Protein 3FNB (pdb70)

Radius of gyration: 27.06 Å; Cα contacts (8 Å, |Δi|>4): 1455; chains: 2; bounding box: 77×55×78 Å

Secondary structure (DSSP, 8-state):
--S-SS--S-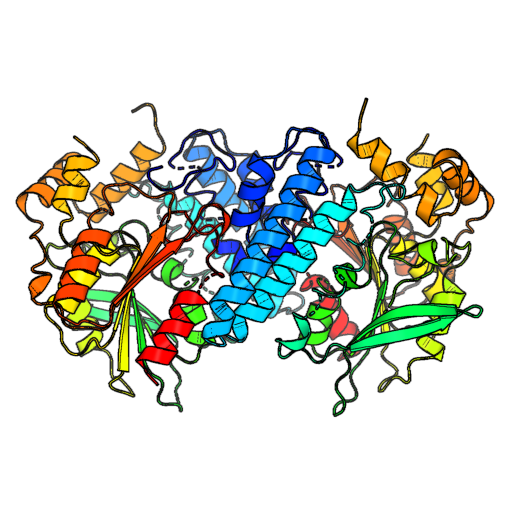SS---HHHH--HHHHH---HHHHHHHHTT--TT-HHHHHHHHHHHHHHHHHHHHHHHTTT-HHHHHHHHHHHHHHHHHHHHT--TTSTT--TTT------TGGGSS---EEEEEEETTEEEEEEEB--SSS---EEEEE--SS--HHHHH--HHHHHHTT-EE--PPTTSTTGGGGT----S-THHHHHHHHHH---SSS-EEEEEETTHHHHHHHHHTT-TT--EEEEES--S-HHHHHHHH-----HHHHHHHHHHHHHHTSSSHHHHHHHHHHHPPPP-GGG--S-EEEEEETTS-TT--HHHHHHHHHHHTT--EEEEEE-TTTT--SGGGGGGS---HHHHHHHHHHH-/--S-SS-SS---HHHH--GGGGT---HHHHHHHHTT--TT-HHHHHHHHHHHHHHHHHHHHHHHTTT-HHHHHHHHHHHHHHHHHHHHT--TTSTT--TTT------TTTTSS---EEEEEEETTEEEEEEEB--SS----EEEEE--SS--HHHHH--HHHHHHTT-EE--PPTTSTTGGGGT----S-SHHHHHHHHHH---SSS-EEEEEETTHHHHHHHHHHH-TT--EEEEES--S-HHHHHHHHT---HHHHHHHHHHHHHHTSS-HHHHHHHHHHH-----GGG--S-EEEEEESSS-TT--HHHHHHHHHHHTT--EEEEEE-TTTT--SGGGGGGS---HHHHHHHHHHHT-

Organism: Streptococcus mutans serotype c (strain ATCC 700610 / UA159) (NCBI:txid210007)

B-factor: mean 52.44, std 19.68, range [17.45, 225.0]

Structure (mmCIF, N/CA/C/O backbone):
data_3FNB
#
_entry.id   3FNB
#
_cell.length_a   68.832
_cell.length_b   56.468
_cell.length_c   99.901
_cell.angle_alpha   90.00
_cell.angle_beta   93.86
_cell.angle_gamma   90.00
#
_symmetry.space_group_name_H-M   'P 1 21 1'
#
loop_
_entity.id
_entity.type
_entity.pdbx_description
1 polymer 'Acylaminoacyl peptidase SMU_737'
2 non-polymer 'MAGNESIUM ION'
3 non-polymer BETA-MERCAPTOETHANOL
4 non-polymer 'TRIETHYLENE GLYCOL'
5 non-polymer 1,2-ETHANEDIOL
6 water water
#
loop_
_atom_site.group_PDB
_atom_site.id
_atom_site.type_symbol
_atom_site.label_atom_id
_atom_site.label_alt_id
_atom_site.label_comp_id
_atom_site.label_asym_id
_atom_site.label_entity_id
_atom_site.label_seq_id
_atom_site.pdbx_PDB_ins_code
_atom_site.Cartn_x
_atom_site.Cartn_y
_atom_site.Cartn_z
_atom_site.occupancy
_atom_site.B_iso_or_equiv
_atom_site.auth_seq_id
_atom_site.auth_comp_id
_atom_site.auth_asym_id
_atom_site.auth_atom_id
_atom_site.pdbx_PDB_model_num
ATOM 1 N N . LEU A 1 11 ? 0.117 9.952 92.061 1.00 94.63 8 LEU A N 1
ATOM 2 C CA . LEU A 1 11 ? 0.130 11.362 92.440 1.00 91.21 8 LEU A CA 1
ATOM 3 C C . LEU A 1 11 ? 1.537 11.925 92.709 1.00 89.44 8 LEU A C 1
ATOM 4 O O . LEU A 1 11 ? 1.764 12.532 93.753 1.00 93.93 8 LEU A O 1
ATOM 9 N N . LYS A 1 12 ? 2.487 11.733 91.791 1.00 84.21 9 LYS A N 1
ATOM 10 C CA . LYS A 1 12 ? 3.757 12.470 91.899 1.00 72.95 9 LYS A CA 1
ATOM 11 C C . LYS A 1 12 ? 3.682 13.817 91.185 1.00 65.30 9 LYS A C 1
ATOM 12 O O . LYS A 1 12 ? 3.975 14.853 91.788 1.00 59.32 9 LYS A O 1
ATOM 18 N N . ARG A 1 13 ? 3.279 13.808 89.910 1.00 55.82 10 ARG A N 1
ATOM 19 C CA . ARG A 1 13 ? 3.101 15.066 89.178 1.00 53.12 10 ARG A CA 1
ATOM 20 C C . ARG A 1 13 ? 1.676 15.344 88.707 1.00 47.12 10 ARG A C 1
ATOM 21 O O . ARG A 1 13 ? 1.383 16.463 88.273 1.00 41.66 10 ARG A O 1
ATOM 29 N N . GLN A 1 14 ? 0.799 14.343 88.827 1.00 44.08 11 GLN A N 1
ATOM 30 C CA . GLN A 1 14 ? -0.591 14.458 88.385 1.00 42.61 11 GLN A CA 1
ATOM 31 C C . GLN A 1 14 ? -1.416 13.248 88.832 1.00 50.19 11 GLN A C 1
ATOM 32 O O . GLN A 1 14 ? -0.862 12.201 89.196 1.00 48.44 11 GLN A O 1
ATOM 38 N N . ASP A 1 15 ? -2.741 13.390 88.775 1.00 58.07 12 ASP A N 1
ATOM 39 C CA . ASP A 1 15 ? -3.667 12.391 89.327 1.00 66.13 12 ASP A CA 1
ATOM 40 C C . ASP A 1 15 ? -4.507 11.585 88.323 1.00 63.43 12 ASP A C 1
ATOM 41 O O . ASP A 1 15 ? -5.058 10.540 88.674 1.00 67.23 12 ASP A O 1
ATOM 46 N N A TYR A 1 16 ? -4.634 12.084 87.095 0.50 58.75 13 TYR A N 1
ATOM 47 N N B TYR A 1 16 ? -4.605 12.041 87.095 0.50 58.80 13 TYR A N 1
ATOM 48 C CA A TYR A 1 16 ? -5.461 11.423 86.074 0.50 56.61 13 TYR A CA 1
ATOM 49 C CA B TYR A 1 16 ? -5.421 11.353 86.111 0.50 57.10 13 TYR A CA 1
ATOM 50 C C A TYR A 1 16 ? -4.666 11.115 84.795 0.50 55.52 13 TYR A C 1
ATOM 51 C C B TYR A 1 16 ? -4.634 11.077 84.829 0.50 55.51 13 TYR A C 1
ATOM 52 O O A TYR A 1 16 ? -3.921 11.962 84.300 0.50 52.05 13 TYR A O 1
ATOM 53 O O B TYR A 1 16 ? -3.867 11.893 84.374 0.50 52.23 13 TYR A O 1
ATOM 70 N N . LYS A 1 17 ? -4.839 9.906 84.264 1.00 57.29 14 LYS A N 1
ATOM 71 C CA . LYS A 1 17 ? -4.162 9.495 83.030 1.00 52.70 14 LYS A CA 1
ATOM 72 C C . LYS A 1 17 ? -4.750 10.180 81.792 1.00 50.46 14 LYS A C 1
ATOM 73 O O . LYS A 1 17 ? -5.965 10.207 81.620 1.00 49.98 14 LYS A O 1
ATOM 79 N N . ILE A 1 18 ? -3.886 10.717 80.925 1.00 43.83 15 ILE A N 1
ATOM 80 C CA . ILE A 1 18 ? -4.340 11.402 79.709 1.00 37.52 15 ILE A CA 1
ATOM 81 C C . ILE A 1 18 ? -4.254 10.560 78.448 1.00 42.45 15 ILE A C 1
ATOM 82 O O . ILE A 1 18 ? -5.232 10.466 77.708 1.00 42.61 15 ILE A O 1
ATOM 87 N N . LYS A 1 19 ? -3.083 9.976 78.191 1.00 36.78 16 LYS A N 1
ATOM 88 C CA . LYS A 1 19 ? -2.830 9.209 76.963 1.00 39.70 16 LYS A CA 1
ATOM 89 C C . LYS A 1 19 ? -1.911 7.982 77.162 1.00 46.36 16 LYS A C 1
ATOM 90 O O . LYS A 1 19 ? -2.179 6.902 76.653 1.00 50.98 16 LYS A O 1
ATOM 96 N N . PHE A 1 20 ? -0.821 8.156 77.902 1.00 43.90 17 PHE A N 1
ATOM 97 C CA . PHE A 1 20 ? 0.176 7.099 78.057 1.00 39.74 17 PHE A CA 1
ATOM 98 C C . PHE A 1 20 ? 0.160 6.458 79.449 1.00 40.85 17 PHE A C 1
ATOM 99 O O . PHE A 1 20 ? -0.141 7.105 80.456 1.00 39.70 17 PHE A O 1
ATOM 107 N N . ASN A 1 21 ? 0.488 5.178 79.500 1.00 40.85 18 ASN A N 1
ATOM 108 C CA . ASN A 1 21 ? 0.648 4.495 80.770 1.00 39.74 18 ASN A CA 1
ATOM 109 C C . ASN A 1 21 ? 1.966 4.838 81.466 1.00 39.51 18 ASN A C 1
ATOM 110 O O . ASN A 1 21 ? 1.997 5.019 82.687 1.00 39.78 18 ASN A O 1
ATOM 115 N N . ASN A 1 22 ? 3.046 4.960 80.698 1.00 34.83 19 ASN A N 1
ATOM 116 C CA . ASN A 1 22 ? 4.279 5.500 81.251 1.00 33.40 19 ASN A CA 1
ATOM 117 C C . ASN A 1 22 ? 3.951 6.864 81.830 1.00 37.97 19 ASN A C 1
ATOM 118 O O . ASN A 1 22 ? 3.532 7.760 81.096 1.00 35.87 19 ASN A O 1
ATOM 123 N N . LYS A 1 23 ? 4.124 7.010 83.147 1.00 31.64 20 LYS A N 1
ATOM 124 C CA . LYS A 1 23 ? 3.766 8.221 83.860 1.00 32.45 20 LYS A CA 1
ATOM 125 C C . LYS A 1 23 ? 4.595 9.452 83.543 1.00 37.25 20 LYS A C 1
ATOM 126 O O . LYS A 1 23 ? 4.079 10.575 83.577 1.00 32.89 20 LYS A O 1
ATOM 132 N N . ASP A 1 24 ? 5.878 9.265 83.230 1.00 38.52 21 ASP A N 1
ATOM 133 C CA . ASP A 1 24 ? 6.715 10.416 82.901 1.00 39.06 21 ASP A CA 1
ATOM 134 C C . ASP A 1 24 ? 6.270 10.971 81.563 1.00 33.29 21 ASP A C 1
ATOM 135 O O . ASP A 1 24 ? 6.145 12.188 81.364 1.00 31.10 21 ASP A O 1
ATOM 148 N N . ASP A 1 26 ? 3.373 10.515 80.185 1.00 31.33 23 ASP A N 1
ATOM 149 C CA . ASP A 1 26 ? 2.032 11.055 80.239 1.00 26.95 23 ASP A CA 1
ATOM 150 C C . ASP A 1 26 ? 2.032 12.459 80.825 1.00 27.37 23 ASP A C 1
ATOM 151 O O . ASP A 1 26 ? 1.327 13.323 80.334 1.00 32.05 23 ASP A O 1
ATOM 156 N N . PHE A 1 27 ? 2.813 12.689 81.874 1.00 25.98 24 PHE A N 1
ATOM 157 C CA . PHE A 1 27 ? 2.941 14.028 82.409 1.00 25.89 24 PHE A CA 1
ATOM 158 C C . PHE A 1 27 ? 3.502 15.028 81.365 1.00 28.88 24 PHE A C 1
ATOM 159 O O . PHE A 1 27 ? 3.046 16.159 81.238 1.00 27.35 24 PHE A O 1
ATOM 167 N N A CYS A 1 28 ? 4.524 14.608 80.635 0.50 32.12 25 CYS A N 1
ATOM 168 N N B CYS A 1 28 ? 4.520 14.617 80.635 0.50 32.11 25 CYS A N 1
ATOM 169 C CA A CYS A 1 28 ? 5.090 15.493 79.618 0.50 32.84 25 CYS A CA 1
ATOM 170 C CA B CYS A 1 28 ? 5.085 15.531 79.648 0.50 32.98 25 CYS A CA 1
ATOM 171 C C A CYS A 1 28 ? 4.051 15.826 78.554 0.50 29.48 25 CYS A C 1
ATOM 172 C C B CYS A 1 28 ? 4.093 15.815 78.509 0.50 29.44 25 CYS A C 1
ATOM 173 O O A CYS A 1 28 ? 3.929 16.970 78.132 0.50 28.77 25 CYS A O 1
ATOM 174 O O B CYS A 1 28 ? 4.018 16.933 78.017 0.50 28.78 25 CYS A O 1
ATOM 179 N N . PHE A 1 29 ? 3.294 14.818 78.145 1.00 26.01 26 PHE A N 1
ATOM 180 C CA . PHE A 1 29 ? 2.219 15.018 77.171 1.00 28.92 26 PHE A CA 1
ATOM 181 C C . PHE A 1 29 ? 1.154 16.005 77.667 1.00 32.83 26 PHE A C 1
ATOM 182 O O . PHE A 1 29 ? 0.765 16.936 76.944 1.00 31.01 26 PHE A O 1
ATOM 190 N N . ASN A 1 30 ? 0.687 15.793 78.904 1.00 30.30 27 ASN A N 1
ATOM 191 C CA . ASN A 1 30 ? -0.203 16.737 79.546 1.00 28.87 27 ASN A CA 1
ATOM 192 C C . ASN A 1 30 ? 0.355 18.142 79.522 1.00 26.97 27 ASN A C 1
ATOM 193 O O . ASN A 1 30 ? -0.336 19.133 79.261 1.00 28.92 27 ASN A O 1
ATOM 198 N N . TRP A 1 31 ? 1.635 18.219 79.808 1.00 27.39 28 TRP A N 1
ATOM 199 C CA . TRP A 1 31 ? 2.304 19.493 79.843 1.00 22.36 28 TRP A CA 1
ATOM 200 C C . TRP A 1 31 ? 2.350 20.101 78.423 1.00 29.72 28 TRP A C 1
ATOM 201 O O . TRP A 1 31 ? 2.117 21.294 78.254 1.00 33.28 28 TRP A O 1
ATOM 220 N N . LEU A 1 33 ? 0.214 19.568 75.905 1.00 33.20 30 LEU A N 1
ATOM 221 C CA . LEU A 1 33 ? -1.156 20.021 75.728 1.00 32.21 30 LEU A CA 1
ATOM 222 C C . LEU A 1 33 ? -1.396 21.379 76.371 1.00 31.27 30 LEU A C 1
ATOM 223 O O . LEU A 1 33 ? -1.924 22.297 75.749 1.00 34.00 30 LEU A O 1
ATOM 228 N N . GLY A 1 34 ? -0.971 21.515 77.618 1.00 27.32 31 GLY A N 1
ATOM 229 C CA . GLY A 1 34 ? -1.192 22.739 78.360 1.00 29.14 31 GLY A CA 1
ATOM 230 C C . GLY A 1 34 ? -0.530 23.921 77.696 1.00 32.06 31 GLY A C 1
ATOM 231 O O . GLY A 1 34 ? -1.120 24.994 77.651 1.00 37.16 31 GLY A O 1
ATOM 232 N N . ILE A 1 35 ? 0.697 23.740 77.198 1.00 28.99 32 ILE A N 1
ATOM 233 C CA . ILE A 1 35 ? 1.370 24.820 76.468 1.00 36.36 32 ILE A CA 1
ATOM 234 C C . ILE A 1 35 ? 0.487 25.352 75.320 1.00 43.96 32 ILE A C 1
ATOM 235 O O . ILE A 1 35 ? 0.488 26.540 75.039 1.00 44.48 32 ILE A O 1
ATOM 240 N N . GLY A 1 36 ? -0.269 24.467 74.671 1.00 44.32 33 GLY A N 1
ATOM 241 C CA . GLY A 1 36 ? -1.036 24.841 73.492 1.00 39.71 33 GLY A CA 1
ATOM 242 C C . GLY A 1 36 ? -2.237 25.687 73.860 1.00 44.87 33 GLY A C 1
ATOM 243 O O . GLY A 1 36 ? -2.837 26.351 73.025 1.00 46.19 33 GLY A O 1
ATOM 244 N N . GLN A 1 37 ? -2.610 25.666 75.130 1.00 40.03 34 GLN A N 1
ATOM 245 C CA . GLN A 1 37 ? -3.725 26.482 75.538 1.00 45.71 34 GLN A CA 1
ATOM 246 C C . GLN A 1 37 ? -3.261 27.926 75.468 1.00 49.59 34 GLN A C 1
ATOM 247 O O . GLN A 1 37 ? -4.068 28.839 75.322 1.00 49.94 34 GLN A O 1
ATOM 253 N N . ILE A 1 38 ? -1.951 28.131 75.591 1.00 42.62 35 ILE A N 1
ATOM 254 C CA . ILE A 1 38 ? -1.422 29.489 75.698 1.00 40.10 35 ILE A CA 1
ATOM 255 C C . ILE A 1 38 ? -0.978 29.892 74.298 1.00 47.48 35 ILE A C 1
ATOM 256 O O . ILE A 1 38 ? -1.227 31.007 73.812 1.00 44.82 35 ILE A O 1
ATOM 261 N N . ILE A 1 39 ? -0.363 28.935 73.624 1.00 47.61 36 ILE A N 1
ATOM 262 C CA . ILE A 1 39 ? 0.409 29.259 72.457 1.00 50.84 36 ILE A CA 1
ATOM 263 C C . ILE A 1 39 ? 0.778 28.000 71.669 1.00 45.84 36 ILE A C 1
ATOM 264 O O . ILE A 1 39 ? 1.061 26.939 72.239 1.00 44.48 36 ILE A O 1
ATOM 269 N N . GLY A 1 40 ? 0.756 28.113 70.351 1.00 41.95 37 GLY A N 1
ATOM 270 C CA . GLY A 1 40 ? 1.234 27.032 69.514 1.00 39.43 37 GLY A CA 1
ATOM 271 C C . GLY A 1 40 ? 0.220 25.952 69.199 1.00 44.56 37 GLY A C 1
ATOM 272 O O . GLY A 1 40 ? -0.885 26.236 68.730 1.00 47.02 37 GLY A O 1
ATOM 281 N N . SER A 1 42 ? -2.444 22.805 68.786 1.00 39.27 39 SER A N 1
ATOM 282 C CA . SER A 1 42 ? -3.751 22.431 69.315 1.00 38.26 39 SER A CA 1
ATOM 283 C C . SER A 1 42 ? -3.690 21.025 69.846 1.00 36.03 39 SER A C 1
ATOM 284 O O . SER A 1 42 ? -2.708 20.309 69.627 1.00 40.20 39 SER A O 1
ATOM 287 N N . ALA A 1 43 ? -4.746 20.621 70.533 1.00 35.17 40 ALA A N 1
ATOM 288 C CA . ALA A 1 43 ? -4.883 19.246 70.978 1.00 40.99 40 ALA A CA 1
ATOM 289 C C . ALA A 1 43 ? -4.966 18.332 69.758 1.00 47.32 40 ALA A C 1
ATOM 290 O O . ALA A 1 43 ? -4.529 17.180 69.784 1.00 51.25 40 ALA A O 1
ATOM 292 N N . GLY A 1 44 ? -5.531 18.857 68.682 1.00 53.24 41 GLY A N 1
ATOM 293 C CA . GLY A 1 44 ? -5.615 18.118 67.441 1.00 47.47 41 GLY A CA 1
ATOM 294 C C . GLY A 1 44 ? -4.224 17.732 66.979 1.00 42.18 41 GLY A C 1
ATOM 295 O O . GLY A 1 44 ? -3.960 16.572 66.672 1.00 43.37 41 GLY A O 1
ATOM 296 N N . GLU A 1 45 ? -3.320 18.700 66.934 1.00 36.08 42 GLU A N 1
ATOM 297 C CA . GLU A 1 45 ? -1.967 18.399 66.492 1.00 38.64 42 GLU A CA 1
ATOM 298 C C . GLU A 1 45 ? -1.330 17.359 67.414 1.00 36.63 42 GLU A C 1
ATOM 299 O O . GLU A 1 45 ? -0.743 16.366 66.960 1.00 38.25 42 GLU A O 1
ATOM 305 N N . LEU A 1 46 ? -1.452 17.612 68.708 1.00 30.93 43 LEU A N 1
ATOM 306 C CA . LEU A 1 46 ? -0.779 16.814 69.726 1.00 36.00 43 LEU A CA 1
ATOM 307 C C . LEU A 1 46 ? -1.195 15.347 69.708 1.00 39.49 43 LEU A C 1
ATOM 308 O O . LEU A 1 46 ? -0.343 14.451 69.805 1.00 34.94 43 LEU A O 1
ATOM 313 N N . PHE A 1 47 ? -2.504 15.110 69.596 1.00 33.89 44 PHE A N 1
ATOM 314 C CA . PHE A 1 47 ? -3.015 13.758 69.548 1.00 34.53 44 PHE A CA 1
ATOM 315 C C . PHE A 1 47 ? -2.699 13.056 68.226 1.00 39.62 44 PHE A C 1
ATOM 316 O O . PHE A 1 47 ? -2.503 11.848 68.216 1.00 44.10 44 PHE A O 1
ATOM 324 N N . TYR A 1 48 ? -2.650 13.802 67.123 1.00 32.54 45 TYR A N 1
ATOM 325 C CA . TYR A 1 48 ? -2.103 13.255 65.889 1.00 36.97 45 TYR A CA 1
ATOM 326 C C . TYR A 1 48 ? -0.645 12.801 66.085 1.00 35.90 45 TYR A C 1
ATOM 327 O O . TYR A 1 48 ? -0.282 11.677 65.762 1.00 38.16 45 TYR A O 1
ATOM 336 N N . ILE A 1 49 ? 0.185 13.687 66.614 1.00 32.85 46 ILE A N 1
ATOM 337 C CA . ILE A 1 49 ? 1.580 13.345 66.870 1.00 33.27 46 ILE A CA 1
ATOM 338 C C . ILE A 1 49 ? 1.681 12.100 67.750 1.00 36.75 46 ILE A C 1
ATOM 339 O O . ILE A 1 49 ? 2.415 11.160 67.428 1.00 44.35 46 ILE A O 1
ATOM 344 N N . ALA A 1 50 ? 0.944 12.102 68.858 1.00 34.96 47 ALA A N 1
ATOM 345 C CA . ALA A 1 50 ? 1.026 11.051 69.847 1.00 34.62 47 ALA A CA 1
ATOM 346 C C . ALA A 1 50 ? 0.577 9.723 69.261 1.00 35.72 47 ALA A C 1
ATOM 347 O O . ALA A 1 50 ? 1.003 8.663 69.704 1.00 35.20 47 ALA A O 1
ATOM 349 N N . SER A 1 51 ? -0.272 9.776 68.244 1.00 36.99 48 SER A N 1
ATOM 350 C CA . SER A 1 51 ? -0.785 8.544 67.661 1.00 38.08 48 SER A CA 1
ATOM 351 C C . SER A 1 51 ? 0.357 7.707 67.089 1.00 43.47 48 SER A C 1
ATOM 352 O O . SER A 1 51 ? 0.227 6.496 66.913 1.00 44.64 48 SER A O 1
ATOM 355 N N . GLY A 1 52 ? 1.475 8.361 66.796 1.00 42.17 49 GLY A N 1
ATOM 356 C CA . GLY A 1 52 ? 2.640 7.679 66.252 1.00 39.29 49 GLY A CA 1
ATOM 357 C C . GLY A 1 52 ? 3.713 7.374 67.310 1.00 42.70 49 GLY A C 1
ATOM 358 O O . GLY A 1 52 ? 4.843 7.063 66.972 1.00 44.37 49 GLY A O 1
ATOM 359 N N . ILE A 1 53 ? 3.366 7.445 68.588 1.00 38.01 50 ILE A N 1
ATOM 360 C CA . ILE A 1 53 ? 4.360 7.200 69.635 1.00 44.57 50 ILE A CA 1
ATOM 361 C C . ILE A 1 53 ? 3.998 5.986 70.490 1.00 43.17 50 ILE A C 1
ATOM 362 O O . ILE A 1 53 ? 3.000 6.007 71.212 1.00 35.01 50 ILE A O 1
ATOM 367 N N . ARG A 1 54 ? 4.821 4.943 70.428 1.00 41.57 51 ARG A N 1
ATOM 368 C CA . ARG A 1 54 ? 4.667 3.804 71.337 1.00 36.87 51 ARG A CA 1
ATOM 369 C C . ARG A 1 54 ? 4.862 4.223 72.800 1.00 35.66 51 ARG A C 1
ATOM 370 O O . ARG A 1 54 ? 5.745 5.021 73.127 1.00 34.26 51 ARG A O 1
ATOM 378 N N . ASP A 1 55 ? 4.000 3.712 73.669 1.00 39.99 52 ASP A N 1
ATOM 379 C CA . ASP A 1 55 ? 3.970 4.126 75.076 1.00 37.07 52 ASP A CA 1
ATOM 380 C C . ASP A 1 55 ? 5.335 3.887 75.748 1.00 33.42 52 ASP A C 1
ATOM 381 O O . ASP A 1 55 ? 5.845 2.777 75.741 1.00 36.60 52 ASP A O 1
ATOM 386 N N . GLY A 1 56 ? 5.936 4.929 76.302 1.00 33.08 53 GLY A N 1
ATOM 387 C CA . GLY A 1 56 ? 7.219 4.788 76.962 1.00 33.74 53 GLY A CA 1
ATOM 388 C C . GLY A 1 56 ? 8.402 4.626 76.021 1.00 37.73 53 GLY A C 1
ATOM 389 O O . GLY A 1 56 ? 9.481 4.182 76.448 1.00 38.37 53 GLY A O 1
ATOM 390 N N . ASN A 1 57 ? 8.208 4.996 74.753 1.00 32.69 54 ASN A N 1
ATOM 391 C CA . ASN A 1 57 ? 9.301 4.978 73.756 1.00 34.16 54 ASN A CA 1
ATOM 392 C C . ASN A 1 57 ? 9.873 6.360 73.437 1.00 34.31 54 ASN A C 1
ATOM 393 O O . ASN A 1 57 ? 9.321 7.088 72.643 1.00 37.87 54 ASN A O 1
ATOM 398 N N . PRO A 1 58 ? 10.996 6.737 74.063 1.00 37.90 55 PRO A N 1
ATOM 399 C CA . PRO A 1 58 ? 11.384 8.131 73.835 1.00 33.54 55 PRO A CA 1
ATOM 400 C C . PRO A 1 58 ? 11.975 8.366 72.449 1.00 34.34 55 PRO A C 1
ATOM 401 O O . PRO A 1 58 ? 11.931 9.505 71.979 1.00 31.82 55 PRO A O 1
ATOM 405 N N . THR A 1 59 ? 12.488 7.328 71.792 1.00 35.90 56 THR A N 1
ATOM 406 C CA . THR A 1 59 ? 12.813 7.438 70.350 1.00 37.81 56 THR A CA 1
ATOM 407 C C . THR A 1 59 ? 11.622 7.817 69.449 1.00 38.76 56 THR A C 1
ATOM 408 O O . THR A 1 59 ? 11.723 8.773 68.690 1.00 38.09 56 THR A O 1
ATOM 412 N N . ASP A 1 60 ? 10.506 7.081 69.522 1.00 42.35 57 ASP A N 1
ATOM 413 C CA . ASP A 1 60 ? 9.282 7.485 68.803 1.00 40.54 57 ASP A CA 1
ATOM 414 C C . ASP A 1 60 ? 8.909 8.932 69.136 1.00 41.68 57 ASP A C 1
ATOM 415 O O . ASP A 1 60 ? 8.632 9.715 68.232 1.00 43.39 57 ASP A O 1
ATOM 420 N N . TRP A 1 61 ? 8.860 9.267 70.436 1.00 36.66 58 TRP A N 1
ATOM 421 C CA . TRP A 1 61 ? 8.518 10.632 70.868 1.00 31.03 58 TRP A CA 1
ATOM 422 C C . TRP A 1 61 ? 9.379 11.703 70.160 1.00 38.44 58 TRP A C 1
ATOM 423 O O . TRP A 1 61 ? 8.839 12.620 69.522 1.00 33.14 58 TRP A O 1
ATOM 434 N N . CYS A 1 62 ? 10.710 11.583 70.260 1.00 33.39 59 CYS A N 1
ATOM 435 C CA . CYS A 1 62 ? 11.601 12.549 69.618 1.00 31.49 59 CYS A CA 1
ATOM 436 C C . CYS A 1 62 ? 11.358 12.617 68.112 1.00 33.02 59 CYS A C 1
ATOM 437 O O . CYS A 1 62 ? 11.408 13.690 67.517 1.00 33.05 59 CYS A O 1
ATOM 440 N N . LYS A 1 63 ? 11.099 11.474 67.489 1.00 44.30 60 LYS A N 1
ATOM 441 C CA . LYS A 1 63 ? 10.979 11.460 66.035 1.00 42.35 60 LYS A CA 1
ATOM 442 C C . LYS A 1 63 ? 9.672 12.082 65.598 1.00 40.31 60 LYS A C 1
ATOM 443 O O . LYS A 1 63 ? 9.663 12.924 64.709 1.00 43.45 60 LYS A O 1
ATOM 449 N N . ARG A 1 64 ? 8.571 11.701 66.226 1.00 34.44 61 ARG A N 1
ATOM 450 C CA . ARG A 1 64 ? 7.298 12.314 65.843 1.00 40.68 61 ARG A CA 1
ATOM 451 C C . ARG A 1 64 ? 7.378 13.805 66.031 1.00 35.17 61 ARG A C 1
ATOM 452 O O . ARG A 1 64 ? 6.982 14.543 65.164 1.00 37.80 61 ARG A O 1
ATOM 460 N N . PHE A 1 65 ? 7.865 14.258 67.177 1.00 34.03 62 PHE A N 1
ATOM 461 C CA . PHE A 1 65 ? 7.855 15.699 67.406 1.00 33.34 62 PHE A CA 1
ATOM 462 C C . PHE A 1 65 ? 8.811 16.412 66.460 1.00 31.17 62 PHE A C 1
ATOM 463 O O . PHE A 1 65 ? 8.514 17.507 66.013 1.00 36.83 62 PHE A O 1
ATOM 471 N N . ASN A 1 66 ? 9.957 15.811 66.157 1.00 33.60 63 ASN A N 1
ATOM 472 C CA . ASN A 1 66 ? 10.889 16.463 65.229 1.00 37.61 63 ASN A CA 1
ATOM 473 C C . ASN A 1 66 ? 10.327 16.514 63.816 1.00 39.60 63 ASN A C 1
ATOM 474 O O . ASN A 1 66 ? 10.516 17.498 63.105 1.00 42.69 63 ASN A O 1
ATOM 479 N N . GLU A 1 67 ? 9.630 15.470 63.395 1.00 41.21 64 GLU A N 1
ATOM 480 C CA . GLU A 1 67 ? 9.088 15.518 62.044 1.00 45.49 64 GLU A CA 1
ATOM 481 C C . GLU A 1 67 ? 7.877 16.441 61.990 1.00 43.04 64 GLU A C 1
ATOM 482 O O . GLU A 1 67 ? 7.601 17.030 60.965 1.00 44.77 64 GLU A O 1
ATOM 488 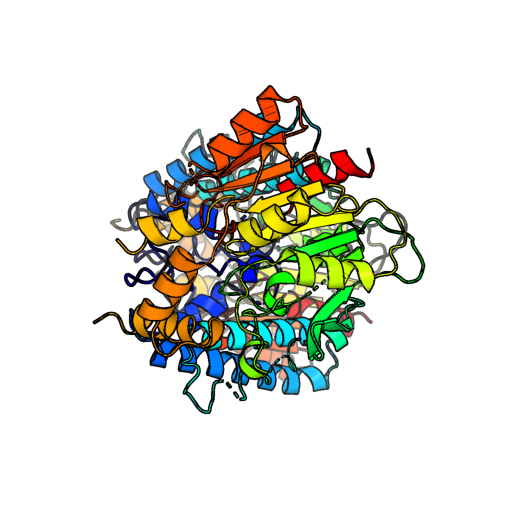N N . HIS A 1 68 ? 7.210 16.650 63.115 1.00 46.31 65 HIS A N 1
ATOM 489 C CA . HIS A 1 68 ? 6.151 17.641 63.114 1.00 42.29 65 HIS A CA 1
ATOM 490 C C . HIS A 1 68 ? 6.674 19.058 62.931 1.00 40.00 65 HIS A C 1
ATOM 491 O O . HIS A 1 68 ? 6.021 19.861 62.260 1.00 41.29 65 HIS A O 1
ATOM 498 N N . ALA A 1 69 ? 7.821 19.374 63.538 1.00 33.76 66 ALA A N 1
ATOM 499 C CA . ALA A 1 69 ? 8.476 20.662 63.289 1.00 33.63 66 ALA A CA 1
ATOM 500 C C . ALA A 1 69 ? 8.902 20.804 61.828 1.00 38.11 66 ALA A C 1
ATOM 501 O O . ALA A 1 69 ? 8.855 21.897 61.274 1.00 48.04 66 ALA A O 1
ATOM 503 N N . ASP A 1 70 ? 9.355 19.711 61.220 1.00 41.71 67 ASP A N 1
ATOM 504 C CA . ASP A 1 70 ? 9.750 19.762 59.817 1.00 48.74 67 ASP A CA 1
ATOM 505 C C . ASP A 1 70 ? 8.520 20.098 59.014 1.00 44.62 67 ASP A C 1
ATOM 506 O O . ASP A 1 70 ? 8.613 20.862 58.070 1.00 44.51 67 ASP A O 1
ATOM 511 N N . TYR A 1 71 ? 7.377 19.524 59.400 1.00 38.52 68 TYR A N 1
ATOM 512 C CA . TYR A 1 71 ? 6.135 19.728 58.652 1.00 42.02 68 TYR A CA 1
ATOM 513 C C . TYR A 1 71 ? 5.693 21.176 58.752 1.00 43.84 68 TYR A C 1
ATOM 514 O O . TYR A 1 71 ? 5.358 21.795 57.760 1.00 50.66 68 TYR A O 1
ATOM 523 N N . LEU A 1 72 ? 5.719 21.724 59.957 1.00 42.47 69 LEU A N 1
ATOM 524 C CA . LEU A 1 72 ? 5.303 23.105 60.185 1.00 43.14 69 LEU A CA 1
ATOM 525 C C . LEU A 1 72 ? 6.201 24.116 59.498 1.00 47.74 69 LEU A C 1
ATOM 526 O O . LEU A 1 72 ? 5.740 25.171 59.099 1.00 48.09 69 LEU A O 1
ATOM 531 N N . GLU A 1 73 ? 7.492 23.821 59.396 1.00 49.27 70 GLU A N 1
ATOM 532 C CA . GLU A 1 73 ? 8.413 24.753 58.745 1.00 53.06 70 GLU A CA 1
ATOM 533 C C . GLU A 1 73 ? 8.212 24.820 57.242 1.00 50.64 70 GLU A C 1
ATOM 534 O O . GLU A 1 73 ? 8.342 25.879 56.646 1.00 60.36 70 GLU A O 1
ATOM 540 N N . ASP A 1 74 ? 7.890 23.696 56.621 1.00 49.08 71 ASP A N 1
ATOM 541 C CA . ASP A 1 74 ? 7.482 23.739 55.223 1.00 55.91 71 ASP A CA 1
ATOM 542 C C . ASP A 1 74 ? 6.222 24.571 55.094 1.00 57.52 71 ASP A C 1
ATOM 543 O O . ASP A 1 74 ? 6.117 25.397 54.197 1.00 62.37 71 ASP A O 1
ATOM 548 N N . GLU A 1 75 ? 5.255 24.338 55.977 1.00 50.62 72 GLU A N 1
ATOM 549 C CA . GLU A 1 75 ? 4.034 25.130 55.948 1.00 57.94 72 GLU A CA 1
ATOM 550 C C . GLU A 1 75 ? 4.361 26.613 55.931 1.00 59.89 72 GLU A C 1
ATOM 551 O O . GLU A 1 75 ? 3.726 27.381 55.211 1.00 59.84 72 GLU A O 1
ATOM 557 N N . VAL A 1 76 ? 5.334 27.015 56.743 1.00 55.67 73 VAL A N 1
ATOM 558 C CA . VAL A 1 76 ? 5.687 28.418 56.839 1.00 59.48 73 VAL A CA 1
ATOM 559 C C . VAL A 1 76 ? 6.124 28.934 55.479 1.00 62.87 73 VAL A C 1
ATOM 560 O O . VAL A 1 76 ? 5.666 29.985 55.046 1.00 66.59 73 VAL A O 1
ATOM 564 N N . GLU A 1 77 ? 7.006 28.194 54.809 1.00 65.54 74 GLU A N 1
ATOM 565 C CA . GLU A 1 77 ? 7.457 28.560 53.460 1.00 73.97 74 GLU A CA 1
ATOM 566 C C . GLU A 1 77 ? 6.282 28.727 52.525 1.00 76.86 74 GLU A C 1
ATOM 567 O O . GLU A 1 77 ? 6.125 29.761 51.882 1.00 79.63 74 GLU A O 1
ATOM 573 N N . ARG A 1 78 ? 5.489 27.666 52.427 1.00 76.34 75 ARG A N 1
ATOM 574 C CA . ARG A 1 78 ? 4.260 27.660 51.648 1.00 78.98 75 ARG A CA 1
ATOM 575 C C . ARG A 1 78 ? 3.452 28.937 51.856 1.00 76.87 75 ARG A C 1
ATOM 576 O O . ARG A 1 78 ? 2.806 29.424 50.931 1.00 77.68 75 ARG A O 1
ATOM 584 N N . VAL A 1 79 ? 3.515 29.488 53.064 1.00 68.86 76 VAL A N 1
ATOM 585 C CA . VAL A 1 79 ? 2.681 30.628 53.438 1.00 72.09 76 VAL A CA 1
ATOM 586 C C . VAL A 1 79 ? 3.317 31.992 53.198 1.00 76.01 76 VAL A C 1
ATOM 587 O O . VAL A 1 79 ? 2.611 32.969 52.953 1.00 76.58 76 VAL A O 1
ATOM 591 N N . LYS A 1 80 ? 4.641 32.058 53.291 1.00 80.08 77 LYS A N 1
ATOM 592 C CA . LYS A 1 80 ? 5.383 33.292 53.020 1.00 87.07 77 LYS A CA 1
ATOM 593 C C . LYS A 1 80 ? 4.966 33.950 51.719 1.00 94.99 77 LYS A C 1
ATOM 594 O O . LYS A 1 80 ? 5.008 35.174 51.593 1.00 94.75 77 LYS A O 1
ATOM 600 N N . LYS A 1 81 ? 4.563 33.135 50.750 1.00 101.40 78 LYS A N 1
ATOM 601 C CA . LYS A 1 81 ? 4.263 33.626 49.410 1.00 110.64 78 LYS A CA 1
ATOM 602 C C . LYS A 1 81 ? 3.047 34.546 49.419 1.00 115.20 78 LYS A C 1
ATOM 603 O O . LYS A 1 81 ? 2.613 35.028 48.373 1.00 119.23 78 LYS A O 1
ATOM 609 N N . VAL A 1 82 ? 2.499 34.783 50.607 1.00 112.38 79 VAL A N 1
ATOM 610 C CA . VAL A 1 82 ? 1.264 35.546 50.743 1.00 112.65 79 VAL A CA 1
ATOM 611 C C . VAL A 1 82 ? 1.309 36.456 51.965 1.00 113.60 79 VAL A C 1
ATOM 612 O O . VAL A 1 82 ? 0.399 37.253 52.191 1.00 115.32 79 VAL A O 1
ATOM 616 N N . GLY A 1 83 ? 2.374 36.331 52.751 1.00 113.15 80 GLY A N 1
ATOM 617 C CA . GLY A 1 83 ? 2.708 37.331 53.747 1.00 110.80 80 GLY A CA 1
ATOM 618 C C . GLY A 1 83 ? 1.675 37.415 54.854 1.00 106.87 80 GLY A C 1
ATOM 619 O O . GLY A 1 83 ? 1.268 38.505 55.256 1.00 107.61 80 GLY A O 1
ATOM 620 N N . TYR A 1 84 ? 1.236 36.288 55.338 1.00 105.64 81 TYR A N 1
ATOM 621 C CA . TYR A 1 84 ? 0.374 36.253 56.479 1.00 105.75 81 TYR A CA 1
ATOM 622 C C . TYR A 1 84 ? 1.271 36.216 57.745 1.00 80.26 81 TYR A C 1
ATOM 623 O O . TYR A 1 84 ? 1.711 35.147 58.084 1.00 81.44 81 TYR A O 1
ATOM 632 N N . ARG A 1 85 ? 1.547 37.348 58.411 1.00 81.23 82 ARG A N 1
ATOM 633 C CA . ARG A 1 85 ? 2.370 37.473 59.609 1.00 86.26 82 ARG A CA 1
ATOM 634 C C . ARG A 1 85 ? 1.784 36.671 60.766 1.00 76.03 82 ARG A C 1
ATOM 635 O O . ARG A 1 85 ? 2.422 35.756 61.286 1.00 76.46 82 ARG A O 1
ATOM 643 N N . ASP A 1 86 ? 0.565 37.021 61.165 1.00 71.00 83 ASP A N 1
ATOM 644 C CA . ASP A 1 86 ? -0.089 36.369 62.293 1.00 65.57 83 ASP A CA 1
ATOM 645 C C . ASP A 1 86 ? 0.019 34.851 62.191 1.00 51.91 83 ASP A C 1
ATOM 646 O O . ASP A 1 86 ? 0.308 34.172 63.176 1.00 51.51 83 ASP A O 1
ATOM 651 N N . LEU A 1 87 ? -0.217 34.326 60.993 1.00 48.42 84 LEU A N 1
ATOM 652 C CA . LEU A 1 87 ? -0.259 32.895 60.785 1.00 47.80 84 LEU A CA 1
ATOM 653 C C . LEU A 1 87 ? 1.161 32.340 60.825 1.00 50.27 84 LEU A C 1
ATOM 654 O O . LEU A 1 87 ? 1.412 31.292 61.429 1.00 51.65 84 LEU A O 1
ATOM 659 N N . ILE A 1 88 ? 2.079 33.059 60.181 1.00 48.95 85 ILE A N 1
ATOM 660 C CA . ILE A 1 88 ? 3.474 32.691 60.127 1.00 42.80 85 ILE A CA 1
ATOM 661 C C . ILE A 1 88 ? 4.052 32.606 61.527 1.00 41.29 85 ILE A C 1
ATOM 662 O O . ILE A 1 88 ? 4.721 31.632 61.867 1.00 40.81 85 ILE A O 1
ATOM 667 N N . SER A 1 89 ? 3.775 33.634 62.323 1.00 43.86 86 SER A N 1
ATOM 668 C CA . SER A 1 89 ? 4.214 33.705 63.698 1.00 46.00 86 SER A CA 1
ATOM 669 C C . SER A 1 89 ? 3.678 32.497 64.464 1.00 53.41 86 SER A C 1
ATOM 670 O O . SER A 1 89 ? 4.406 31.864 65.239 1.00 44.52 86 SER A O 1
ATOM 673 N N . HIS A 1 90 ? 2.394 32.200 64.247 1.00 53.08 87 HIS A N 1
ATOM 674 C CA . HIS A 1 90 ? 1.759 31.065 64.895 1.00 46.36 87 HIS A CA 1
ATOM 675 C C . HIS A 1 90 ? 2.403 29.742 64.491 1.00 42.19 87 HIS A C 1
ATOM 676 O O . HIS A 1 90 ? 2.562 28.865 65.318 1.00 39.65 87 HIS A O 1
ATOM 683 N N . LEU A 1 91 ? 2.745 29.589 63.213 1.00 40.20 88 LEU A N 1
ATOM 684 C CA . LEU A 1 91 ? 3.414 28.367 62.773 1.00 41.24 88 LEU A CA 1
ATOM 685 C C . LEU A 1 91 ? 4.811 28.223 63.403 1.00 45.26 88 LEU A C 1
ATOM 686 O O . LEU A 1 91 ? 5.243 27.108 63.720 1.00 42.52 88 LEU A O 1
ATOM 691 N N . TYR A 1 92 ? 5.511 29.344 63.590 1.00 45.11 89 TYR A N 1
ATOM 692 C CA . TYR A 1 92 ? 6.871 29.291 64.136 1.00 47.28 89 TYR A CA 1
ATOM 693 C C . TYR A 1 92 ? 6.824 28.889 65.608 1.00 43.68 89 TYR A C 1
ATOM 694 O O . TYR A 1 92 ? 7.655 28.109 66.077 1.00 42.97 89 TYR A O 1
ATOM 703 N N . PHE A 1 93 ? 5.836 29.409 66.328 1.00 38.80 90 PHE A N 1
ATOM 704 C CA . PHE A 1 93 ? 5.688 29.056 67.727 1.00 36.47 90 PHE A CA 1
ATOM 705 C C . PHE A 1 93 ? 5.409 27.567 67.857 1.00 36.04 90 PHE A C 1
ATOM 706 O O . PHE A 1 93 ? 5.959 26.896 68.751 1.00 39.34 90 PHE A O 1
ATOM 714 N N . SER A 1 94 ? 4.553 27.052 66.977 1.00 36.54 91 SER A N 1
ATOM 715 C CA . SER A 1 94 ? 4.166 25.649 67.039 1.00 36.94 91 SER A CA 1
ATOM 716 C C . SER A 1 94 ? 5.375 24.784 66.751 1.00 36.47 91 SER A C 1
ATOM 717 O O . SER A 1 94 ? 5.559 23.730 67.361 1.00 42.34 91 SER A O 1
ATOM 720 N N . ALA A 1 95 ? 6.182 25.228 65.794 1.00 33.18 92 ALA A N 1
ATOM 721 C CA . ALA A 1 95 ? 7.377 24.512 65.399 1.00 33.14 92 ALA A CA 1
ATOM 722 C C . ALA A 1 95 ? 8.369 24.528 66.550 1.00 36.17 92 ALA A C 1
ATOM 723 O O . ALA A 1 95 ? 8.900 23.498 66.940 1.00 36.69 92 ALA A O 1
ATOM 725 N N . CYS A 1 96 ? 8.621 25.715 67.074 1.00 32.84 93 CYS A N 1
ATOM 726 C CA . CYS A 1 96 ? 9.463 25.875 68.242 1.00 30.94 93 CYS A CA 1
ATOM 727 C C . CYS A 1 96 ? 9.090 24.875 69.352 1.00 38.39 93 CYS A C 1
ATOM 728 O O . CYS A 1 96 ? 9.927 24.098 69.818 1.00 34.36 93 CYS A O 1
ATOM 731 N N . PHE A 1 97 ? 7.826 24.885 69.775 1.00 42.72 94 PHE A N 1
ATOM 732 C CA . PHE A 1 97 ? 7.440 24.035 70.894 1.00 37.58 94 PHE A CA 1
ATOM 733 C C . PHE A 1 97 ? 7.309 22.562 70.518 1.00 36.35 94 PHE A C 1
ATOM 734 O O . PHE A 1 97 ? 7.440 21.689 71.368 1.00 34.93 94 PHE A O 1
ATOM 742 N N . SER A 1 98 ? 7.138 22.284 69.229 1.00 32.96 95 SER A N 1
ATOM 743 C CA . SER A 1 98 ? 7.239 20.911 68.783 1.00 32.25 95 SER A CA 1
ATOM 744 C C . SER A 1 98 ? 8.685 20.421 69.003 1.00 36.21 95 SER A C 1
ATOM 745 O O . SER A 1 98 ? 8.913 19.304 69.485 1.00 34.04 95 SER A O 1
ATOM 748 N N . ILE A 1 99 ? 9.663 21.264 68.668 1.00 35.76 96 ILE A N 1
ATOM 749 C CA . ILE A 1 99 ? 11.058 20.896 68.889 1.00 39.69 96 ILE A CA 1
ATOM 750 C C . ILE A 1 99 ? 11.327 20.799 70.377 1.00 33.24 96 ILE A C 1
ATOM 751 O O . ILE A 1 99 ? 12.000 19.897 70.856 1.00 32.56 96 ILE A O 1
ATOM 756 N N . ARG A 1 100 ? 10.785 21.730 71.128 1.00 35.56 97 ARG A N 1
ATOM 757 C CA . ARG A 1 100 ? 11.025 21.707 72.556 1.00 28.97 97 ARG A CA 1
ATOM 758 C C . ARG A 1 100 ? 10.503 20.398 73.166 1.00 31.70 97 ARG A C 1
ATOM 759 O O . ARG A 1 100 ? 11.120 19.798 74.072 1.00 25.88 97 ARG A O 1
ATOM 767 N N . ALA A 1 101 ? 9.357 19.950 72.671 1.00 36.40 98 ALA A N 1
ATOM 768 C CA . ALA A 1 101 ? 8.800 18.687 73.139 1.00 33.52 98 ALA A CA 1
ATOM 769 C C . ALA A 1 101 ? 9.769 17.529 72.870 1.00 35.14 98 ALA A C 1
ATOM 770 O O . ALA A 1 101 ? 10.018 16.695 73.743 1.00 34.97 98 ALA A O 1
ATOM 772 N N . ALA A 1 102 ? 10.308 17.469 71.658 1.00 34.82 99 ALA A N 1
ATOM 773 C CA . ALA A 1 102 ? 11.274 16.427 71.336 1.00 34.92 99 ALA A CA 1
ATOM 774 C C . ALA A 1 102 ? 12.510 16.503 72.238 1.00 36.92 99 ALA A C 1
ATOM 775 O O . ALA A 1 102 ? 13.020 15.470 72.654 1.00 34.45 99 ALA A O 1
ATOM 777 N N . LEU A 1 103 ? 12.974 17.717 72.548 1.00 37.82 100 LEU A N 1
ATOM 778 C CA . LEU A 1 103 ? 14.158 17.915 73.401 1.00 36.47 100 LEU A CA 1
ATOM 779 C C . LEU A 1 103 ? 13.994 17.288 74.776 1.00 40.36 100 LEU A C 1
ATOM 780 O O . LEU A 1 103 ? 14.964 16.858 75.391 1.00 37.41 100 LEU A O 1
ATOM 785 N N . GLN A 1 104 ? 12.768 17.262 75.273 1.00 36.22 101 GLN A N 1
ATOM 786 C CA . GLN A 1 104 ? 12.527 16.777 76.611 1.00 33.57 101 GLN A CA 1
ATOM 787 C C . GLN A 1 104 ? 13.026 15.343 76.805 1.00 33.61 101 GLN A C 1
ATOM 788 O O . GLN A 1 104 ? 13.463 14.977 77.891 1.00 30.90 101 GLN A O 1
ATOM 794 N N . PHE A 1 105 ? 12.907 14.528 75.763 1.00 31.14 102 PHE A N 1
ATOM 795 C CA . PHE A 1 105 ? 13.350 13.146 75.843 1.00 28.87 102 PHE A CA 1
ATOM 796 C C . PHE A 1 105 ? 14.537 12.874 74.895 1.00 33.37 102 PHE A C 1
ATOM 797 O O . PHE A 1 105 ? 14.757 11.750 74.428 1.00 33.94 102 PHE A O 1
ATOM 805 N N . THR A 1 106 ? 15.315 13.919 74.630 1.00 32.58 103 THR A N 1
ATOM 806 C CA . THR A 1 106 ? 16.547 13.763 73.882 1.00 31.34 103 THR A CA 1
ATOM 807 C C . THR A 1 106 ? 17.692 13.667 74.881 1.00 34.96 103 THR A C 1
ATOM 808 O O . THR A 1 106 ? 17.766 14.420 75.850 1.00 31.77 103 THR A O 1
ATOM 812 N N . ASP A 1 107 ? 18.572 12.704 74.664 1.00 38.16 104 ASP A N 1
ATOM 813 C CA . ASP A 1 107 ? 19.767 12.588 75.491 1.00 36.54 104 ASP A CA 1
ATOM 814 C C . ASP A 1 107 ? 20.801 13.601 75.015 1.00 36.77 104 ASP A C 1
ATOM 815 O O . ASP A 1 107 ? 21.077 13.683 73.827 1.00 41.78 104 ASP A O 1
ATOM 820 N N . PRO A 1 108 ? 21.376 14.375 75.935 1.00 38.39 105 PRO A N 1
ATOM 821 C CA . PRO A 1 108 ? 22.361 15.407 75.610 1.00 41.32 105 PRO A CA 1
ATOM 822 C C . PRO A 1 108 ? 23.718 14.876 75.091 1.00 43.67 105 PRO A C 1
ATOM 823 O O . PRO A 1 108 ? 24.542 15.688 74.686 1.00 48.54 105 PRO A O 1
ATOM 827 N N . LYS A 1 109 ? 23.957 13.568 75.118 1.00 43.81 106 LYS A N 1
ATOM 828 C CA . LYS A 1 109 ? 25.160 13.011 74.498 1.00 49.90 106 LYS A CA 1
ATOM 829 C C . LYS A 1 109 ? 24.930 12.781 73.002 1.00 57.49 106 LYS A C 1
ATOM 830 O O . LYS A 1 109 ? 25.803 12.275 72.298 1.00 62.88 106 LYS A O 1
ATOM 836 N N . ASP A 1 110 ? 23.739 13.158 72.547 1.00 51.86 107 ASP A N 1
ATOM 837 C CA . ASP A 1 110 ? 23.325 13.117 71.153 1.00 54.88 107 ASP A CA 1
ATOM 838 C C . ASP A 1 110 ? 23.821 14.356 70.468 1.00 52.31 107 ASP A C 1
ATOM 839 O O . ASP A 1 110 ? 23.603 15.454 70.970 1.00 51.77 107 ASP A O 1
ATOM 844 N N . SER A 1 111 ? 24.451 14.204 69.310 1.00 49.02 108 SER A N 1
ATOM 845 C CA . SER A 1 111 ? 24.901 15.374 68.569 1.00 57.60 108 SER A CA 1
ATOM 846 C C . SER A 1 111 ? 23.702 16.237 68.180 1.00 58.61 108 SER A C 1
ATOM 847 O O . SER A 1 111 ? 23.812 17.454 68.013 1.00 61.42 108 SER A O 1
ATOM 850 N N . GLU A 1 112 ? 22.545 15.610 68.046 1.00 52.88 109 GLU A N 1
ATOM 851 C CA . GLU A 1 112 ? 21.388 16.383 67.659 1.00 61.02 109 GLU A CA 1
ATOM 852 C C . GLU A 1 112 ? 20.724 17.146 68.816 1.00 55.76 109 GLU A C 1
ATOM 853 O O . GLU A 1 112 ? 19.840 17.960 68.583 1.00 59.71 109 GLU A O 1
ATOM 859 N N . PHE A 1 113 ? 21.160 16.912 70.052 1.00 51.21 110 PHE A N 1
ATOM 860 C CA . PHE A 1 113 ? 20.606 17.678 71.167 1.00 46.18 110 PHE A CA 1
ATOM 861 C C . PHE A 1 113 ? 20.818 19.186 70.993 1.00 45.34 110 PHE A C 1
ATOM 862 O O . PHE A 1 113 ? 19.859 19.933 70.816 1.00 49.17 110 PHE A O 1
ATOM 878 N N . GLU A 1 115 ? 22.014 20.758 68.434 1.00 39.26 112 GLU A N 1
ATOM 879 C CA . GLU A 1 115 ? 21.543 21.138 67.113 1.00 43.91 112 GLU A CA 1
ATOM 880 C C . GLU A 1 115 ? 20.055 21.533 67.196 1.00 42.47 112 GLU A C 1
ATOM 881 O O . GLU A 1 115 ? 19.635 22.609 66.754 1.00 42.46 112 GLU A O 1
ATOM 887 N N . ASN A 1 116 ? 19.251 20.660 67.775 1.00 42.06 113 ASN A N 1
ATOM 888 C CA . ASN A 1 116 ? 17.841 20.974 67.913 1.00 42.73 113 ASN A CA 1
ATOM 889 C C . ASN A 1 116 ? 17.569 22.077 68.931 1.00 43.17 113 ASN A C 1
ATOM 890 O O . ASN A 1 116 ? 16.676 22.911 68.733 1.00 40.42 113 ASN A O 1
ATOM 895 N N . PHE A 1 117 ? 18.359 22.126 70.000 1.00 39.05 114 PHE A N 1
ATOM 896 C CA . PHE A 1 117 ? 18.191 23.222 70.940 1.00 33.40 114 PHE A CA 1
ATOM 897 C C . PHE A 1 117 ? 18.305 24.565 70.220 1.00 34.94 114 PHE A C 1
ATOM 898 O O . PHE A 1 117 ? 17.507 25.459 70.457 1.00 38.88 114 PHE A O 1
ATOM 906 N N . ARG A 1 118 ? 19.291 24.709 69.333 1.00 35.70 115 ARG A N 1
ATOM 907 C CA . ARG A 1 118 ? 19.506 25.992 68.670 1.00 41.69 115 ARG A CA 1
ATOM 908 C C . ARG A 1 118 ? 18.419 26.247 67.635 1.00 43.41 115 ARG A C 1
ATOM 909 O O . ARG A 1 118 ? 18.020 27.383 67.386 1.00 43.61 115 ARG A O 1
ATOM 917 N N . ARG A 1 119 ? 17.970 25.178 67.004 1.00 42.88 116 ARG A N 1
ATOM 918 C CA . ARG A 1 119 ? 16.849 25.272 66.079 1.00 48.80 116 ARG A CA 1
ATOM 919 C C . ARG A 1 119 ? 15.606 25.810 66.822 1.00 46.78 116 ARG A C 1
ATOM 920 O O . ARG A 1 119 ? 14.873 26.647 66.285 1.00 45.73 116 ARG A O 1
ATOM 936 N N . GLU A 1 121 ? 15.592 27.752 69.564 1.00 37.47 118 GLU A N 1
ATOM 937 C CA . GLU A 1 121 ? 15.810 29.160 69.863 1.00 44.18 118 GLU A CA 1
ATOM 938 C C . GLU A 1 121 ? 15.566 30.032 68.627 1.00 48.48 118 GLU A C 1
ATOM 939 O O . GLU A 1 121 ? 15.002 31.119 68.708 1.00 46.10 118 GLU A O 1
ATOM 945 N N . LYS A 1 122 ? 16.013 29.556 67.476 1.00 47.74 119 LYS A N 1
ATOM 946 C CA . LYS A 1 122 ? 15.817 30.318 66.255 1.00 55.76 119 LYS A CA 1
ATOM 947 C C . LYS A 1 122 ? 14.327 30.444 65.889 1.00 52.52 119 LYS A C 1
ATOM 948 O O . LYS A 1 122 ? 13.826 31.534 65.612 1.00 56.83 119 LYS A O 1
ATOM 954 N N . LEU A 1 123 ? 13.618 29.327 65.894 1.00 44.87 120 LEU A N 1
ATOM 955 C CA . LEU A 1 123 ? 12.199 29.357 65.605 1.00 44.00 120 LEU A CA 1
ATOM 956 C C . LEU A 1 123 ? 11.449 30.270 66.581 1.00 44.91 120 LEU A C 1
ATOM 957 O O . LEU A 1 123 ? 10.483 30.932 66.203 1.00 42.12 120 LEU A O 1
ATOM 962 N N . PHE A 1 124 ? 11.902 30.310 67.835 1.00 42.37 121 PHE A N 1
ATOM 963 C CA . PHE A 1 124 ? 11.263 31.145 68.856 1.00 38.67 121 PHE A CA 1
ATOM 964 C C . PHE A 1 124 ? 11.391 32.613 68.489 1.00 40.81 121 PHE A C 1
ATOM 965 O O . PHE A 1 124 ? 10.451 33.393 68.658 1.00 45.41 121 PHE A O 1
ATOM 981 N N . LEU A 1 126 ? 12.148 33.813 65.367 1.00 42.69 123 LEU A N 1
ATOM 982 C CA . LEU A 1 126 ? 11.372 34.038 64.144 1.00 49.02 123 LEU A CA 1
ATOM 983 C C . LEU A 1 126 ? 9.872 34.220 64.452 1.00 48.26 123 LEU A C 1
ATOM 984 O O . LEU A 1 126 ? 9.173 34.940 63.730 1.00 52.61 123 LEU A O 1
ATOM 989 N N . ALA A 1 127 ? 9.389 33.555 65.500 1.00 38.50 124 ALA A N 1
ATOM 990 C CA . ALA A 1 127 ? 7.969 33.626 65.864 1.00 43.59 124 ALA A CA 1
ATOM 991 C C . ALA A 1 127 ? 7.710 35.000 66.430 1.00 48.13 124 ALA A C 1
ATOM 992 O O . ALA A 1 127 ? 6.753 35.665 66.046 1.00 50.71 124 ALA A O 1
ATOM 994 N N . VAL A 1 128 ? 8.580 35.417 67.344 1.00 39.06 125 VAL A N 1
ATOM 995 C CA . VAL A 1 128 ? 8.489 36.737 67.941 1.00 45.17 125 VAL A CA 1
ATOM 996 C C . VAL A 1 128 ? 8.612 37.883 66.919 1.00 51.16 125 VAL A C 1
ATOM 997 O O . VAL A 1 128 ? 7.900 38.880 66.995 1.00 56.82 125 VAL A O 1
ATOM 1001 N N . ASP A 1 129 ? 9.521 37.744 65.964 1.00 53.43 126 ASP A N 1
ATOM 1002 C CA . ASP A 1 129 ? 9.759 38.808 65.007 1.00 51.69 126 ASP A CA 1
ATOM 1003 C C . ASP A 1 129 ? 8.553 39.015 64.116 1.00 58.12 126 ASP A C 1
ATOM 1004 O O . ASP A 1 129 ? 8.443 40.046 63.448 1.00 60.77 126 ASP A O 1
ATOM 1009 N N . ASN A 1 130 ? 7.660 38.028 64.086 1.00 55.23 127 ASN A N 1
ATOM 1010 C CA . ASN A 1 130 ? 6.478 38.104 63.223 1.00 57.42 127 ASN A CA 1
ATOM 1011 C C . ASN A 1 130 ? 5.215 38.409 63.992 1.00 55.93 127 ASN A C 1
ATOM 1012 O O . ASN A 1 130 ? 4.122 38.393 63.431 1.00 56.74 127 ASN A O 1
ATOM 1017 N N . SER A 1 131 ? 5.389 38.700 65.275 1.00 55.99 128 SER A N 1
ATOM 1018 C CA . SER A 1 131 ? 4.293 39.032 66.172 1.00 59.30 128 SER A CA 1
ATOM 1019 C C . SER A 1 131 ? 4.485 40.460 66.625 1.00 64.94 128 SER A C 1
ATOM 1020 O O . SER A 1 131 ? 5.393 41.143 66.163 1.00 65.50 128 SER A O 1
ATOM 1023 N N . LYS A 1 132 ? 3.650 40.905 67.554 1.00 70.06 129 LYS A N 1
ATOM 1024 C CA . LYS A 1 132 ? 3.767 42.263 68.065 1.00 76.77 129 LYS A CA 1
ATOM 1025 C C . LYS A 1 132 ? 4.380 42.317 69.462 1.00 74.19 129 LYS A C 1
ATOM 1026 O O . LYS A 1 132 ? 4.535 43.397 70.030 1.00 76.88 129 LYS A O 1
ATOM 1032 N N . ILE A 1 133 ? 4.734 41.155 70.012 1.00 68.57 130 ILE A N 1
ATOM 1033 C CA . ILE A 1 133 ? 5.417 41.108 71.303 1.00 60.62 130 ILE A CA 1
ATOM 1034 C C . ILE A 1 133 ? 6.854 41.628 71.162 1.00 58.68 130 ILE A C 1
ATOM 1035 O O . ILE A 1 133 ? 7.643 41.092 70.376 1.00 52.10 130 ILE A O 1
ATOM 1040 N N . PRO A 1 134 ? 7.202 42.671 71.931 1.00 60.14 131 PRO A N 1
ATOM 1041 C CA . PRO A 1 134 ? 8.520 43.309 71.844 1.00 58.90 131 PRO A CA 1
ATOM 1042 C C . PRO A 1 134 ? 9.574 42.583 72.692 1.00 60.82 131 PRO A C 1
ATOM 1043 O O . PRO A 1 134 ? 10.378 43.217 73.374 1.00 63.27 131 PRO A O 1
ATOM 1047 N N . LEU A 1 135 ? 9.565 41.257 72.651 1.00 56.20 132 LEU A N 1
ATOM 1048 C CA . LEU A 1 135 ? 10.478 40.474 73.462 1.00 50.69 132 LEU A CA 1
ATOM 1049 C C . LEU A 1 135 ? 11.901 40.578 72.921 1.00 56.18 132 LEU A C 1
ATOM 1050 O O . LEU A 1 135 ? 12.110 40.612 71.710 1.00 59.31 132 LEU A O 1
ATOM 1055 N N . LYS A 1 136 ? 12.874 40.631 73.820 1.00 54.98 133 LYS A N 1
ATOM 1056 C CA . LYS A 1 136 ? 14.272 40.638 73.426 1.00 54.99 133 LYS A CA 1
ATOM 1057 C C . LYS A 1 136 ? 15.026 39.506 74.085 1.00 54.15 133 LYS A C 1
ATOM 1058 O O . LYS A 1 136 ? 14.690 39.067 75.198 1.00 48.33 133 LYS A O 1
ATOM 1064 N N . SER A 1 137 ? 16.045 39.035 73.384 1.00 51.88 134 SER A N 1
ATOM 1065 C CA . SER A 1 137 ? 17.013 38.118 73.950 1.00 55.53 134 SER A CA 1
ATOM 1066 C C . SER A 1 137 ? 18.083 38.915 74.682 1.00 53.34 134 SER A C 1
ATOM 1067 O O . SER A 1 137 ? 18.604 39.884 74.151 1.00 53.32 134 SER A O 1
ATOM 1070 N N . ILE A 1 138 ? 18.408 38.494 75.900 1.00 49.95 135 ILE A N 1
ATOM 1071 C CA . ILE A 1 138 ? 19.410 39.176 76.699 1.00 48.41 135 ILE A CA 1
ATOM 1072 C C . ILE A 1 138 ? 20.445 38.219 77.244 1.00 51.43 135 ILE A C 1
ATOM 1073 O O . ILE A 1 138 ? 20.300 37.001 77.151 1.00 47.45 135 ILE A O 1
ATOM 1078 N N . GLU A 1 139 ? 21.488 38.804 77.829 1.00 53.91 136 GLU A N 1
ATOM 1079 C CA . GLU A 1 139 ? 22.618 38.057 78.344 1.00 56.09 136 GLU A CA 1
ATOM 1080 C C . GLU A 1 139 ? 23.064 38.652 79.669 1.00 52.82 136 GLU A C 1
ATOM 1081 O O . GLU A 1 139 ? 23.569 39.773 79.719 1.00 49.52 136 GLU A O 1
ATOM 1087 N N . VAL A 1 140 ? 22.891 37.909 80.750 1.00 49.99 137 VAL A N 1
ATOM 1088 C CA . VAL A 1 140 ? 23.192 38.476 82.059 1.00 49.01 137 VAL A CA 1
ATOM 1089 C C . VAL A 1 140 ? 24.571 38.038 82.506 1.00 49.12 137 VAL A C 1
ATOM 1090 O O . VAL A 1 140 ? 24.879 36.844 82.490 1.00 45.75 137 VAL A O 1
ATOM 1094 N N . PRO A 1 141 ? 25.416 39.006 82.891 1.00 51.77 138 PRO A N 1
ATOM 1095 C CA . PRO A 1 141 ? 26.779 38.704 83.354 1.00 51.80 138 PRO A CA 1
ATOM 1096 C C . PRO A 1 141 ? 26.758 37.981 84.683 1.00 49.58 138 PRO A C 1
ATOM 1097 O O . PRO A 1 141 ? 26.024 38.398 85.568 1.00 49.63 138 PRO A O 1
ATOM 1101 N N . PHE A 1 142 ? 27.544 36.916 84.812 1.00 49.02 139 PHE A N 1
ATOM 1102 C CA . PHE A 1 142 ? 27.633 36.151 86.055 1.00 46.70 139 PHE A CA 1
ATOM 1103 C C . PHE A 1 142 ? 28.867 35.260 86.020 1.00 50.28 139 PHE A C 1
ATOM 1104 O O . PHE A 1 142 ? 29.074 34.498 85.064 1.00 46.89 139 PHE A O 1
ATOM 1112 N N . GLU A 1 143 ? 29.701 35.381 87.048 1.00 55.33 140 GLU A N 1
ATOM 1113 C CA . GLU A 1 143 ? 30.888 34.541 87.172 1.00 62.87 140 GLU A CA 1
ATOM 1114 C C . GLU A 1 143 ? 31.752 34.514 85.916 1.00 60.24 140 GLU A C 1
ATOM 1115 O O . GLU A 1 143 ? 32.296 33.474 85.558 1.00 60.77 140 GLU A O 1
ATOM 1121 N N . GLY A 1 144 ? 31.886 35.644 85.240 1.00 59.24 141 GLY A N 1
ATOM 1122 C CA . GLY A 1 144 ? 32.773 35.690 84.089 1.00 56.33 141 GLY A CA 1
ATOM 1123 C C . GLY A 1 144 ? 32.160 35.078 82.842 1.00 55.12 141 GLY A C 1
ATOM 1124 O O . GLY A 1 144 ? 32.789 35.063 81.785 1.00 57.14 141 GLY A O 1
ATOM 1125 N N . GLU A 1 145 ? 30.929 34.582 82.976 1.00 50.28 142 GLU A N 1
ATOM 1126 C CA . GLU A 1 145 ? 30.125 34.092 81.856 1.00 51.88 142 GLU A CA 1
ATOM 1127 C C . GLU A 1 145 ? 28.830 34.912 81.649 1.00 51.55 142 GLU A C 1
ATOM 1128 O O . GLU A 1 145 ? 28.579 35.885 82.366 1.00 50.79 142 GLU A O 1
ATOM 1134 N N . LEU A 1 146 ? 28.021 34.499 80.668 1.00 49.93 143 LEU A N 1
ATOM 1135 C CA . LEU A 1 146 ? 26.755 35.161 80.318 1.00 48.62 143 LEU A CA 1
ATOM 1136 C C . LEU A 1 146 ? 25.566 34.191 80.283 1.00 47.00 143 LEU A C 1
ATOM 1137 O O . LEU A 1 146 ? 25.572 33.199 79.536 1.00 44.29 143 LEU A O 1
ATOM 1142 N N . LEU A 1 147 ? 24.551 34.504 81.083 1.00 43.35 144 LEU A N 1
ATOM 1143 C CA . LEU A 1 147 ? 23.339 33.691 81.222 1.00 43.57 144 LEU A CA 1
ATOM 1144 C C . LEU A 1 147 ? 22.319 34.099 80.187 1.00 44.27 144 LEU A C 1
ATOM 1145 O O . LEU A 1 147 ? 21.939 35.264 80.127 1.00 48.67 144 LEU A O 1
ATOM 1150 N N . PRO A 1 148 ? 21.865 33.149 79.363 1.00 44.25 145 PRO A N 1
ATOM 1151 C CA . PRO A 1 148 ? 20.881 33.510 78.341 1.00 45.06 145 PRO A CA 1
ATOM 1152 C C . PRO A 1 148 ? 19.528 33.815 79.000 1.00 39.92 145 PRO A C 1
ATOM 1153 O O . PRO A 1 148 ? 19.139 33.133 79.953 1.00 35.07 145 PRO A O 1
ATOM 1157 N N . GLY A 1 149 ? 18.834 34.835 78.507 1.00 34.00 146 GLY A N 1
ATOM 1158 C CA . GLY A 1 149 ? 17.506 35.138 78.996 1.00 32.62 146 GLY A CA 1
ATOM 1159 C C . GLY A 1 149 ? 16.670 35.831 77.931 1.00 43.01 146 GLY A C 1
ATOM 1160 O O . GLY A 1 149 ? 17.176 36.203 76.860 1.00 40.67 146 GLY A O 1
ATOM 1161 N N . TYR A 1 150 ? 15.382 35.989 78.230 1.00 44.26 147 TYR A N 1
ATOM 1162 C CA . TYR A 1 150 ? 14.505 36.846 77.455 1.00 43.60 147 TYR A CA 1
ATOM 1163 C C . TYR A 1 150 ? 13.939 37.943 78.350 1.00 45.01 147 TYR A C 1
ATOM 1164 O O . TYR A 1 150 ? 13.761 37.756 79.558 1.00 41.60 147 TYR A O 1
ATOM 1173 N N . ALA A 1 151 ? 13.639 39.080 77.735 1.00 45.61 148 ALA A N 1
ATOM 1174 C CA . ALA A 1 151 ? 13.014 40.200 78.419 1.00 39.20 148 ALA A CA 1
ATOM 1175 C C . ALA A 1 151 ? 11.889 40.730 77.575 1.00 46.05 148 ALA A C 1
ATOM 1176 O O . ALA A 1 151 ? 11.981 40.757 76.338 1.00 50.14 148 ALA A O 1
ATOM 1178 N N . ILE A 1 152 ? 10.829 41.153 78.246 1.00 49.19 149 ILE A N 1
ATOM 1179 C CA . ILE A 1 152 ? 9.856 42.026 77.629 1.00 52.40 149 ILE A CA 1
ATOM 1180 C C . ILE A 1 152 ? 9.710 43.229 78.537 1.00 55.51 149 ILE A C 1
ATOM 1181 O O . ILE A 1 152 ? 9.213 43.122 79.644 1.00 56.35 149 ILE A O 1
ATOM 1186 N N . ILE A 1 153 ? 10.157 44.377 78.057 1.00 60.73 150 ILE A N 1
ATOM 1187 C CA . ILE A 1 153 ? 10.179 45.582 78.859 1.00 67.01 150 ILE A CA 1
ATOM 1188 C C . ILE A 1 153 ? 9.437 46.694 78.137 1.00 72.03 150 ILE A C 1
ATOM 1189 O O . ILE A 1 153 ? 9.446 46.748 76.906 1.00 79.09 150 ILE A O 1
ATOM 1194 N N . SER A 1 154 ? 8.772 47.567 78.890 1.00 72.69 151 SER A N 1
ATOM 1195 C CA . SER A 1 154 ? 8.175 48.761 78.298 1.00 74.37 151 SER A CA 1
ATOM 1196 C C . SER A 1 154 ? 9.266 49.813 78.199 1.00 77.25 151 SER A C 1
ATOM 1197 O O . SER A 1 154 ? 10.088 49.951 79.099 1.00 77.15 151 SER A O 1
ATOM 1200 N N . GLU A 1 155 ? 9.289 50.556 77.108 1.00 83.63 152 GLU A N 1
ATOM 1201 C CA . GLU A 1 155 ? 10.371 51.509 76.925 1.00 92.96 152 GLU A CA 1
ATOM 1202 C C . GLU A 1 155 ? 10.032 52.900 77.433 1.00 94.97 152 GLU A C 1
ATOM 1203 O O . GLU A 1 155 ? 10.919 53.682 77.765 1.00 95.19 152 GLU A O 1
ATOM 1209 N N . ASP A 1 156 ? 8.743 53.196 77.517 1.00 96.98 153 ASP A N 1
ATOM 1210 C CA . ASP A 1 156 ? 8.299 54.490 78.010 1.00 101.87 153 ASP A CA 1
ATOM 1211 C C . ASP A 1 156 ? 7.699 54.389 79.407 1.00 98.51 153 ASP A C 1
ATOM 1212 O O . ASP A 1 156 ? 7.994 55.209 80.279 1.00 98.44 153 ASP A O 1
ATOM 1217 N N . LYS A 1 157 ? 6.870 53.370 79.619 1.00 94.78 154 LYS A N 1
ATOM 1218 C CA . LYS A 1 157 ? 6.185 53.185 80.897 1.00 87.82 154 LYS A CA 1
ATOM 1219 C C . LYS A 1 157 ? 7.067 52.544 81.960 1.00 81.02 154 LYS A C 1
ATOM 1220 O O . LYS A 1 157 ? 7.801 51.594 81.685 1.00 82.12 154 LYS A O 1
ATOM 1226 N N . ALA A 1 158 ? 6.976 53.072 83.178 1.00 74.61 155 ALA A N 1
ATOM 1227 C CA . ALA A 1 158 ? 7.655 52.493 84.331 1.00 68.58 155 ALA A CA 1
ATOM 1228 C C . ALA A 1 158 ? 6.788 51.415 84.996 1.00 69.27 155 ALA A C 1
ATOM 1229 O O . ALA A 1 158 ? 5.959 51.706 85.859 1.00 71.61 155 ALA A O 1
ATOM 1231 N N . GLN A 1 159 ? 6.984 50.167 84.588 1.00 66.50 156 GLN A N 1
ATOM 1232 C CA . GLN A 1 159 ? 6.167 49.069 85.081 1.00 62.42 156 GLN A CA 1
ATOM 1233 C C . GLN A 1 159 ? 6.878 48.305 86.186 1.00 61.38 156 GLN A C 1
ATOM 1234 O O . GLN A 1 159 ? 8.101 48.323 86.261 1.00 63.42 156 GLN A O 1
ATOM 1240 N N . ASP A 1 160 ? 6.105 47.652 87.048 1.00 55.03 157 ASP A N 1
ATOM 1241 C CA . ASP A 1 160 ? 6.662 46.745 88.041 1.00 53.34 157 ASP A CA 1
ATOM 1242 C C . ASP A 1 160 ? 7.248 45.528 87.322 1.00 46.87 157 ASP A C 1
ATOM 1243 O O . ASP A 1 160 ? 6.897 45.240 86.176 1.00 46.95 157 ASP A O 1
ATOM 1248 N N . THR A 1 161 ? 8.140 44.809 87.984 1.00 43.57 158 THR A N 1
ATOM 1249 C CA . THR A 1 161 ? 8.843 43.726 87.310 1.00 41.99 158 THR A CA 1
ATOM 1250 C C . THR A 1 161 ? 8.553 42.341 87.868 1.00 43.80 158 THR A C 1
ATOM 1251 O O . THR A 1 161 ? 8.364 42.148 89.075 1.00 48.07 158 THR A O 1
ATOM 1255 N N . LEU A 1 162 ? 8.491 41.379 86.964 1.00 41.42 159 LEU A N 1
ATOM 1256 C CA . LEU A 1 162 ? 8.315 39.995 87.343 1.00 39.61 159 LEU A CA 1
ATOM 1257 C C . LEU A 1 162 ? 9.492 39.171 86.825 1.00 39.96 159 LEU A C 1
ATOM 1258 O O . LEU A 1 162 ? 9.798 39.182 85.626 1.00 42.59 159 LEU A O 1
ATOM 1263 N N . ILE A 1 163 ? 10.172 38.487 87.736 1.00 40.51 160 ILE A N 1
ATOM 1264 C CA . ILE A 1 163 ? 11.254 37.594 87.345 1.00 42.59 160 ILE A CA 1
ATOM 1265 C C . ILE A 1 163 ? 10.767 36.160 87.438 1.00 38.01 160 ILE A C 1
ATOM 1266 O O . ILE A 1 163 ? 10.296 35.735 88.486 1.00 38.81 160 ILE A O 1
ATOM 1271 N N . VAL A 1 164 ? 10.838 35.433 86.327 1.00 38.13 161 VAL A N 1
ATOM 1272 C CA . VAL A 1 164 ? 10.391 34.042 86.280 1.00 37.14 161 VAL A CA 1
ATOM 1273 C C . VAL A 1 164 ? 11.578 33.059 86.335 1.00 38.15 161 VAL A C 1
ATOM 1274 O O . VAL A 1 164 ? 12.547 33.215 85.607 1.00 37.00 161 VAL A O 1
ATOM 1278 N N . VAL A 1 165 ? 11.500 32.053 87.199 1.00 37.82 162 VAL A N 1
ATOM 1279 C CA . VAL A 1 165 ? 12.576 31.067 87.338 1.00 39.47 162 VAL A CA 1
ATOM 1280 C C . VAL A 1 165 ? 12.042 29.625 87.247 1.00 39.63 162 VAL A C 1
ATOM 1281 O O . VAL A 1 165 ? 11.086 29.268 87.928 1.00 34.08 162 VAL A O 1
ATOM 1285 N N . GLY A 1 166 ? 12.685 28.788 86.431 1.00 39.58 163 GLY A N 1
ATOM 1286 C CA . GLY A 1 166 ? 12.250 27.403 86.286 1.00 37.07 163 GLY A CA 1
ATOM 1287 C C . GLY A 1 166 ? 13.039 26.437 87.153 1.00 28.14 163 GLY A C 1
ATOM 1288 O O . GLY A 1 166 ? 13.730 26.847 88.053 1.00 32.20 163 GLY A O 1
ATOM 1289 N N . GLY A 1 167 ? 12.946 25.147 86.861 1.00 27.38 164 GLY A N 1
ATOM 1290 C CA . GLY A 1 167 ? 13.597 24.134 87.668 1.00 31.12 164 GLY A CA 1
ATOM 1291 C C . GLY A 1 167 ? 14.557 23.332 86.818 1.00 35.42 164 GLY A C 1
ATOM 1292 O O . GLY A 1 167 ? 15.418 23.899 86.171 1.00 34.43 164 GLY A O 1
ATOM 1293 N N . GLY A 1 168 ? 14.404 22.017 86.800 1.00 35.04 165 GLY A N 1
ATOM 1294 C CA . GLY A 1 168 ? 15.368 21.183 86.115 1.00 26.77 165 GLY A CA 1
ATOM 1295 C C . GLY A 1 168 ? 14.934 20.801 84.718 1.00 35.64 165 GLY A C 1
ATOM 1296 O O . GLY A 1 168 ? 15.644 20.086 84.021 1.00 39.13 165 GLY A O 1
ATOM 1297 N N . ASP A 1 169 ? 13.769 21.267 84.289 1.00 32.16 166 ASP A N 1
ATOM 1298 C CA . ASP A 1 169 ? 13.308 20.901 82.969 1.00 38.75 166 ASP A CA 1
ATOM 1299 C C . ASP A 1 169 ? 12.825 22.079 82.177 1.00 40.36 166 ASP A C 1
ATOM 1300 O O . ASP A 1 169 ? 11.876 21.956 81.422 1.00 41.43 166 ASP A O 1
ATOM 1305 N N . THR A 1 170 ? 13.460 23.226 82.347 1.00 38.28 167 THR A N 1
ATOM 1306 C CA . THR A 1 170 ? 12.994 24.422 81.648 1.00 40.80 167 THR A CA 1
ATOM 1307 C C . THR A 1 170 ? 14.131 25.182 80.965 1.00 39.21 167 THR A C 1
ATOM 1308 O O . THR A 1 170 ? 15.275 25.121 81.420 1.00 41.24 167 THR A O 1
ATOM 1312 N N . SER A 1 171 ? 13.811 25.849 79.855 1.00 35.92 168 SER A N 1
ATOM 1313 C CA . SER A 1 171 ? 14.652 26.895 79.288 1.00 33.80 168 SER A CA 1
ATOM 1314 C C . SER A 1 171 ? 13.904 28.223 79.304 1.00 33.18 168 SER A C 1
ATOM 1315 O O . SER A 1 171 ? 12.718 28.262 79.647 1.00 35.26 168 SER A O 1
ATOM 1318 N N . ARG A 1 172 ? 14.614 29.300 78.971 1.00 34.77 169 ARG A N 1
ATOM 1319 C CA . ARG A 1 172 ? 14.035 30.634 78.814 1.00 37.93 169 ARG A CA 1
ATOM 1320 C C . ARG A 1 172 ? 12.695 30.490 78.103 1.00 41.09 169 ARG A C 1
ATOM 1321 O O . ARG A 1 172 ? 11.733 31.190 78.418 1.00 41.30 169 ARG A O 1
ATOM 1329 N N . GLU A 1 173 ? 12.663 29.609 77.101 1.00 42.93 170 GLU A N 1
ATOM 1330 C CA . GLU A 1 173 ? 11.490 29.484 76.234 1.00 40.21 170 GLU A CA 1
ATOM 1331 C C . GLU A 1 173 ? 10.258 29.036 77.002 1.00 37.52 170 GLU A C 1
ATOM 1332 O O . GLU A 1 173 ? 9.159 29.507 76.737 1.00 34.01 170 GLU A O 1
ATOM 1338 N N . ASP A 1 174 ? 10.436 28.118 77.947 1.00 38.82 171 ASP A N 1
ATOM 1339 C CA . ASP A 1 174 ? 9.309 27.603 78.709 1.00 32.53 171 ASP A CA 1
ATOM 1340 C C . ASP A 1 174 ? 8.768 28.696 79.623 1.00 35.96 171 ASP A C 1
ATOM 1341 O O . ASP A 1 174 ? 7.587 28.728 79.935 1.00 34.61 171 ASP A O 1
ATOM 1346 N N . LEU A 1 175 ? 9.653 29.582 80.061 1.00 35.83 172 LEU A N 1
ATOM 1347 C CA . LEU A 1 175 ? 9.286 30.567 81.059 1.00 37.58 172 LEU A CA 1
ATOM 1348 C C . LEU A 1 175 ? 8.315 31.586 80.472 1.00 37.01 172 LEU A C 1
ATOM 1349 O O . LEU A 1 175 ? 7.657 32.315 81.184 1.00 38.12 172 LEU A O 1
ATOM 1354 N N . PHE A 1 176 ? 8.303 31.652 79.168 1.00 39.75 173 PHE A N 1
ATOM 1355 C CA . PHE A 1 176 ? 7.524 32.577 78.424 1.00 31.71 173 PHE A CA 1
ATOM 1356 C C . PHE A 1 176 ? 6.060 32.262 78.526 1.00 35.22 173 PHE A C 1
ATOM 1357 O O . PHE A 1 176 ? 5.279 33.071 78.936 1.00 39.41 173 PHE A O 1
ATOM 1365 N N . TYR A 1 177 ? 5.696 31.064 78.141 1.00 37.42 174 TYR A N 1
ATOM 1366 C CA . TYR A 1 177 ? 4.313 30.670 78.189 1.00 38.66 174 TYR A CA 1
ATOM 1367 C C . TYR A 1 177 ? 3.911 30.460 79.607 1.00 40.92 174 TYR A C 1
ATOM 1368 O O . TYR A 1 177 ? 2.818 30.711 79.973 1.00 45.39 174 TYR A O 1
ATOM 1385 N N . LEU A 1 179 ? 4.665 31.926 82.423 1.00 35.43 176 LEU A N 1
ATOM 1386 C CA . LEU A 1 179 ? 4.206 33.088 83.131 1.00 34.32 176 LEU A CA 1
ATOM 1387 C C . LEU A 1 179 ? 4.624 34.389 82.474 1.00 36.84 176 LEU A C 1
ATOM 1388 O O . LEU A 1 179 ? 3.976 35.364 82.644 1.00 38.69 176 LEU A O 1
ATOM 1393 N N . GLY A 1 180 ? 5.718 34.396 81.740 1.00 33.13 177 GLY A N 1
ATOM 1394 C CA . GLY A 1 180 ? 6.270 35.625 81.236 1.00 37.07 177 GLY A CA 1
ATOM 1395 C C . GLY A 1 180 ? 5.397 36.416 80.285 1.00 41.16 177 GLY A C 1
ATOM 1396 O O . GLY A 1 180 ? 5.236 37.577 80.412 1.00 41.13 177 GLY A O 1
ATOM 1397 N N . TYR A 1 181 ? 4.839 35.757 79.313 1.00 38.43 178 TYR A N 1
ATOM 1398 C CA . TYR A 1 181 ? 3.984 36.405 78.358 1.00 43.22 178 TYR A CA 1
ATOM 1399 C C . TYR A 1 181 ? 2.746 36.961 79.002 1.00 40.71 178 TYR A C 1
ATOM 1400 O O . TYR A 1 181 ? 2.296 38.007 78.657 1.00 46.27 178 TYR A O 1
ATOM 1409 N N . SER A 1 182 ? 2.221 36.250 79.969 1.00 41.04 179 SER A N 1
ATOM 1410 C CA . SER A 1 182 ? 1.129 36.738 80.814 1.00 40.63 179 SER A CA 1
ATOM 1411 C C . SER A 1 182 ? 1.517 37.958 81.633 1.00 40.44 179 SER A C 1
ATOM 1412 O O . SER A 1 182 ? 0.754 38.920 81.744 1.00 39.51 179 SER A O 1
ATOM 1415 N N . GLY A 1 183 ? 2.694 37.906 82.236 1.00 40.40 180 GLY A N 1
ATOM 1416 C CA . GLY A 1 183 ? 3.204 39.063 82.925 1.00 38.93 180 GLY A CA 1
ATOM 1417 C C . GLY A 1 183 ? 3.092 40.236 81.975 1.00 38.29 180 GLY A C 1
ATOM 1418 O O . GLY A 1 183 ? 2.674 41.319 82.357 1.00 40.19 180 GLY A O 1
ATOM 1419 N N . TRP A 1 184 ? 3.471 40.020 80.722 1.00 41.02 181 TRP A N 1
ATOM 1420 C CA . TRP A 1 184 ? 3.452 41.105 79.743 1.00 45.20 181 TRP A CA 1
ATOM 1421 C C . TRP A 1 184 ? 2.022 41.592 79.484 1.00 48.43 181 TRP A C 1
ATOM 1422 O O . TRP A 1 184 ? 1.760 42.791 79.518 1.00 48.12 181 TRP A O 1
ATOM 1433 N N . GLU A 1 185 ? 1.109 40.659 79.219 1.00 48.10 182 GLU A N 1
ATOM 1434 C CA . GLU A 1 185 ? -0.290 41.004 78.972 1.00 49.55 182 GLU A CA 1
ATOM 1435 C C . GLU A 1 185 ? -0.879 41.787 80.145 1.00 50.45 182 GLU A C 1
ATOM 1436 O O . GLU A 1 185 ? -1.848 42.532 79.976 1.00 50.52 182 GLU A O 1
ATOM 1442 N N . HIS A 1 186 ? -0.292 41.616 81.332 1.00 47.84 183 HIS A N 1
ATOM 1443 C CA . HIS A 1 186 ? -0.761 42.293 82.547 1.00 49.64 183 HIS A CA 1
ATOM 1444 C C . HIS A 1 186 ? 0.081 43.517 82.914 1.00 57.03 183 HIS A C 1
ATOM 1445 O O . HIS A 1 186 ? 0.017 43.996 84.044 1.00 58.83 183 HIS A O 1
ATOM 1452 N N . ASP A 1 187 ? 0.871 44.005 81.962 1.00 58.17 184 ASP A N 1
ATOM 1453 C CA . ASP A 1 187 ? 1.630 45.241 82.142 1.00 59.44 184 ASP A CA 1
ATOM 1454 C C . ASP A 1 187 ? 2.744 45.181 83.197 1.00 53.34 184 ASP A C 1
ATOM 1455 O O . ASP A 1 187 ? 3.076 46.185 83.835 1.00 52.86 184 ASP A O 1
ATOM 1460 N N . TYR A 1 188 ? 3.323 44.002 83.373 1.00 48.94 185 TYR A N 1
ATOM 1461 C CA . TYR A 1 188 ? 4.583 43.886 84.103 1.00 47.78 185 TYR A CA 1
ATOM 1462 C C . TYR A 1 188 ? 5.768 43.822 83.146 1.00 46.18 185 TYR A C 1
ATOM 1463 O O . TYR A 1 188 ? 5.663 43.280 82.044 1.00 46.60 185 TYR A O 1
ATOM 1472 N N . ASN A 1 189 ? 6.901 44.371 83.569 1.00 44.82 186 ASN A N 1
ATOM 1473 C CA . ASN A 1 189 ? 8.137 44.069 82.892 1.00 43.49 186 ASN A CA 1
ATOM 1474 C C . ASN A 1 189 ? 8.479 42.648 83.311 1.00 42.81 186 ASN A C 1
ATOM 1475 O O . ASN A 1 189 ? 8.304 42.272 84.473 1.00 36.52 186 ASN A O 1
ATOM 1480 N N . VAL A 1 190 ? 8.943 41.850 82.357 1.00 40.14 187 VAL A N 1
ATOM 1481 C CA . VAL A 1 190 ? 9.251 40.456 82.617 1.00 41.80 187 VAL A CA 1
ATOM 1482 C C . VAL A 1 190 ? 10.700 40.096 82.231 1.00 42.42 187 VAL A C 1
ATOM 1483 O O . VAL A 1 190 ? 11.169 40.463 81.159 1.00 42.41 187 VAL A O 1
ATOM 1487 N N . LEU A 1 191 ? 11.383 39.375 83.115 1.00 41.38 188 LEU A N 1
ATOM 1488 C CA . LEU A 1 191 ? 12.702 38.808 82.850 1.00 40.60 188 LEU A CA 1
ATOM 1489 C C . LEU A 1 191 ? 12.617 37.297 83.013 1.00 43.44 188 LEU A C 1
ATOM 1490 O O . LEU A 1 191 ? 12.021 36.796 83.973 1.00 36.38 188 LEU A O 1
ATOM 1503 N N . VAL A 1 193 ? 15.246 34.264 82.910 1.00 37.55 190 VAL A N 1
ATOM 1504 C CA . VAL A 1 193 ? 16.662 33.963 82.789 1.00 39.40 190 VAL A CA 1
ATOM 1505 C C . VAL A 1 193 ? 16.977 32.549 83.240 1.00 37.54 190 VAL A C 1
ATOM 1506 O O . VAL A 1 193 ? 16.536 32.102 84.289 1.00 38.76 190 VAL A O 1
ATOM 1510 N N . ASP A 1 194 ? 17.738 31.848 82.415 1.00 38.75 191 ASP A N 1
ATOM 1511 C CA . ASP A 1 194 ? 18.213 30.518 82.733 1.00 32.77 191 ASP A CA 1
ATOM 1512 C C . ASP A 1 194 ? 19.410 30.598 83.656 1.00 35.25 191 ASP A C 1
ATOM 1513 O O . ASP A 1 194 ? 20.428 31.197 83.310 1.00 41.30 191 ASP A O 1
ATOM 1518 N N . LEU A 1 195 ? 19.283 30.006 84.837 1.00 36.22 192 LEU A N 1
ATOM 1519 C CA . LEU A 1 195 ? 20.387 29.959 85.788 1.00 40.80 192 LEU A CA 1
ATOM 1520 C C . LEU A 1 195 ? 21.329 28.794 85.413 1.00 41.78 192 LEU A C 1
ATOM 1521 O O . LEU A 1 195 ? 21.008 27.993 84.534 1.00 38.52 192 LEU A O 1
ATOM 1526 N N . PRO A 1 196 ? 22.501 28.705 86.061 1.00 41.84 193 PRO A N 1
ATOM 1527 C CA . PRO A 1 196 ? 23.411 27.583 85.808 1.00 39.78 193 PRO A CA 1
ATOM 1528 C C . PRO A 1 196 ? 22.709 26.230 85.992 1.00 41.99 193 PRO A C 1
ATOM 1529 O O . PRO A 1 196 ? 21.984 26.038 86.967 1.00 35.14 193 PRO A O 1
ATOM 1533 N N . GLY A 1 197 ? 22.925 25.309 85.061 1.00 35.71 194 GLY A N 1
ATOM 1534 C CA . GLY A 1 197 ? 22.236 24.033 85.101 1.00 39.34 194 GLY A CA 1
ATOM 1535 C C . GLY A 1 197 ? 20.954 23.991 84.271 1.00 37.57 194 GLY A C 1
ATOM 1536 O O . GLY A 1 197 ? 20.421 22.910 83.992 1.00 40.23 194 GLY A O 1
ATOM 1537 N N . GLN A 1 198 ? 20.465 25.161 83.867 1.00 33.50 195 GLN A N 1
ATOM 1538 C CA . GLN A 1 198 ? 19.240 25.259 83.065 1.00 32.37 195 GLN A CA 1
ATOM 1539 C C . GLN A 1 198 ? 19.468 25.596 81.583 1.00 32.07 195 GLN A C 1
ATOM 1540 O O . GLN A 1 198 ? 20.489 26.179 81.212 1.00 36.73 195 GLN A O 1
ATOM 1546 N N . GLY A 1 199 ? 18.504 25.253 80.731 1.00 35.02 196 GLY A N 1
ATOM 1547 C CA . GLY A 1 199 ? 18.642 25.483 79.300 1.00 34.70 196 GLY A CA 1
ATOM 1548 C C . GLY A 1 199 ? 19.978 25.029 78.709 1.00 37.44 196 GLY A C 1
ATOM 1549 O O . GLY A 1 199 ? 20.388 23.891 78.882 1.00 36.62 196 GLY A O 1
ATOM 1550 N N . LYS A 1 200 ? 20.669 25.934 78.019 1.00 35.36 197 LYS A N 1
ATOM 1551 C CA . LYS A 1 200 ? 21.878 25.580 77.278 1.00 39.57 197 LYS A CA 1
ATOM 1552 C C . LYS A 1 200 ? 23.122 25.766 78.147 1.00 41.11 197 LYS A C 1
ATOM 1553 O O . LYS A 1 200 ? 24.241 25.502 77.711 1.00 43.31 197 LYS A O 1
ATOM 1559 N N . ASN A 1 201 ? 22.914 26.227 79.377 1.00 40.32 198 ASN A N 1
ATOM 1560 C CA . ASN A 1 201 ? 24.006 26.508 80.311 1.00 37.26 198 ASN A CA 1
ATOM 1561 C C . ASN A 1 201 ? 24.997 25.380 80.550 1.00 36.94 198 ASN A C 1
ATOM 1562 O O . ASN A 1 201 ? 26.217 25.600 80.547 1.00 40.43 198 ASN A O 1
ATOM 1567 N N . PRO A 1 202 ? 24.491 24.161 80.737 1.00 33.88 199 PRO A N 1
ATOM 1568 C CA . PRO A 1 202 ? 25.461 23.065 80.872 1.00 36.59 199 PRO A CA 1
ATOM 1569 C C . PRO A 1 202 ? 26.324 22.902 79.624 1.00 42.58 199 PRO A C 1
ATOM 1570 O O . PRO A 1 202 ? 27.404 22.349 79.708 1.00 43.81 199 PRO A O 1
ATOM 1574 N N . ASN A 1 203 ? 25.846 23.362 78.494 1.00 41.17 200 ASN A N 1
ATOM 1575 C CA . ASN A 1 203 ? 26.624 23.232 77.309 1.00 41.24 200 ASN A CA 1
ATOM 1576 C C . ASN A 1 203 ? 27.791 24.187 77.276 1.00 46.36 200 ASN A C 1
ATOM 1577 O O . ASN A 1 203 ? 28.687 23.993 76.532 1.00 46.26 200 ASN A O 1
ATOM 1582 N N . GLN A 1 204 ? 27.777 25.220 78.085 1.00 42.24 201 GLN A N 1
ATOM 1583 C CA . GLN A 1 204 ? 28.949 26.088 78.211 1.00 48.88 201 GLN A CA 1
ATOM 1584 C C . GLN A 1 204 ? 29.583 25.999 79.593 1.00 49.20 201 GLN A C 1
ATOM 1585 O O . GLN A 1 204 ? 30.173 26.959 80.073 1.00 49.62 201 GLN A O 1
ATOM 1591 N N . GLY A 1 205 ? 29.438 24.843 80.235 1.00 49.84 202 GLY A N 1
ATOM 1592 C CA . GLY A 1 205 ? 30.091 24.584 81.509 1.00 52.96 202 GLY A CA 1
ATOM 1593 C C . GLY A 1 205 ? 29.492 25.259 82.729 1.00 48.26 202 GLY A C 1
ATOM 1594 O O . GLY A 1 205 ? 30.181 25.450 83.719 1.00 54.75 202 GLY A O 1
ATOM 1595 N N . LEU A 1 206 ? 28.213 25.610 82.656 1.00 42.62 203 LEU A N 1
ATOM 1596 C CA . LEU A 1 206 ? 27.505 26.236 83.761 1.00 41.13 203 LEU A CA 1
ATOM 1597 C C . LEU A 1 206 ? 26.448 25.263 84.282 1.00 40.63 203 LEU A C 1
ATOM 1598 O O . LEU A 1 206 ? 25.375 25.138 83.688 1.00 37.54 203 LEU A O 1
ATOM 1603 N N . HIS A 1 207 ? 26.767 24.585 85.380 1.00 43.76 204 HIS A N 1
ATOM 1604 C CA . HIS A 1 207 ? 25.970 23.485 85.899 1.00 40.02 204 HIS A CA 1
ATOM 1605 C C . HIS A 1 207 ? 25.277 23.933 87.154 1.00 40.96 204 HIS A C 1
ATOM 1606 O O . HIS A 1 207 ? 25.549 25.023 87.652 1.00 41.43 204 HIS A O 1
ATOM 1613 N N . PHE A 1 208 ? 24.376 23.103 87.668 1.00 38.07 205 PHE A N 1
ATOM 1614 C CA . PHE A 1 208 ? 23.661 23.460 88.889 1.00 40.27 205 PHE A CA 1
ATOM 1615 C C . PHE A 1 208 ? 24.661 23.834 89.956 1.00 41.18 205 PHE A C 1
ATOM 1616 O O . PHE A 1 208 ? 25.705 23.184 90.111 1.00 38.57 205 PHE A O 1
ATOM 1624 N N . GLU A 1 209 ? 24.351 24.896 90.679 1.00 45.35 206 GLU A N 1
ATOM 1625 C CA . GLU A 1 209 ? 25.188 25.313 91.791 1.00 49.40 206 GLU A CA 1
ATOM 1626 C C . GLU A 1 209 ? 24.446 25.190 93.134 1.00 49.25 206 GLU A C 1
ATOM 1627 O O . GLU A 1 209 ? 23.224 24.985 93.164 1.00 45.96 206 GLU A O 1
ATOM 1633 N N . VAL A 1 210 ? 25.187 25.304 94.235 1.00 45.71 207 VAL A N 1
ATOM 1634 C CA . VAL A 1 210 ? 24.671 24.929 95.544 1.00 50.20 207 VAL A CA 1
ATOM 1635 C C . VAL A 1 210 ? 23.669 25.970 96.058 1.00 49.79 207 VAL A C 1
ATOM 1636 O O . VAL A 1 210 ? 22.665 25.653 96.721 1.00 46.32 207 VAL A O 1
ATOM 1640 N N . ASP A 1 211 ? 23.934 27.222 95.727 1.00 48.59 208 ASP A N 1
ATOM 1641 C CA . ASP A 1 211 ? 23.056 28.266 96.163 1.00 48.88 208 ASP A CA 1
ATOM 1642 C C . ASP A 1 211 ? 22.769 29.179 94.988 1.00 50.90 208 ASP A C 1
ATOM 1643 O O . ASP A 1 211 ? 23.690 29.734 94.376 1.00 48.05 208 ASP A O 1
ATOM 1648 N N . ALA A 1 212 ? 21.478 29.312 94.689 1.00 44.21 209 ALA A N 1
ATOM 1649 C CA . ALA A 1 212 ? 20.990 30.047 93.537 1.00 42.99 209 ALA A CA 1
ATOM 1650 C C . ALA A 1 212 ? 20.918 31.546 93.792 1.00 43.14 209 ALA A C 1
ATOM 1651 O O . ALA A 1 212 ? 20.640 32.328 92.876 1.00 44.66 209 ALA A O 1
ATOM 1653 N N A ARG A 1 213 ? 21.189 31.931 95.031 0.50 41.82 210 ARG A N 1
ATOM 1654 N N B ARG A 1 213 ? 21.150 31.953 95.036 0.50 41.78 210 ARG A N 1
ATOM 1655 C CA A ARG A 1 213 ? 21.112 33.321 95.461 0.50 43.92 210 ARG A CA 1
ATOM 1656 C CA B ARG A 1 213 ? 21.088 33.370 95.375 0.50 43.54 210 ARG A CA 1
ATOM 1657 C C A ARG A 1 213 ? 22.040 34.261 94.672 0.50 44.00 210 ARG A C 1
ATOM 1658 C C B ARG A 1 213 ? 21.999 34.203 94.488 0.50 43.66 210 ARG A C 1
ATOM 1659 O O A ARG A 1 213 ? 21.630 35.358 94.274 0.50 43.91 210 ARG A O 1
ATOM 1660 O O B ARG A 1 213 ? 21.555 35.180 93.873 0.50 43.64 210 ARG A O 1
ATOM 1675 N N . ALA A 1 214 ? 23.277 33.832 94.436 1.00 38.76 211 ALA A N 1
ATOM 1676 C CA . ALA A 1 214 ? 24.246 34.659 93.719 1.00 44.51 211 ALA A CA 1
ATOM 1677 C C . ALA A 1 214 ? 23.768 34.881 92.288 1.00 48.13 211 ALA A C 1
ATOM 1678 O O . ALA A 1 214 ? 23.791 35.999 91.770 1.00 48.66 211 ALA A O 1
ATOM 1680 N N . ALA A 1 215 ? 23.300 33.815 91.651 1.00 44.54 212 ALA A N 1
ATOM 1681 C CA . ALA A 1 215 ? 22.852 33.967 90.290 1.00 38.34 212 ALA A CA 1
ATOM 1682 C C . ALA A 1 215 ? 21.612 34.879 90.223 1.00 41.12 212 ALA A C 1
ATOM 1683 O O . ALA A 1 215 ? 21.533 35.775 89.380 1.00 44.52 212 ALA A O 1
ATOM 1685 N N . ILE A 1 216 ? 20.647 34.682 91.112 1.00 41.71 213 ILE A N 1
ATOM 1686 C CA . ILE A 1 216 ? 19.465 35.517 91.037 1.00 36.13 213 ILE A CA 1
ATOM 1687 C C . ILE A 1 216 ? 19.873 36.945 91.377 1.00 38.18 213 ILE A C 1
ATOM 1688 O O . ILE A 1 216 ? 19.456 37.905 90.742 1.00 44.02 213 ILE A O 1
ATOM 1693 N N . SER A 1 217 ? 20.752 37.083 92.347 1.00 43.07 214 SER A N 1
ATOM 1694 C CA . SER A 1 217 ? 21.215 38.406 92.723 1.00 50.79 214 SER A CA 1
ATOM 1695 C C . SER A 1 217 ? 21.936 39.132 91.571 1.00 52.70 214 SER A C 1
ATOM 1696 O O . SER A 1 217 ? 21.844 40.362 91.432 1.00 54.54 214 SER A O 1
ATOM 1699 N N . ALA A 1 218 ? 22.637 38.376 90.729 1.00 50.83 215 ALA A N 1
ATOM 1700 C CA . ALA A 1 218 ? 23.312 38.976 89.575 1.00 45.40 215 ALA A CA 1
ATOM 1701 C C . ALA A 1 218 ? 22.313 39.573 88.583 1.00 43.34 215 ALA A C 1
ATOM 1702 O O . ALA A 1 218 ? 22.539 40.656 88.039 1.00 47.72 215 ALA A O 1
ATOM 1704 N N . ILE A 1 219 ? 21.197 38.881 88.363 1.00 42.57 216 ILE A N 1
ATOM 1705 C CA . ILE A 1 219 ? 20.149 39.386 87.473 1.00 40.63 216 ILE A CA 1
ATOM 1706 C C . ILE A 1 219 ? 19.608 40.710 87.981 1.00 46.41 216 ILE A C 1
ATOM 1707 O O . ILE A 1 219 ? 19.369 41.632 87.197 1.00 47.29 216 ILE A O 1
ATOM 1712 N N . LEU A 1 220 ? 19.394 40.780 89.297 1.00 50.01 217 LEU A N 1
ATOM 1713 C CA . LEU A 1 220 ? 18.955 42.007 89.963 1.00 53.15 217 LEU A CA 1
ATOM 1714 C C . LEU A 1 220 ? 19.979 43.128 89.853 1.00 58.57 217 LEU A C 1
ATOM 1715 O O . LEU A 1 220 ? 19.604 44.283 89.655 1.00 60.50 217 LEU A O 1
ATOM 1720 N N . ASP A 1 221 ? 21.263 42.790 89.983 1.00 59.85 218 ASP A N 1
ATOM 1721 C CA . ASP A 1 221 ? 22.335 43.775 89.799 1.00 61.27 218 ASP A CA 1
ATOM 1722 C C . ASP A 1 221 ? 22.307 44.286 88.381 1.00 63.28 218 ASP A C 1
ATOM 1723 O O . ASP A 1 221 ? 22.545 45.462 88.117 1.00 66.72 218 ASP A O 1
ATOM 1728 N N . TRP A 1 222 ? 22.003 43.398 87.467 1.00 59.79 219 TRP A N 1
ATOM 1729 C CA . TRP A 1 222 ? 22.065 43.714 86.077 1.00 58.18 219 TRP A CA 1
ATOM 1730 C C . TRP A 1 222 ? 20.886 44.518 85.646 1.00 60.71 219 TRP A C 1
ATOM 1731 O O . TRP A 1 222 ? 21.001 45.350 84.782 1.00 59.10 219 TRP A O 1
ATOM 1742 N N . TYR A 1 223 ? 19.740 44.248 86.233 1.00 55.35 220 TYR A N 1
ATOM 1743 C CA . TYR A 1 223 ? 18.515 44.869 85.812 1.00 56.19 220 TYR A CA 1
ATOM 1744 C C . TYR A 1 223 ? 18.422 46.291 86.318 1.00 63.08 220 TYR A C 1
ATOM 1745 O O . TYR A 1 223 ? 18.682 46.564 87.459 1.00 68.17 220 TYR A O 1
ATOM 1754 N N . GLN A 1 224 ? 18.034 47.204 85.463 1.00 67.05 221 GLN A N 1
ATOM 1755 C CA . GLN A 1 224 ? 17.764 48.532 85.942 1.00 72.79 221 GLN A CA 1
ATOM 1756 C C . GLN A 1 224 ? 16.272 48.711 86.033 1.00 70.22 221 GLN A C 1
ATOM 1757 O O . GLN A 1 224 ? 15.594 48.820 85.049 1.00 69.23 221 GLN A O 1
ATOM 1763 N N . ALA A 1 225 ? 15.779 48.713 87.250 1.00 65.79 222 ALA A N 1
ATOM 1764 C CA . ALA A 1 225 ? 14.372 48.631 87.507 1.00 64.37 222 ALA A CA 1
ATOM 1765 C C . ALA A 1 225 ? 13.692 49.960 87.500 1.00 64.98 222 ALA A C 1
ATOM 1766 O O . ALA A 1 225 ? 14.094 50.855 88.189 1.00 68.30 222 ALA A O 1
ATOM 1768 N N . PRO A 1 226 ? 12.623 50.062 86.745 1.00 62.06 223 PRO A N 1
ATOM 1769 C CA . PRO A 1 226 ? 11.858 51.286 86.662 1.00 62.81 223 PRO A CA 1
ATOM 1770 C C . PRO A 1 226 ? 11.200 51.614 87.974 1.00 63.96 223 PRO A C 1
ATOM 1771 O O . PRO A 1 226 ? 11.062 52.750 88.320 1.00 67.76 223 PRO A O 1
ATOM 1775 N N . THR A 1 227 ? 10.792 50.601 88.698 1.00 58.55 224 THR A N 1
ATOM 1776 C CA . THR A 1 227 ? 10.210 50.757 90.025 1.00 65.26 224 THR A CA 1
ATOM 1777 C C . THR A 1 227 ? 10.829 49.747 90.980 1.00 61.58 224 THR A C 1
ATOM 1778 O O . THR A 1 227 ? 11.567 48.870 90.562 1.00 61.80 224 THR A O 1
ATOM 1782 N N . GLU A 1 228 ? 10.523 49.872 92.265 1.00 65.11 225 GLU A N 1
ATOM 1783 C CA . GLU A 1 228 ? 11.081 48.974 93.269 1.00 67.00 225 GLU A CA 1
ATOM 1784 C C . GLU A 1 228 ? 10.141 47.814 93.552 1.00 62.90 225 GLU A C 1
ATOM 1785 O O . GLU A 1 228 ? 10.343 47.041 94.485 1.00 63.99 225 GLU A O 1
ATOM 1791 N N . LYS A 1 229 ? 9.100 47.698 92.749 1.00 57.47 226 LYS A N 1
ATOM 1792 C CA . LYS A 1 229 ? 8.167 46.620 92.943 1.00 55.89 226 LYS A CA 1
ATOM 1793 C C . LYS A 1 229 ? 8.648 45.455 92.067 1.00 50.57 226 LYS A C 1
ATOM 1794 O O . LYS A 1 229 ? 8.336 45.384 90.880 1.00 48.96 226 LYS A O 1
ATOM 1800 N N . ILE A 1 230 ? 9.443 44.563 92.655 1.00 45.94 227 ILE A N 1
ATOM 1801 C CA . ILE A 1 230 ? 9.967 43.422 91.927 1.00 43.72 227 ILE A CA 1
ATOM 1802 C C . ILE A 1 230 ? 9.549 42.111 92.563 1.00 43.54 227 ILE A C 1
ATOM 1803 O O . ILE A 1 230 ? 9.854 41.848 93.729 1.00 43.33 227 ILE A O 1
ATOM 1808 N N . ALA A 1 231 ? 8.864 41.284 91.781 1.00 41.77 228 ALA A N 1
ATOM 1809 C CA . ALA A 1 231 ? 8.364 40.001 92.261 1.00 41.86 228 ALA A CA 1
ATOM 1810 C C . ALA A 1 231 ? 9.164 38.884 91.626 1.00 40.68 228 ALA A C 1
ATOM 1811 O O . ALA A 1 231 ? 9.700 39.050 90.546 1.00 45.85 228 ALA A O 1
ATOM 1813 N N . ILE A 1 232 ? 9.249 37.745 92.296 1.00 43.64 229 ILE A N 1
ATOM 1814 C CA . ILE A 1 232 ? 9.910 36.591 91.722 1.00 38.82 229 ILE A CA 1
ATOM 1815 C C . ILE A 1 232 ? 8.988 35.367 91.767 1.00 38.22 229 ILE A C 1
ATOM 1816 O O . ILE A 1 232 ? 8.240 35.160 92.722 1.00 38.54 229 ILE A O 1
ATOM 1821 N N . ALA A 1 233 ? 9.024 34.568 90.712 1.00 33.87 230 ALA A N 1
ATOM 1822 C CA . ALA A 1 233 ? 8.216 33.368 90.668 1.00 34.28 230 ALA A CA 1
ATOM 1823 C C . ALA A 1 233 ? 9.073 32.173 90.305 1.00 35.29 230 ALA A C 1
ATOM 1824 O O . ALA A 1 233 ? 9.803 32.202 89.312 1.00 30.11 230 ALA A O 1
ATOM 1826 N N . GLY A 1 234 ? 8.970 31.110 91.101 1.00 35.56 231 GLY A N 1
ATOM 1827 C CA . GLY A 1 234 ? 9.722 29.898 90.832 1.00 33.35 231 GLY A CA 1
ATOM 1828 C C . GLY A 1 234 ? 8.836 28.689 90.649 1.00 31.73 231 GLY A C 1
ATOM 1829 O O . GLY A 1 234 ? 7.903 28.481 91.426 1.00 36.90 231 GLY A O 1
ATOM 1830 N N . PHE A 1 235 ? 9.129 27.900 89.612 1.00 34.05 232 PHE A N 1
ATOM 1831 C CA . PHE A 1 235 ? 8.388 26.685 89.291 1.00 31.69 232 PHE A CA 1
ATOM 1832 C C . PHE A 1 235 ? 9.282 25.456 89.470 1.00 35.23 232 PHE A C 1
ATOM 1833 O O . PHE A 1 235 ? 10.449 25.446 89.052 1.00 39.11 232 PHE A O 1
ATOM 1841 N N . SER A 1 236 ? 8.710 24.421 90.069 1.00 30.97 233 SER A N 1
ATOM 1842 C CA . SER A 1 236 ? 9.392 23.167 90.299 1.00 31.37 233 SER A CA 1
ATOM 1843 C C . SER A 1 236 ? 10.632 23.420 91.159 1.00 33.64 233 SER A C 1
ATOM 1844 O O . SER A 1 236 ? 10.525 24.039 92.221 1.00 28.24 233 SER A O 1
ATOM 1847 N N . GLY A 1 237 ? 11.805 22.975 90.701 1.00 37.70 234 GLY A N 1
ATOM 1848 C CA . GLY A 1 237 ? 13.044 23.207 91.440 1.00 36.45 234 GLY A CA 1
ATOM 1849 C C . GLY A 1 237 ? 13.274 24.702 91.639 1.00 32.96 234 GLY A C 1
ATOM 1850 O O . GLY A 1 237 ? 13.960 25.114 92.548 1.00 32.26 234 GLY A O 1
ATOM 1851 N N . GLY A 1 238 ? 12.684 25.525 90.786 1.00 29.49 235 GLY A N 1
ATOM 1852 C CA . GLY A 1 238 ? 12.756 26.966 90.975 1.00 30.32 235 GLY A CA 1
ATOM 1853 C C . GLY A 1 238 ? 12.103 27.431 92.268 1.00 33.63 235 GLY A C 1
ATOM 1854 O O . GLY A 1 238 ? 12.357 28.557 92.723 1.00 30.33 235 GLY A O 1
ATOM 1855 N N . GLY A 1 239 ? 11.258 26.564 92.842 1.00 29.84 236 GLY A N 1
ATOM 1856 C CA . GLY A 1 239 ? 10.631 26.788 94.145 1.00 25.65 236 GLY A CA 1
ATOM 1857 C C . GLY A 1 239 ? 11.640 26.757 95.270 1.00 34.77 236 GLY A C 1
ATOM 1858 O O . GLY A 1 239 ? 11.420 27.336 96.342 1.00 38.47 236 GLY A O 1
ATOM 1859 N N . TYR A 1 240 ? 12.750 26.063 95.025 1.00 33.01 237 TYR A N 1
ATOM 1860 C CA . TYR A 1 240 ? 13.876 26.031 95.949 1.00 33.25 237 TYR A CA 1
ATOM 1861 C C . TYR A 1 240 ? 14.803 27.187 95.627 1.00 33.28 237 TYR A C 1
ATOM 1862 O O . TYR A 1 240 ? 15.166 27.955 96.498 1.00 31.98 237 TYR A O 1
ATOM 1871 N N . PHE A 1 241 ? 15.161 27.334 94.358 1.00 37.20 238 PHE A N 1
ATOM 1872 C CA . PHE A 1 241 ? 16.081 28.395 93.975 1.00 35.99 238 PHE A CA 1
ATOM 1873 C C . PHE A 1 241 ? 15.570 29.727 94.481 1.00 34.73 238 PHE A C 1
ATOM 1874 O O . PHE A 1 241 ? 16.332 30.502 95.062 1.00 32.73 238 PHE A O 1
ATOM 1882 N N . THR A 1 242 ? 14.288 30.008 94.248 1.00 32.97 239 THR A N 1
ATOM 1883 C CA . THR A 1 242 ? 13.739 31.293 94.673 1.00 27.99 239 THR A CA 1
ATOM 1884 C C . THR A 1 242 ? 13.636 31.371 96.191 1.00 29.66 239 THR A C 1
ATOM 1885 O O . THR A 1 242 ? 13.676 32.452 96.749 1.00 35.43 239 THR A O 1
ATOM 1889 N N . ALA A 1 243 ? 13.482 30.242 96.873 1.00 29.64 240 ALA A N 1
ATOM 1890 C CA . ALA A 1 243 ? 13.508 30.304 98.336 1.00 34.25 240 ALA A CA 1
ATOM 1891 C C . ALA A 1 243 ? 14.902 30.801 98.809 1.00 38.63 240 ALA A C 1
ATOM 1892 O O . ALA A 1 243 ? 14.998 31.668 99.679 1.00 38.39 240 ALA A O 1
ATOM 1894 N N . GLN A 1 244 ? 15.974 30.272 98.218 1.00 39.15 241 GLN A N 1
ATOM 1895 C CA . GLN A 1 244 ? 17.328 30.686 98.594 1.00 38.26 241 GLN A CA 1
ATOM 1896 C C . GLN A 1 244 ? 17.527 32.178 98.393 1.00 41.75 241 GLN A C 1
ATOM 1897 O O . GLN A 1 244 ? 18.181 32.839 99.198 1.00 45.24 241 GLN A O 1
ATOM 1903 N N . ALA A 1 245 ? 16.937 32.712 97.332 1.00 38.85 242 ALA A N 1
ATOM 1904 C CA . ALA A 1 245 ? 17.104 34.117 96.995 1.00 40.71 242 ALA A CA 1
ATOM 1905 C C . ALA A 1 245 ? 16.332 35.030 97.942 1.00 45.06 242 ALA A C 1
ATOM 1906 O O . ALA A 1 245 ? 16.836 36.048 98.401 1.00 46.75 242 ALA A O 1
ATOM 1908 N N . VAL A 1 246 ? 15.084 34.661 98.201 1.00 42.52 243 VAL A N 1
ATOM 1909 C CA . VAL A 1 246 ? 14.132 35.517 98.902 1.00 40.53 243 VAL A CA 1
ATOM 1910 C C . VAL A 1 246 ? 14.524 35.578 100.391 1.00 45.13 243 VAL A C 1
ATOM 1911 O O . VAL A 1 246 ? 14.230 36.544 101.110 1.00 48.67 243 VAL A O 1
ATOM 1915 N N . GLU A 1 247 ? 15.247 34.550 100.819 1.00 42.73 244 GLU A N 1
ATOM 1916 C CA . GLU A 1 247 ? 15.739 34.421 102.177 1.00 47.04 244 GLU A CA 1
ATOM 1917 C C . GLU A 1 247 ? 16.891 35.407 102.453 1.00 55.28 244 GLU A C 1
ATOM 1918 O O . GLU A 1 247 ? 17.222 35.672 103.607 1.00 53.26 244 GLU A O 1
ATOM 1924 N N . LYS A 1 248 ? 17.478 35.955 101.388 1.00 58.52 245 LYS A N 1
ATOM 1925 C CA . LYS A 1 248 ? 18.643 36.838 101.498 1.00 63.31 245 LYS A CA 1
ATOM 1926 C C . LYS A 1 248 ? 18.491 38.220 100.831 1.00 67.74 245 LYS A C 1
ATOM 1927 O O . LYS A 1 248 ? 18.989 39.216 101.355 1.00 73.32 245 LYS A O 1
ATOM 1933 N N . ASP A 1 249 ? 17.818 38.293 99.685 1.00 61.03 246 ASP A N 1
ATOM 1934 C CA . ASP A 1 249 ? 17.810 39.530 98.900 1.00 55.89 246 ASP A CA 1
ATOM 1935 C C . ASP A 1 249 ? 16.525 40.333 99.035 1.00 56.87 246 ASP A C 1
ATOM 1936 O O . ASP A 1 249 ? 15.471 39.934 98.534 1.00 52.48 246 ASP A O 1
ATOM 1941 N N . LYS A 1 250 ? 16.633 41.493 99.673 1.00 58.05 247 LYS A N 1
ATOM 1942 C CA . LYS A 1 250 ? 15.476 42.288 100.048 1.00 58.06 247 LYS A CA 1
ATOM 1943 C C . LYS A 1 250 ? 14.923 43.140 98.913 1.00 54.07 247 LYS A C 1
ATOM 1944 O O . LYS A 1 250 ? 13.911 43.826 99.084 1.00 51.91 247 LYS A O 1
ATOM 1950 N N . ARG A 1 251 ? 15.586 43.116 97.760 1.00 46.54 248 ARG A N 1
ATOM 1951 C CA . ARG A 1 251 ? 15.057 43.823 96.600 1.00 46.25 248 ARG A CA 1
ATOM 1952 C C . ARG A 1 251 ? 13.824 43.092 96.073 1.00 47.08 248 ARG A C 1
ATOM 1953 O O . ARG A 1 251 ? 13.015 43.658 95.349 1.00 51.82 248 ARG A O 1
ATOM 1961 N N . ILE A 1 252 ? 13.666 41.837 96.465 1.00 43.54 249 ILE A N 1
ATOM 1962 C CA . ILE A 1 252 ? 12.491 41.086 96.059 1.00 47.56 249 ILE A CA 1
ATOM 1963 C C . ILE A 1 252 ? 11.318 41.426 96.980 1.00 47.73 249 ILE A C 1
ATOM 1964 O O . ILE A 1 252 ? 11.413 41.272 98.196 1.00 48.85 249 ILE A O 1
ATOM 1969 N N . LYS A 1 253 ? 10.234 41.920 96.391 1.00 45.79 250 LYS A N 1
ATOM 1970 C CA . LYS A 1 253 ? 9.113 42.446 97.162 1.00 45.43 250 LYS A CA 1
ATOM 1971 C C . LYS A 1 253 ? 7.915 41.514 97.182 1.00 48.63 250 LYS A C 1
ATOM 1972 O O . LYS A 1 253 ? 6.899 41.826 97.802 1.00 51.76 250 LYS A O 1
ATOM 1978 N N . ALA A 1 254 ? 8.027 40.379 96.496 1.00 46.64 251 ALA A N 1
ATOM 1979 C CA . ALA A 1 254 ? 6.937 39.399 96.454 1.00 43.53 251 ALA A CA 1
ATOM 1980 C C . ALA A 1 254 ? 7.413 38.063 95.893 1.00 41.71 251 ALA A C 1
ATOM 1981 O O . ALA A 1 254 ? 8.249 38.027 94.999 1.00 39.68 251 ALA A O 1
ATOM 1983 N N . TRP A 1 255 ? 6.867 36.975 96.423 1.00 40.74 252 TRP A N 1
ATOM 1984 C CA . TRP A 1 255 ? 7.342 35.643 96.106 1.00 37.86 252 TRP A CA 1
ATOM 1985 C C . TRP A 1 255 ? 6.172 34.771 95.718 1.00 36.76 252 TRP A C 1
ATOM 1986 O O . TRP A 1 255 ? 5.239 34.600 96.501 1.00 37.94 252 TRP A O 1
ATOM 1997 N N . ILE A 1 256 ? 6.225 34.228 94.502 1.00 35.42 253 ILE A N 1
ATOM 1998 C CA . ILE A 1 256 ? 5.274 33.223 94.024 1.00 29.68 253 ILE A CA 1
ATOM 1999 C C . ILE A 1 256 ? 6.062 31.931 93.805 1.00 32.16 253 ILE A C 1
ATOM 2000 O O . ILE A 1 256 ? 7.113 31.951 93.179 1.00 32.24 253 ILE A O 1
ATOM 2005 N N . ALA A 1 257 ? 5.571 30.817 94.335 1.00 28.52 254 ALA A N 1
ATOM 2006 C CA . ALA A 1 257 ? 6.255 29.554 94.165 1.00 29.04 254 ALA A CA 1
ATOM 2007 C C . ALA A 1 257 ? 5.310 28.364 93.923 1.00 29.09 254 ALA A C 1
ATOM 2008 O O . ALA A 1 257 ? 4.335 28.150 94.639 1.00 28.66 254 ALA A O 1
ATOM 2010 N N . SER A 1 258 ? 5.668 27.573 92.927 1.00 29.07 255 SER A N 1
ATOM 2011 C CA . SER A 1 258 ? 4.900 26.425 92.521 1.00 26.74 255 SER A CA 1
ATOM 2012 C C . SER A 1 258 ? 5.854 25.249 92.313 1.00 25.77 255 SER A C 1
ATOM 2013 O O . SER A 1 258 ? 6.307 25.022 91.179 1.00 27.80 255 SER A O 1
ATOM 2016 N N . THR A 1 259 ? 6.183 24.509 93.375 1.00 25.46 256 THR A N 1
ATOM 2017 C CA . THR A 1 259 ? 5.816 24.792 94.771 1.00 28.99 256 THR A CA 1
ATOM 2018 C C . THR A 1 259 ? 7.030 25.311 95.532 1.00 29.22 256 THR A C 1
ATOM 2019 O O . THR A 1 259 ? 8.157 25.130 95.078 1.00 35.55 256 THR A O 1
ATOM 2023 N N . PRO A 1 260 ? 6.821 25.941 96.709 1.00 34.12 257 PRO A N 1
ATOM 2024 C CA . PRO A 1 260 ? 7.976 26.419 97.506 1.00 34.33 257 PRO A CA 1
ATOM 2025 C C . PRO A 1 260 ? 8.762 25.258 98.131 1.00 39.39 257 PRO A C 1
ATOM 2026 O O . PRO A 1 260 ? 8.152 24.327 98.678 1.00 39.45 257 PRO A O 1
ATOM 2030 N N . ILE A 1 261 ? 10.089 25.301 98.075 1.00 36.49 258 ILE A N 1
ATOM 2031 C CA . ILE A 1 261 ? 10.873 24.217 98.678 1.00 35.26 258 ILE A CA 1
ATOM 2032 C C . ILE A 1 261 ? 11.981 24.785 99.522 1.00 37.63 258 ILE A C 1
ATOM 2033 O O . ILE A 1 261 ? 12.752 25.610 99.038 1.00 35.74 258 ILE A O 1
ATOM 2038 N N . TYR A 1 262 ? 12.063 24.368 100.785 1.00 37.82 259 TYR A N 1
ATOM 2039 C CA . TYR A 1 262 ? 13.180 24.806 101.617 1.00 40.37 259 TYR A CA 1
ATOM 2040 C C . TYR A 1 262 ? 14.186 23.683 101.849 1.00 40.31 259 TYR A C 1
ATOM 2041 O O . TYR A 1 262 ? 15.314 23.940 102.244 1.00 41.85 259 TYR A O 1
ATOM 2050 N N . ASP A 1 263 ? 13.784 22.439 101.603 1.00 39.21 260 ASP A N 1
ATOM 2051 C CA . ASP A 1 263 ? 14.677 21.301 101.842 1.00 36.64 260 ASP A CA 1
ATOM 2052 C C . ASP A 1 263 ? 14.729 20.350 100.640 1.00 39.36 260 ASP A C 1
ATOM 2053 O O . ASP A 1 263 ? 14.038 19.329 100.610 1.00 39.43 260 ASP A O 1
ATOM 2058 N N . VAL A 1 264 ? 15.569 20.693 99.661 1.00 38.79 261 VAL A N 1
ATOM 2059 C CA . VAL A 1 264 ? 15.679 19.930 98.415 1.00 34.41 261 VAL A CA 1
ATOM 2060 C C . VAL A 1 264 ? 16.302 18.533 98.608 1.00 40.70 261 VAL A C 1
ATOM 2061 O O . VAL A 1 264 ? 15.991 17.593 97.872 1.00 40.47 261 VAL A O 1
ATOM 2065 N N . ALA A 1 265 ? 17.190 18.394 99.588 1.00 42.46 262 ALA A N 1
ATOM 2066 C CA . ALA A 1 265 ? 17.830 17.100 99.812 1.00 45.71 262 ALA A CA 1
ATOM 2067 C C . ALA A 1 265 ? 16.759 16.108 100.219 1.00 46.60 262 ALA A C 1
ATOM 2068 O O . ALA A 1 265 ? 16.715 14.970 99.727 1.00 46.15 262 ALA A O 1
ATOM 2070 N N . GLU A 1 266 ? 15.882 16.568 101.107 1.00 47.32 263 GLU A N 1
ATOM 2071 C CA . GLU A 1 266 ? 14.740 15.780 101.545 1.00 52.94 263 GLU A CA 1
ATOM 2072 C C . GLU A 1 266 ? 13.868 15.361 100.378 1.00 52.53 263 GLU A C 1
ATOM 2073 O O . GLU A 1 266 ? 13.442 14.217 100.307 1.00 57.91 263 GLU A O 1
ATOM 2079 N N . VAL A 1 267 ? 13.617 16.281 99.454 1.00 47.05 264 VAL A N 1
ATOM 2080 C CA . VAL A 1 267 ? 12.868 15.948 98.244 1.00 43.73 264 VAL A CA 1
ATOM 2081 C C . VAL A 1 267 ? 13.574 14.819 97.484 1.00 52.17 264 VAL A C 1
ATOM 2082 O O . VAL A 1 267 ? 12.941 13.875 97.023 1.00 55.62 264 VAL A O 1
ATOM 2086 N N . PHE A 1 268 ? 14.895 14.911 97.386 1.00 53.98 265 PHE A N 1
ATOM 2087 C CA . PHE A 1 268 ? 15.690 13.878 96.745 1.00 52.21 265 PHE A CA 1
ATOM 2088 C C . PHE A 1 268 ? 15.700 12.559 97.506 1.00 54.90 265 PHE A C 1
ATOM 2089 O O . PHE A 1 268 ? 15.399 11.507 96.931 1.00 57.27 265 PHE A O 1
ATOM 2097 N N . ARG A 1 269 ? 16.068 12.608 98.783 1.00 56.48 266 ARG A N 1
ATOM 2098 C CA . ARG A 1 269 ? 16.070 11.404 99.605 1.00 67.27 266 ARG A CA 1
ATOM 2099 C C . ARG A 1 269 ? 14.790 10.645 99.348 1.00 74.55 266 ARG A C 1
ATOM 2100 O O . ARG A 1 269 ? 14.796 9.560 98.774 1.00 78.60 266 ARG A O 1
ATOM 2108 N N . ILE A 1 270 ? 13.692 11.258 99.768 1.00 79.58 267 ILE A N 1
ATOM 2109 C CA . ILE A 1 270 ? 12.345 10.729 99.605 1.00 81.44 267 ILE A CA 1
ATOM 2110 C C . ILE A 1 270 ? 11.980 10.283 98.190 1.00 83.39 267 ILE A C 1
ATOM 2111 O O . ILE A 1 270 ? 11.222 9.329 98.020 1.00 87.32 267 ILE A O 1
ATOM 2116 N N . SER A 1 271 ? 12.509 10.959 97.175 1.00 82.53 268 SER A N 1
ATOM 2117 C CA . SER A 1 271 ? 12.253 10.547 95.793 1.00 83.34 268 SER A CA 1
ATOM 2118 C C . SER A 1 271 ? 12.920 9.218 95.439 1.00 90.25 268 SER A C 1
ATOM 2119 O O . SER A 1 271 ? 12.259 8.280 94.987 1.00 92.34 268 SER A O 1
ATOM 2122 N N . PHE A 1 272 ? 14.230 9.141 95.649 1.00 91.10 269 PHE A N 1
ATOM 2123 C CA . PHE A 1 272 ? 15.005 8.009 95.171 1.00 91.35 269 PHE A CA 1
ATOM 2124 C C . PHE A 1 272 ? 15.677 7.264 96.318 1.00 97.72 269 PHE A C 1
ATOM 2125 O O . PHE A 1 272 ? 16.892 7.059 96.327 1.00 99.19 269 PHE A O 1
ATOM 2133 N N . SER A 1 273 ? 14.863 6.863 97.287 1.00 100.69 270 SER A N 1
ATOM 2134 C CA . SER A 1 273 ? 15.323 6.064 98.414 1.00 105.86 270 SER A CA 1
ATOM 2135 C C . SER A 1 273 ? 15.995 4.766 97.959 1.00 107.12 270 SER A C 1
ATOM 2136 O O . SER A 1 273 ? 15.849 3.718 98.592 1.00 108.00 270 SER A O 1
ATOM 2139 N N . SER A 1 292 ? 16.520 1.788 83.218 1.00 123.06 289 SER A N 1
ATOM 2140 C CA . SER A 1 292 ? 16.223 0.371 83.194 1.00 122.98 289 SER A CA 1
ATOM 2141 C C . SER A 1 292 ? 15.307 0.018 82.044 1.00 113.24 289 SER A C 1
ATOM 2142 O O . SER A 1 292 ? 15.675 0.105 80.879 1.00 113.91 289 SER A O 1
ATOM 2145 N N . VAL A 1 293 ? 14.110 -0.401 82.404 1.00 101.20 290 VAL A N 1
ATOM 2146 C CA . VAL A 1 293 ? 13.054 -0.743 81.466 1.00 84.13 290 VAL A CA 1
ATOM 2147 C C . VAL A 1 293 ? 12.238 0.502 81.177 1.00 65.24 290 VAL A C 1
ATOM 2148 O O . VAL A 1 293 ? 11.527 0.567 80.214 1.00 64.90 290 VAL A O 1
ATOM 2152 N N . ASN A 1 294 ? 12.356 1.490 82.037 1.00 51.33 291 ASN A N 1
ATOM 2153 C CA . ASN A 1 294 ? 11.735 2.791 81.800 1.00 49.41 291 ASN A CA 1
ATOM 2154 C C . ASN A 1 294 ? 12.721 3.693 81.038 1.00 48.85 291 ASN A C 1
ATOM 2155 O O . ASN A 1 294 ? 13.459 4.488 81.632 1.00 46.48 291 ASN A O 1
ATOM 2160 N N A LYS A 1 295 ? 12.716 3.558 79.716 0.50 47.08 292 LYS A N 1
ATOM 2161 N N B LYS A 1 295 ? 12.724 3.547 79.714 0.50 47.12 292 LYS A N 1
ATOM 2162 C CA A LYS A 1 295 ? 13.629 4.296 78.853 0.50 44.43 292 LYS A CA 1
ATOM 2163 C CA B LYS A 1 295 ? 13.607 4.306 78.831 0.50 44.29 292 LYS A CA 1
ATOM 2164 C C A LYS A 1 295 ? 13.411 5.804 78.944 0.50 39.92 292 LYS A C 1
ATOM 2165 C C B LYS A 1 295 ? 13.429 5.803 79.014 0.50 39.91 292 LYS A C 1
ATOM 2166 O O A LYS A 1 295 ? 14.319 6.587 78.669 0.50 39.62 292 LYS A O 1
ATOM 2167 O O B LYS A 1 295 ? 14.372 6.576 78.850 0.50 39.58 292 LYS A O 1
ATOM 2178 N N . VAL A 1 296 ? 12.206 6.200 79.342 1.00 38.48 293 VAL A N 1
ATOM 2179 C CA . VAL A 1 296 ? 11.834 7.612 79.459 1.00 39.54 293 VAL A CA 1
ATOM 2180 C C . VAL A 1 296 ? 12.502 8.273 80.658 1.00 46.53 293 VAL A C 1
ATOM 2181 O O . VAL A 1 296 ? 13.182 9.298 80.532 1.00 45.74 293 VAL A O 1
ATOM 2185 N N . ALA A 1 297 ? 12.287 7.687 81.830 1.00 48.60 294 ALA A N 1
ATOM 2186 C CA . ALA A 1 297 ? 12.935 8.155 83.037 1.00 49.37 294 ALA A CA 1
ATOM 2187 C C . ALA A 1 297 ? 14.441 8.121 82.804 1.00 49.07 294 ALA A C 1
ATOM 2188 O O . ALA A 1 297 ? 15.148 9.091 83.098 1.00 53.07 294 ALA A O 1
ATOM 2190 N N . GLU A 1 298 ? 14.924 7.018 82.237 1.00 43.43 295 GLU A N 1
ATOM 2191 C CA . GLU A 1 298 ? 16.358 6.850 81.999 1.00 44.11 295 GLU A CA 1
ATOM 2192 C C . GLU A 1 298 ? 16.977 8.001 81.201 1.00 42.20 295 GLU A C 1
ATOM 2193 O O . GLU A 1 298 ? 17.996 8.552 81.601 1.00 36.45 295 GLU A O 1
ATOM 2199 N N . VAL A 1 299 ? 16.366 8.367 80.077 1.00 38.84 296 VAL A N 1
ATOM 2200 C CA . VAL A 1 299 ? 16.906 9.473 79.305 1.00 38.00 296 VAL A CA 1
ATOM 2201 C C . VAL A 1 299 ? 16.833 10.748 80.134 1.00 40.20 296 VAL A C 1
ATOM 2202 O O . VAL A 1 299 ? 17.757 11.562 80.142 1.00 38.75 296 VAL A O 1
ATOM 2206 N N . ASN A 1 300 ? 15.742 10.911 80.864 1.00 42.83 297 ASN A N 1
ATOM 2207 C CA . ASN A 1 300 ? 15.565 12.124 81.629 1.00 40.91 297 ASN A CA 1
ATOM 2208 C C . ASN A 1 300 ? 16.577 12.243 82.780 1.00 39.80 297 ASN A C 1
ATOM 2209 O O . ASN A 1 300 ? 17.046 13.333 83.094 1.00 38.21 297 ASN A O 1
ATOM 2214 N N . LEU A 1 301 ? 16.934 11.124 83.384 1.00 38.09 298 LEU A N 1
ATOM 2215 C CA . LEU A 1 301 ? 17.995 11.133 84.391 1.00 40.28 298 LEU A CA 1
ATOM 2216 C C . LEU A 1 301 ? 19.347 11.488 83.787 1.00 47.00 298 LEU A C 1
ATOM 2217 O O . LEU A 1 301 ? 20.139 12.184 84.425 1.00 46.60 298 LEU A O 1
ATOM 2222 N N . ASN A 1 302 ? 19.612 10.998 82.572 1.00 41.91 299 ASN A N 1
ATOM 2223 C CA . ASN A 1 302 ? 20.836 11.341 81.858 1.00 38.71 299 ASN A CA 1
ATOM 2224 C C . ASN A 1 302 ? 20.925 12.837 81.609 1.00 40.08 299 ASN A C 1
ATOM 2225 O O . ASN A 1 302 ? 21.995 13.430 81.715 1.00 42.01 299 ASN A O 1
ATOM 2230 N N . LYS A 1 303 ? 19.802 13.446 81.261 1.00 37.98 300 LYS A N 1
ATOM 2231 C CA . LYS A 1 303 ? 19.768 14.887 81.078 1.00 41.10 300 LYS A CA 1
ATOM 2232 C C . LYS A 1 303 ? 20.152 15.579 82.391 1.00 37.50 300 LYS A C 1
ATOM 2233 O O . LYS A 1 303 ? 20.933 16.531 82.398 1.00 35.39 300 LYS A O 1
ATOM 2239 N N . TYR A 1 304 ? 19.597 15.097 83.500 1.00 37.24 301 TYR A N 1
ATOM 2240 C CA . TYR A 1 304 ? 19.939 15.639 84.820 1.00 36.48 301 TYR A CA 1
ATOM 2241 C C . TYR A 1 304 ? 21.436 15.579 85.088 1.00 35.88 301 TYR A C 1
ATOM 2242 O O . TYR A 1 304 ? 22.043 16.569 85.481 1.00 38.33 301 TYR A O 1
ATOM 2251 N N . ALA A 1 305 ? 22.044 14.428 84.843 1.00 34.28 302 ALA A N 1
ATOM 2252 C CA . ALA A 1 305 ? 23.470 14.293 85.119 1.00 38.83 302 ALA A CA 1
ATOM 2253 C C . ALA A 1 305 ? 24.250 15.326 84.331 1.00 38.32 302 ALA A C 1
ATOM 2254 O O . ALA A 1 305 ? 25.203 15.914 84.842 1.00 42.69 302 ALA A O 1
ATOM 2256 N N . TRP A 1 306 ? 23.839 15.538 83.085 1.00 34.12 303 TRP A N 1
ATOM 2257 C CA . TRP A 1 306 ? 24.437 16.551 82.206 1.00 35.33 303 TRP A CA 1
ATOM 2258 C C . TRP A 1 306 ? 24.318 17.957 82.800 1.00 36.88 303 TRP A C 1
ATOM 2259 O O . TRP A 1 306 ? 25.290 18.723 82.842 1.00 36.89 303 TRP A O 1
ATOM 2270 N N . GLN A 1 307 ? 23.130 18.271 83.299 1.00 34.69 304 GLN A N 1
ATOM 2271 C CA . GLN A 1 307 ? 22.874 19.538 83.999 1.00 35.79 304 GLN A CA 1
ATOM 2272 C C . GLN A 1 307 ? 23.693 19.731 85.265 1.00 34.91 304 GLN A C 1
ATOM 2273 O O . GLN A 1 307 ? 24.116 20.853 85.589 1.00 35.64 304 GLN A O 1
ATOM 2279 N N . PHE A 1 308 ? 23.923 18.642 85.986 1.00 34.60 305 PHE A N 1
ATOM 2280 C CA . PHE A 1 308 ? 24.693 18.718 87.211 1.00 34.24 305 PHE A CA 1
ATOM 2281 C C . PHE A 1 308 ? 26.190 18.692 86.896 1.00 42.32 305 PHE A C 1
ATOM 2282 O O . PHE A 1 308 ? 27.008 19.053 87.726 1.00 43.44 305 PHE A O 1
ATOM 2290 N N . GLY A 1 309 ? 26.530 18.249 85.694 1.00 46.15 306 GLY A N 1
ATOM 2291 C CA . GLY A 1 309 ? 27.918 18.089 85.299 1.00 49.49 306 GLY A CA 1
ATOM 2292 C C . GLY A 1 309 ? 28.604 16.886 85.914 1.00 45.91 306 GLY A C 1
ATOM 2293 O O . GLY A 1 309 ? 29.790 16.931 86.205 1.00 50.47 306 GLY A O 1
ATOM 2294 N N . GLN A 1 310 ? 27.870 15.803 86.110 1.00 40.70 307 GLN A N 1
ATOM 2295 C CA . GLN A 1 310 ? 28.441 14.620 86.724 1.00 46.58 307 GLN A CA 1
ATOM 2296 C C . GLN A 1 310 ? 28.287 13.463 85.755 1.00 53.86 307 GLN A C 1
ATOM 2297 O O . GLN A 1 310 ? 27.526 13.546 84.782 1.00 54.68 307 GLN A O 1
ATOM 2303 N N . VAL A 1 311 ? 28.998 12.379 86.027 1.00 55.33 308 VAL A N 1
ATOM 2304 C CA . VAL A 1 311 ? 29.054 11.261 85.094 1.00 58.18 308 VAL A CA 1
ATOM 2305 C C . VAL A 1 311 ? 27.743 10.483 85.083 1.00 56.35 308 VAL A C 1
ATOM 2306 O O . VAL A 1 311 ? 27.413 9.820 84.105 1.00 57.43 308 VAL A O 1
ATOM 2310 N N . ASP A 1 312 ? 26.978 10.580 86.160 1.00 53.30 309 ASP A N 1
ATOM 2311 C CA . ASP A 1 312 ? 25.647 9.977 86.161 1.00 59.95 309 ASP A CA 1
ATOM 2312 C C . ASP A 1 312 ? 24.726 10.590 87.220 1.00 51.07 309 ASP A C 1
ATOM 2313 O O . ASP A 1 312 ? 25.154 11.423 88.005 1.00 48.84 309 ASP A O 1
ATOM 2318 N N . PHE A 1 313 ? 23.464 10.175 87.226 1.00 45.58 310 PHE A N 1
ATOM 2319 C CA . PHE A 1 313 ? 22.465 10.784 88.098 1.00 45.92 310 PHE A CA 1
ATOM 2320 C C . PHE A 1 313 ? 22.662 10.410 89.561 1.00 48.73 310 PHE A C 1
ATOM 2321 O O . PHE A 1 313 ? 22.302 11.162 90.457 1.00 49.48 310 PHE A O 1
ATOM 2329 N N . ILE A 1 314 ? 23.226 9.238 89.806 1.00 53.89 311 ILE A N 1
ATOM 2330 C CA . ILE A 1 314 ? 23.498 8.840 91.175 1.00 59.28 311 ILE A CA 1
ATOM 2331 C C . ILE A 1 314 ? 24.542 9.743 91.835 1.00 57.24 311 ILE A C 1
ATOM 2332 O O . ILE A 1 314 ? 24.322 10.254 92.937 1.00 53.71 311 ILE A O 1
ATOM 2337 N N . THR A 1 315 ? 25.664 9.963 91.151 1.00 55.95 312 THR A N 1
ATOM 2338 C CA . THR A 1 315 ? 26.666 10.901 91.650 1.00 54.69 312 THR A CA 1
ATOM 2339 C C . THR A 1 315 ? 26.008 12.257 91.902 1.00 53.03 312 THR A C 1
ATOM 2340 O O . THR A 1 315 ? 26.263 12.894 92.919 1.00 56.49 312 THR A O 1
ATOM 2344 N N . SER A 1 316 ? 25.157 12.674 90.960 1.00 48.58 313 SER A N 1
ATOM 2345 C CA . SER A 1 316 ? 24.390 13.916 91.048 1.00 42.20 313 SER A CA 1
ATOM 2346 C C . SER A 1 316 ? 23.527 13.993 92.312 1.00 42.13 313 SER A C 1
ATOM 2347 O O . SER A 1 316 ? 23.506 15.023 93.004 1.00 43.30 313 SER A O 1
ATOM 2350 N N . VAL A 1 317 ? 22.800 12.918 92.606 1.00 44.59 314 VAL A N 1
ATOM 2351 C CA . VAL A 1 317 ? 21.978 12.874 93.824 1.00 45.72 314 VAL A CA 1
ATOM 2352 C C . VAL A 1 317 ? 22.830 12.976 95.081 1.00 46.66 314 VAL A C 1
ATOM 2353 O O . VAL A 1 317 ? 22.495 13.687 96.017 1.00 47.54 314 VAL A O 1
ATOM 2357 N N . ASN A 1 318 ? 23.932 12.245 95.100 1.00 48.22 315 ASN A N 1
ATOM 2358 C CA . ASN A 1 318 ? 24.849 12.328 96.221 1.00 52.63 315 ASN A CA 1
ATOM 2359 C C . ASN A 1 318 ? 25.330 13.747 96.423 1.00 54.02 315 ASN A C 1
ATOM 2360 O O . ASN A 1 318 ? 25.388 14.230 97.545 1.00 56.55 315 ASN A O 1
ATOM 2365 N N . GLU A 1 319 ? 25.662 14.416 95.324 1.00 56.66 316 GLU A N 1
ATOM 2366 C CA . GLU A 1 319 ? 26.055 15.818 95.379 1.00 56.49 316 GLU A CA 1
ATOM 2367 C C . GLU A 1 319 ? 24.984 16.644 96.114 1.00 53.52 316 GLU A C 1
ATOM 2368 O O . GLU A 1 319 ? 25.294 17.427 97.006 1.00 54.20 316 GLU A O 1
ATOM 2374 N N . VAL A 1 320 ? 23.723 16.468 95.739 1.00 50.94 317 VAL A N 1
ATOM 2375 C CA . VAL A 1 320 ? 22.650 17.186 96.408 1.00 46.75 317 VAL A CA 1
ATOM 2376 C C . VAL A 1 320 ? 22.562 16.805 97.902 1.00 52.42 317 VAL A C 1
ATOM 2377 O O . VAL A 1 320 ? 22.444 17.674 98.776 1.00 50.85 317 VAL A O 1
ATOM 2381 N N . LEU A 1 321 ? 22.599 15.509 98.195 1.00 51.75 318 LEU A N 1
ATOM 2382 C CA . LEU A 1 321 ? 22.409 15.063 99.565 1.00 52.02 318 LEU A CA 1
ATOM 2383 C C . LEU A 1 321 ? 23.480 15.656 100.464 1.00 56.75 318 LEU A C 1
ATOM 2384 O O . LEU A 1 321 ? 23.204 16.035 101.597 1.00 58.19 318 LEU A O 1
ATOM 2389 N N . GLU A 1 322 ? 24.702 15.776 99.960 1.00 61.46 319 GLU A N 1
ATOM 2390 C CA . GLU A 1 322 ? 25.757 16.304 100.821 1.00 63.80 319 GLU A CA 1
ATOM 2391 C C . GLU A 1 322 ? 26.089 17.789 100.681 1.00 59.13 319 GLU A C 1
ATOM 2392 O O . GLU A 1 322 ? 26.913 18.295 101.419 1.00 64.83 319 GLU A O 1
ATOM 2398 N N . GLN A 1 323 ? 25.450 18.502 99.772 1.00 51.61 320 GLN A N 1
ATOM 2399 C CA . GLN A 1 323 ? 25.812 19.903 99.601 1.00 55.91 320 GLN A CA 1
ATOM 2400 C C . GLN A 1 323 ? 24.648 20.880 99.679 1.00 58.34 320 GLN A C 1
ATOM 2401 O O . GLN A 1 323 ? 24.824 22.030 100.083 1.00 57.38 320 GLN A O 1
ATOM 2407 N N . ALA A 1 324 ? 23.469 20.434 99.261 1.00 57.39 321 ALA A N 1
ATOM 2408 C CA . ALA A 1 324 ? 22.284 21.282 99.316 1.00 58.57 321 ALA A CA 1
ATOM 2409 C C . ALA A 1 324 ? 22.059 21.698 100.764 1.00 61.71 321 ALA A C 1
ATOM 2410 O O . ALA A 1 324 ? 21.980 20.853 101.650 1.00 66.87 321 ALA A O 1
ATOM 2412 N N . GLN A 1 325 ? 21.999 23.002 101.004 1.00 59.60 322 GLN A N 1
ATOM 2413 C CA . GLN A 1 325 ? 21.703 23.510 102.338 1.00 59.96 322 GLN A CA 1
ATOM 2414 C C . GLN A 1 325 ? 20.231 23.852 102.527 1.00 56.24 322 GLN A C 1
ATOM 2415 O O . GLN A 1 325 ? 19.577 24.422 101.635 1.00 55.95 322 GLN A O 1
ATOM 2421 N N . ILE A 1 326 ? 19.708 23.478 103.687 1.00 50.58 323 ILE A N 1
ATOM 2422 C CA . ILE A 1 326 ? 18.330 23.776 104.032 1.00 51.69 323 ILE A CA 1
ATOM 2423 C C . ILE A 1 326 ? 18.124 25.293 104.066 1.00 50.27 323 ILE A C 1
ATOM 2424 O O . ILE A 1 326 ? 18.976 26.034 104.566 1.00 49.22 323 ILE A O 1
ATOM 2429 N N . VAL A 1 327 ? 17.012 25.771 103.515 1.00 47.34 324 VAL A N 1
ATOM 2430 C CA . VAL A 1 327 ? 16.731 27.210 103.581 1.00 42.20 324 VAL A CA 1
ATOM 2431 C C . VAL A 1 327 ? 16.230 27.604 104.957 1.00 40.23 324 VAL A C 1
ATOM 2432 O O . VAL A 1 327 ? 15.365 26.952 105.515 1.00 42.39 324 VAL A O 1
ATOM 2436 N N . ASP A 1 328 ? 16.808 28.663 105.505 1.00 41.02 325 ASP A N 1
ATOM 2437 C CA . ASP A 1 328 ? 16.373 29.197 106.780 1.00 43.84 325 ASP A CA 1
ATOM 2438 C C . ASP A 1 328 ? 15.129 30.037 106.573 1.00 39.70 325 ASP A C 1
ATOM 2439 O O . ASP A 1 328 ? 15.181 31.264 106.588 1.00 40.53 325 ASP A O 1
ATOM 2444 N N . TYR A 1 329 ? 14.014 29.351 106.376 1.00 37.31 326 TYR A N 1
ATOM 2445 C CA . TYR A 1 329 ? 12.766 29.994 105.994 1.00 38.00 326 TYR A CA 1
ATOM 2446 C C . TYR A 1 329 ? 12.213 30.931 107.054 1.00 38.35 326 TYR A C 1
ATOM 2447 O O . TYR A 1 329 ? 11.440 31.834 106.738 1.00 35.40 326 TYR A O 1
ATOM 2456 N N . ASN A 1 330 ? 12.620 30.742 108.310 1.00 42.95 327 ASN A N 1
ATOM 2457 C CA . ASN A 1 330 ? 12.244 31.695 109.369 1.00 38.70 327 ASN A CA 1
ATOM 2458 C C . ASN A 1 330 ? 12.680 33.120 109.098 1.00 41.61 327 ASN A C 1
ATOM 2459 O O . ASN A 1 330 ? 12.117 34.056 109.668 1.00 41.99 327 ASN A O 1
ATOM 2464 N N . LYS A 1 331 ? 13.699 33.284 108.252 1.00 38.79 328 LYS A N 1
ATOM 2465 C CA . LYS A 1 331 ? 14.182 34.617 107.893 1.00 45.05 328 LYS A CA 1
ATOM 2466 C C . LYS A 1 331 ? 13.434 35.243 106.713 1.00 43.18 328 LYS A C 1
ATOM 2467 O O . LYS A 1 331 ? 13.628 36.413 106.413 1.00 50.49 328 LYS A O 1
ATOM 2473 N N . ILE A 1 332 ? 12.593 34.472 106.035 1.00 43.70 329 ILE A N 1
ATOM 2474 C CA . ILE A 1 332 ? 11.881 34.992 104.864 1.00 42.86 329 ILE A CA 1
ATOM 2475 C C . ILE A 1 332 ? 10.773 35.985 105.249 1.00 49.92 329 ILE A C 1
ATOM 2476 O O . ILE A 1 332 ? 9.863 35.674 106.025 1.00 48.23 329 ILE A O 1
ATOM 2481 N N . ASP A 1 333 ? 10.864 37.191 104.703 1.00 56.51 330 ASP A N 1
ATOM 2482 C CA . ASP A 1 333 ? 9.924 38.259 105.028 1.00 60.72 330 ASP A CA 1
ATOM 2483 C C . ASP A 1 333 ? 9.376 38.883 103.776 1.00 57.43 330 ASP A C 1
ATOM 2484 O O . ASP A 1 333 ? 9.735 40.005 103.445 1.00 67.94 330 ASP A O 1
ATOM 2489 N N . VAL A 1 334 ? 8.500 38.190 103.080 1.00 45.59 331 VAL A N 1
ATOM 2490 C CA . VAL A 1 334 ? 7.995 38.726 101.840 1.00 39.07 331 VAL A CA 1
ATOM 2491 C C . VAL A 1 334 ? 6.596 38.173 101.636 1.00 37.22 331 VAL A C 1
ATOM 2492 O O . VAL A 1 334 ? 6.340 37.016 101.979 1.00 32.89 331 VAL A O 1
ATOM 2496 N N . PRO A 1 335 ? 5.676 39.008 101.123 1.00 38.46 332 PRO A N 1
ATOM 2497 C CA . PRO A 1 335 ? 4.366 38.507 100.700 1.00 37.29 332 PRO A CA 1
ATOM 2498 C C . PRO A 1 335 ? 4.576 37.317 99.779 1.00 37.11 332 PRO A C 1
ATOM 2499 O O . PRO A 1 335 ? 5.352 37.399 98.830 1.00 34.43 332 PRO A O 1
ATOM 2503 N N . SER A 1 336 ? 3.886 36.221 100.054 1.00 32.25 333 SER A N 1
ATOM 2504 C CA . SER A 1 336 ? 4.145 34.999 99.347 1.00 29.29 333 SER A CA 1
ATOM 2505 C C . SER A 1 336 ? 2.850 34.375 98.876 1.00 31.29 333 SER A C 1
ATOM 2506 O O . SER A 1 336 ? 1.823 34.423 99.581 1.00 32.82 333 SER A O 1
ATOM 2509 N N . LEU A 1 337 ? 2.918 33.777 97.691 1.00 30.79 334 LEU A N 1
ATOM 2510 C CA . LEU A 1 337 ? 1.841 32.975 97.141 1.00 27.62 334 LEU A CA 1
ATOM 2511 C C . LEU A 1 337 ? 2.396 31.619 96.761 1.00 29.69 334 LEU A C 1
ATOM 2512 O O . LEU A 1 337 ? 3.322 31.498 95.941 1.00 30.60 334 LEU A O 1
ATOM 2517 N N . PHE A 1 338 ? 1.843 30.598 97.383 1.00 21.14 335 PHE A N 1
ATOM 2518 C CA . PHE A 1 338 ? 2.213 29.220 97.097 1.00 22.75 335 PHE A CA 1
ATOM 2519 C C . PHE A 1 338 ? 1.086 28.536 96.328 1.00 28.26 335 PHE A C 1
ATOM 2520 O O . PHE A 1 338 ? -0.095 28.632 96.699 1.00 31.58 335 PHE A O 1
ATOM 2528 N N . LEU A 1 339 ? 1.469 27.833 95.272 1.00 28.79 336 LEU A N 1
ATOM 2529 C CA . LEU A 1 339 ? 0.551 27.231 94.315 1.00 28.46 336 LEU A CA 1
ATOM 2530 C C . LEU A 1 339 ? 0.816 25.741 94.327 1.00 29.78 336 LEU A C 1
ATOM 2531 O O . LEU A 1 339 ? 1.915 25.285 93.995 1.00 35.91 336 LEU A O 1
ATOM 2536 N N . VAL A 1 340 ? -0.144 24.948 94.738 1.00 26.67 337 VAL A N 1
ATOM 2537 C CA . VAL A 1 340 ? 0.157 23.523 94.786 1.00 30.57 337 VAL A CA 1
ATOM 2538 C C . VAL A 1 340 ? -1.037 22.678 94.357 1.00 36.30 337 VAL A C 1
ATOM 2539 O O . VAL A 1 340 ? -2.201 22.945 94.739 1.00 35.04 337 VAL A O 1
ATOM 2543 N N . GLY A 1 341 ? -0.758 21.658 93.556 1.00 33.00 338 GLY A N 1
ATOM 2544 C CA . GLY A 1 341 ? -1.829 20.831 93.051 1.00 34.31 338 GLY A CA 1
ATOM 2545 C C . GLY A 1 341 ? -2.210 19.720 94.000 1.00 38.35 338 GLY A C 1
ATOM 2546 O O . GLY A 1 341 ? -1.385 19.222 94.759 1.00 40.29 338 GLY A O 1
ATOM 2547 N N . ALA A 1 342 ? -3.478 19.333 93.958 1.00 39.99 339 ALA A N 1
ATOM 2548 C CA . ALA A 1 342 ? -3.929 18.130 94.645 1.00 43.05 339 ALA A CA 1
ATOM 2549 C C . ALA A 1 342 ? -3.251 16.881 94.069 1.00 43.37 339 ALA A C 1
ATOM 2550 O O . ALA A 1 342 ? -3.097 15.864 94.768 1.00 45.46 339 ALA A O 1
ATOM 2552 N N . GLY A 1 343 ? -2.814 16.969 92.808 1.00 42.79 340 GLY A N 1
ATOM 2553 C CA . GLY A 1 343 ? -2.131 15.865 92.158 1.00 41.62 340 GLY A CA 1
ATOM 2554 C C . GLY A 1 343 ? -0.620 15.796 92.364 1.00 52.34 340 GLY A C 1
ATOM 2555 O O . GLY A 1 343 ? 0.078 15.112 91.616 1.00 57.70 340 GLY A O 1
ATOM 2556 N N . GLU A 1 344 ? -0.105 16.479 93.381 1.00 55.87 341 GLU A N 1
ATOM 2557 C CA . GLU A 1 344 ? 1.342 16.590 93.550 1.00 56.80 341 GLU A CA 1
ATOM 2558 C C . GLU A 1 344 ? 1.869 15.707 94.659 1.00 52.70 341 GLU A C 1
ATOM 2559 O O . GLU A 1 344 ? 1.107 15.305 95.523 1.00 50.87 341 GLU A O 1
ATOM 2565 N N . ASP A 1 345 ? 3.172 15.419 94.629 1.00 52.45 342 ASP A N 1
ATOM 2566 C CA . ASP A 1 345 ? 3.837 14.643 95.678 1.00 61.01 342 ASP A CA 1
ATOM 2567 C C . ASP A 1 345 ? 3.464 15.165 97.050 1.00 56.92 342 ASP A C 1
ATOM 2568 O O . ASP A 1 345 ? 3.447 16.373 97.257 1.00 53.06 342 ASP A O 1
ATOM 2573 N N . SER A 1 346 ? 3.198 14.260 97.987 1.00 56.62 343 SER A N 1
ATOM 2574 C CA . SER A 1 346 ? 2.826 14.661 99.342 1.00 55.25 343 SER A CA 1
ATOM 2575 C C . SER A 1 346 ? 3.982 15.356 100.046 1.00 54.24 343 SER A C 1
ATOM 2576 O O . SER A 1 346 ? 3.777 16.093 101.014 1.00 57.69 343 SER A O 1
ATOM 2579 N N . GLU A 1 347 ? 5.195 15.130 99.551 1.00 49.22 344 GLU A N 1
ATOM 2580 C CA . GLU A 1 347 ? 6.375 15.747 100.141 1.00 43.96 344 GLU A CA 1
ATOM 2581 C C . GLU A 1 347 ? 6.468 17.247 99.884 1.00 42.72 344 GLU A C 1
ATOM 2582 O O . GLU A 1 347 ? 6.950 18.004 100.740 1.00 44.71 344 GLU A O 1
ATOM 2588 N N . LEU A 1 348 ? 6.008 17.663 98.704 1.00 42.23 345 LEU A N 1
ATOM 2589 C CA . LEU A 1 348 ? 6.013 19.070 98.304 1.00 38.49 345 LEU A CA 1
ATOM 2590 C C . LEU A 1 348 ? 4.859 19.818 98.961 1.00 41.78 345 LEU A C 1
ATOM 2591 O O . LEU A 1 348 ? 4.978 20.993 99.280 1.00 42.30 345 LEU A O 1
ATOM 2604 N N . ARG A 1 350 ? 3.657 18.888 101.806 1.00 36.67 347 ARG A N 1
ATOM 2605 C CA . ARG A 1 350 ? 4.192 18.985 103.150 1.00 38.82 347 ARG A CA 1
ATOM 2606 C C . ARG A 1 350 ? 5.104 20.192 103.359 1.00 40.17 347 ARG A C 1
ATOM 2607 O O . ARG A 1 350 ? 4.911 20.930 104.318 1.00 41.06 347 ARG A O 1
ATOM 2615 N N . GLN A 1 351 ? 6.095 20.401 102.486 1.00 37.74 348 GLN A N 1
ATOM 2616 C CA . GLN A 1 351 ? 6.987 21.565 102.656 1.00 32.59 348 GLN A CA 1
ATOM 2617 C C . GLN A 1 351 ? 6.241 22.888 102.502 1.00 35.65 348 GLN A C 1
ATOM 2618 O O . GLN A 1 351 ? 6.536 23.836 103.228 1.00 34.48 348 GLN A O 1
ATOM 2624 N N . SER A 1 352 ? 5.287 22.942 101.559 1.00 30.62 349 SER A N 1
ATOM 2625 C CA . SER A 1 352 ? 4.421 24.106 101.382 1.00 27.96 349 SER A CA 1
ATOM 2626 C C . SER A 1 352 ? 3.607 24.411 102.628 1.00 24.97 349 SER A C 1
ATOM 2627 O O . SER A 1 352 ? 3.396 25.576 102.963 1.00 30.81 349 SER A O 1
ATOM 2630 N N . GLN A 1 353 ? 3.101 23.365 103.282 1.00 27.32 350 GLN A N 1
ATOM 2631 C CA . GLN A 1 353 ? 2.311 23.553 104.485 1.00 31.87 350 GLN A CA 1
ATOM 2632 C C . GLN A 1 353 ? 3.181 24.043 105.634 1.00 34.63 350 GLN A C 1
ATOM 2633 O O . GLN A 1 353 ? 2.756 24.886 106.424 1.00 38.21 350 GLN A O 1
ATOM 2639 N N . VAL A 1 354 ? 4.403 23.519 105.730 1.00 34.49 351 VAL A N 1
ATOM 2640 C CA . VAL A 1 354 ? 5.307 23.982 106.781 1.00 36.10 351 VAL A CA 1
ATOM 2641 C C . VAL A 1 354 ? 5.576 25.474 106.644 1.00 33.32 351 VAL A C 1
ATOM 2642 O O . VAL A 1 354 ? 5.482 26.238 107.609 1.00 37.23 351 VAL A O 1
ATOM 2646 N N . LEU A 1 355 ? 5.885 25.900 105.434 1.00 34.59 352 LEU A N 1
ATOM 2647 C CA . LEU A 1 355 ? 6.121 27.321 105.200 1.00 36.57 352 LEU A CA 1
ATOM 2648 C C . LEU A 1 355 ? 4.877 28.159 105.492 1.00 39.97 352 LEU A C 1
ATOM 2649 O O . LEU A 1 355 ? 4.964 29.249 106.057 1.00 40.34 352 LEU A O 1
ATOM 2654 N N . TYR A 1 356 ? 3.715 27.666 105.075 1.00 37.27 353 TYR A N 1
ATOM 2655 C CA . TYR A 1 356 ? 2.514 28.462 105.203 1.00 30.58 353 TYR A CA 1
ATOM 2656 C C . TYR A 1 356 ? 2.293 28.705 106.668 1.00 32.50 353 TYR A C 1
ATOM 2657 O O . TYR A 1 356 ? 1.947 29.817 107.087 1.00 32.98 353 TYR A O 1
ATOM 2666 N N . ASP A 1 357 ? 2.495 27.658 107.459 1.00 33.40 354 ASP A N 1
ATOM 2667 C CA . ASP A 1 357 ? 2.190 27.739 108.884 1.00 35.10 354 ASP A CA 1
ATOM 2668 C C . ASP A 1 357 ? 3.211 28.649 109.582 1.00 36.12 354 ASP A C 1
ATOM 2669 O O . ASP A 1 357 ? 2.872 29.437 110.477 1.00 32.48 354 ASP A O 1
ATOM 2674 N N . ASN A 1 358 ? 4.464 28.560 109.149 1.00 39.09 355 ASN A N 1
ATOM 2675 C CA . ASN A 1 358 ? 5.500 29.420 109.715 1.00 38.01 355 ASN A CA 1
ATOM 2676 C C . ASN A 1 358 ? 5.249 30.887 109.374 1.00 38.53 355 ASN A C 1
ATOM 2677 O O . ASN A 1 358 ? 5.254 31.750 110.261 1.00 34.55 355 ASN A O 1
ATOM 2682 N N . PHE A 1 359 ? 5.022 31.167 108.087 1.00 33.41 356 PHE A N 1
ATOM 2683 C CA . PHE A 1 359 ? 4.778 32.533 107.653 1.00 34.77 356 PHE A CA 1
ATOM 2684 C C . PHE A 1 359 ? 3.550 33.118 108.355 1.00 39.40 356 PHE A C 1
ATOM 2685 O O . PHE A 1 359 ? 3.533 34.284 108.766 1.00 37.87 356 PHE A O 1
ATOM 2693 N N . LYS A 1 360 ? 2.516 32.304 108.482 1.00 38.64 357 LYS A N 1
ATOM 2694 C CA . LYS A 1 360 ? 1.287 32.747 109.125 1.00 39.10 357 LYS A CA 1
ATOM 2695 C C . LYS A 1 360 ? 1.462 33.077 110.628 1.00 39.10 357 LYS A C 1
ATOM 2696 O O . LYS A 1 360 ? 0.929 34.095 111.121 1.00 37.69 357 LYS A O 1
ATOM 2702 N N . GLN A 1 361 ? 2.201 32.245 111.367 1.00 31.71 358 GLN A N 1
ATOM 2703 C CA . GLN A 1 361 ? 2.468 32.596 112.771 1.00 34.67 358 GLN A CA 1
ATOM 2704 C C . GLN A 1 361 ? 3.262 33.899 112.878 1.00 34.77 358 GLN A C 1
ATOM 2705 O O . GLN A 1 361 ? 3.153 34.645 113.859 1.00 39.65 358 GLN A O 1
ATOM 2711 N N . ARG A 1 362 ? 4.058 34.180 111.856 1.00 34.35 359 ARG A N 1
ATOM 2712 C CA . ARG A 1 362 ? 4.931 35.337 111.898 1.00 36.16 359 ARG A CA 1
ATOM 2713 C C . ARG A 1 362 ? 4.284 36.563 111.270 1.00 36.98 359 ARG A C 1
ATOM 2714 O O . ARG A 1 362 ? 4.929 37.601 111.094 1.00 39.10 359 ARG A O 1
ATOM 2722 N N . GLY A 1 363 ? 2.995 36.454 110.966 1.00 29.36 360 GLY A N 1
ATOM 2723 C CA . GLY A 1 363 ? 2.246 37.576 110.431 1.00 35.70 360 GLY A CA 1
ATOM 2724 C C . GLY A 1 363 ? 2.641 37.938 109.000 1.00 36.64 360 GLY A C 1
ATOM 2725 O O . GLY A 1 363 ? 2.456 39.068 108.558 1.00 38.80 360 GLY A O 1
ATOM 2726 N N . ILE A 1 364 ? 3.222 37.004 108.268 1.00 34.12 361 ILE A N 1
ATOM 2727 C CA . ILE A 1 364 ? 3.504 37.286 106.852 1.00 38.70 361 ILE A CA 1
ATOM 2728 C C . ILE A 1 364 ? 2.216 37.230 106.039 1.00 38.14 361 ILE A C 1
ATOM 2729 O O . ILE A 1 364 ? 1.344 36.379 106.277 1.00 35.35 361 ILE A O 1
ATOM 2734 N N . ASP A 1 365 ? 2.086 38.134 105.075 1.00 40.96 362 ASP A N 1
ATOM 2735 C CA . ASP A 1 365 ? 1.007 38.006 104.103 1.00 37.51 362 ASP A CA 1
ATOM 2736 C C . ASP A 1 365 ? 1.292 36.816 103.189 1.00 33.25 362 ASP A C 1
ATOM 2737 O O . ASP A 1 365 ? 1.991 36.949 102.191 1.00 35.67 362 ASP A O 1
ATOM 2742 N N . VAL A 1 366 ? 0.740 35.662 103.540 1.00 28.16 363 VAL A N 1
ATOM 2743 C CA . VAL A 1 366 ? 1.010 34.431 102.836 1.00 32.53 363 VAL A CA 1
ATOM 2744 C C . VAL A 1 366 ? -0.307 33.829 102.355 1.00 39.84 363 VAL A C 1
ATOM 2745 O O . VAL A 1 366 ? -1.316 33.847 103.069 1.00 38.50 363 VAL A O 1
ATOM 2749 N N . THR A 1 367 ? -0.296 33.301 101.132 1.00 36.59 364 THR A N 1
ATOM 2750 C CA . THR A 1 367 ? -1.467 32.617 100.606 1.00 32.18 364 THR A CA 1
ATOM 2751 C C . THR A 1 367 ? -1.089 31.254 100.061 1.00 28.91 364 THR A C 1
ATOM 2752 O O . THR A 1 367 ? -0.120 31.125 99.305 1.00 31.95 364 THR A O 1
ATOM 2756 N N . LEU A 1 368 ? -1.835 30.231 100.466 1.00 31.92 365 LEU A N 1
ATOM 2757 C CA . LEU A 1 368 ? -1.597 28.879 99.970 1.00 30.64 365 LEU A CA 1
ATOM 2758 C C . LEU A 1 368 ? -2.767 28.421 99.100 1.00 33.81 365 LEU A C 1
ATOM 2759 O O . LEU A 1 368 ? -3.837 28.075 99.615 1.00 35.72 365 LEU A O 1
ATOM 2764 N N . ARG A 1 369 ? -2.565 28.413 97.782 1.00 29.00 366 ARG A N 1
ATOM 2765 C CA . ARG A 1 369 ? -3.614 27.947 96.868 1.00 31.30 366 ARG A CA 1
ATOM 2766 C C . ARG A 1 369 ? -3.424 26.478 96.457 1.00 30.31 366 ARG A C 1
ATOM 2767 O O . ARG A 1 369 ? -2.450 26.114 95.768 1.00 33.74 366 ARG A O 1
ATOM 2775 N N . LYS A 1 370 ? -4.359 25.640 96.908 1.00 27.21 367 LYS A N 1
ATOM 2776 C CA . LYS A 1 370 ? -4.446 24.260 96.467 1.00 34.77 367 LYS A CA 1
ATOM 2777 C C . LYS A 1 370 ? -5.424 24.162 95.288 1.00 38.54 367 LYS A C 1
ATOM 2778 O O . LYS A 1 370 ? -6.590 24.563 95.401 1.00 34.29 367 LYS A O 1
ATOM 2784 N N . PHE A 1 371 ? -4.945 23.642 94.160 1.00 34.66 368 PHE A N 1
ATOM 2785 C CA . PHE A 1 371 ? -5.802 23.501 92.969 1.00 32.53 368 PHE A CA 1
ATOM 2786 C C . PHE A 1 371 ? -6.372 22.110 92.999 1.00 32.09 368 PHE A C 1
ATOM 2787 O O . PHE A 1 371 ? -5.647 21.137 92.921 1.00 35.15 368 PHE A O 1
ATOM 2795 N N . SER A 1 372 ? -7.674 22.014 93.197 1.00 35.98 369 SER A N 1
ATOM 2796 C CA . SER A 1 372 ? -8.347 20.712 93.168 1.00 41.79 369 SER A CA 1
ATOM 2797 C C . SER A 1 372 ? -8.231 20.023 91.797 1.00 36.66 369 SER A C 1
ATOM 2798 O O . SER A 1 372 ? -7.850 20.636 90.784 1.00 34.34 369 SER A O 1
ATOM 2801 N N . SER A 1 373 ? -8.541 18.733 91.780 1.00 38.10 370 SER A N 1
ATOM 2802 C CA . SER A 1 373 ? -8.634 18.000 90.527 1.00 40.93 370 SER A CA 1
ATOM 2803 C C . SER A 1 373 ? -9.710 18.633 89.649 1.00 36.07 370 SER A C 1
ATOM 2804 O O . SER A 1 373 ? -9.539 18.736 88.447 1.00 31.64 370 SER A O 1
ATOM 2807 N N . GLU A 1 374 ? -10.781 19.057 90.264 1.00 35.14 371 GLU A N 1
ATOM 2808 C CA . GLU A 1 374 ? -11.909 19.586 89.595 1.00 36.41 371 GLU A CA 1
ATOM 2809 C C . GLU A 1 374 ? -11.578 20.860 88.865 1.00 38.69 371 GLU A C 1
ATOM 2810 O O . GLU A 1 374 ? -12.178 21.174 87.883 1.00 32.12 371 GLU A O 1
ATOM 2816 N N . SER A 1 375 ? -10.606 21.592 89.368 1.00 32.48 372 SER A N 1
ATOM 2817 C CA . SER A 1 375 ? -10.186 22.838 88.741 1.00 31.34 372 SER A CA 1
ATOM 2818 C C . SER A 1 375 ? -9.468 22.538 87.426 1.00 30.31 372 SER A C 1
ATOM 2819 O O . SER A 1 375 ? -9.363 23.404 86.577 1.00 28.36 372 SER A O 1
ATOM 2822 N N . GLY A 1 376 ? -8.983 21.308 87.271 1.00 28.19 373 GLY A N 1
ATOM 2823 C CA . GLY A 1 376 ? -8.246 20.928 86.081 1.00 33.24 373 GLY A CA 1
ATOM 2824 C C . GLY A 1 376 ? -6.834 21.493 86.088 1.00 32.38 373 GLY A C 1
ATOM 2825 O O . GLY A 1 376 ? -6.157 21.475 85.068 1.00 34.82 373 GLY A O 1
ATOM 2826 N N . ALA A 1 377 ? -6.398 21.976 87.252 1.00 33.24 374 ALA A N 1
ATOM 2827 C CA . ALA A 1 377 ? -5.122 22.685 87.408 1.00 30.51 374 ALA A CA 1
ATOM 2828 C C . ALA A 1 377 ? -4.215 22.045 88.481 1.00 31.31 374 ALA A C 1
ATOM 2829 O O . ALA A 1 377 ? -3.305 22.689 89.015 1.00 26.92 374 ALA A O 1
ATOM 2831 N N . ASP A 1 378 ? -4.458 20.772 88.765 1.00 30.23 375 ASP A N 1
ATOM 2832 C CA . ASP A 1 378 ? -3.860 20.093 89.915 1.00 24.69 375 ASP A CA 1
ATOM 2833 C C . ASP A 1 378 ? -2.561 19.375 89.566 1.00 30.77 375 ASP A C 1
ATOM 2834 O O . ASP A 1 378 ? -2.005 18.659 90.390 1.00 35.23 375 ASP A O 1
ATOM 2839 N N . ALA A 1 379 ? -2.103 19.502 88.338 1.00 30.02 376 ALA A N 1
ATOM 2840 C CA . ALA A 1 379 ? -0.839 18.888 87.984 1.00 27.70 376 ALA A CA 1
ATOM 2841 C C . ALA A 1 379 ? 0.319 19.778 88.461 1.00 30.06 376 ALA A C 1
ATOM 2842 O O . ALA A 1 379 ? 0.138 20.972 88.749 1.00 29.74 376 ALA A O 1
ATOM 2844 N N . HIS A 1 380 ? 1.498 19.184 88.576 1.00 27.96 377 HIS A N 1
ATOM 2845 C CA . HIS A 1 380 ? 2.697 19.945 88.904 1.00 26.84 377 HIS A CA 1
ATOM 2846 C C . HIS A 1 380 ? 2.828 21.174 87.986 1.00 27.65 377 HIS A C 1
ATOM 2847 O O . HIS A 1 380 ? 2.601 21.078 86.788 1.00 24.92 377 HIS A O 1
ATOM 2854 N N . CYS A 1 381 ? 3.165 22.333 88.557 1.00 26.49 378 CYS A N 1
ATOM 2855 C CA . CYS A 1 381 ? 3.262 23.595 87.815 1.00 21.17 378 CYS A CA 1
ATOM 2856 C C . CYS A 1 381 ? 1.955 24.059 87.150 1.00 28.91 378 CYS A C 1
ATOM 2857 O O . CYS A 1 381 ? 1.968 24.942 86.298 1.00 30.73 378 CYS A O 1
ATOM 2860 N N . GLN A 1 382 ? 0.829 23.487 87.561 1.00 31.30 379 GLN A N 1
ATOM 2861 C CA . GLN A 1 382 ? -0.460 23.841 86.971 1.00 29.82 379 GLN A CA 1
ATOM 2862 C C . GLN A 1 382 ? -0.495 23.688 85.435 1.00 34.25 379 GLN A C 1
ATOM 2863 O O . GLN A 1 382 ? -1.204 24.439 84.763 1.00 33.30 379 GLN A O 1
ATOM 2869 N N . VAL A 1 383 ? 0.263 22.733 84.877 1.00 30.01 380 VAL A N 1
ATOM 2870 C CA . VAL A 1 383 ? 0.386 22.649 83.411 1.00 30.65 380 VAL A CA 1
ATOM 2871 C C . VAL A 1 383 ? -0.912 22.312 82.709 1.00 30.47 380 VAL A C 1
ATOM 2872 O O . VAL A 1 383 ? -1.065 22.630 81.518 1.00 30.53 380 VAL A O 1
ATOM 2876 N N . ASN A 1 384 ? -1.858 21.709 83.451 1.00 25.78 381 ASN A N 1
ATOM 2877 C CA . ASN A 1 384 ? -3.093 21.236 82.857 1.00 27.96 381 ASN A CA 1
ATOM 2878 C C . ASN A 1 384 ? -4.138 22.339 82.844 1.00 36.59 381 ASN A C 1
ATOM 2879 O O . ASN A 1 384 ? -5.222 22.187 82.275 1.00 34.82 381 ASN A O 1
ATOM 2884 N N . ASN A 1 385 ? -3.781 23.474 83.437 1.00 31.66 382 ASN A N 1
ATOM 2885 C CA . ASN A 1 385 ? -4.620 24.654 83.329 1.00 27.99 382 ASN A CA 1
ATOM 2886 C C . ASN A 1 385 ? -3.862 25.944 83.636 1.00 27.51 382 ASN A C 1
ATOM 2887 O O . ASN A 1 385 ? -4.114 26.606 84.635 1.00 30.30 382 ASN A O 1
ATOM 2892 N N . PHE A 1 386 ? -2.954 26.304 82.739 1.00 29.59 383 PHE A N 1
ATOM 2893 C CA . PHE A 1 386 ? -2.096 27.473 82.903 1.00 27.85 383 PHE A CA 1
ATOM 2894 C C . PHE A 1 386 ? -2.918 28.747 83.082 1.00 30.31 383 PHE A C 1
ATOM 2895 O O . PHE A 1 386 ? -2.584 29.609 83.893 1.00 36.14 383 PHE A O 1
ATOM 2903 N N . ARG A 1 387 ? -3.978 28.857 82.307 1.00 31.95 384 ARG A N 1
ATOM 2904 C CA . ARG A 1 387 ? -4.883 29.971 82.316 1.00 33.28 384 ARG A CA 1
ATOM 2905 C C . ARG A 1 387 ? -5.416 30.284 83.693 1.00 33.19 384 ARG A C 1
ATOM 2906 O O . ARG A 1 387 ? -5.349 31.384 84.144 1.00 29.45 384 ARG A O 1
ATOM 2914 N N . LEU A 1 388 ? -5.934 29.280 84.357 1.00 26.50 385 LEU A N 1
ATOM 2915 C CA . LEU A 1 388 ? -6.470 29.479 85.695 1.00 26.00 385 LEU A CA 1
ATOM 2916 C C . LEU A 1 388 ? -5.347 29.942 86.634 1.00 34.36 385 LEU A C 1
ATOM 2917 O O . LEU A 1 388 ? -5.537 30.830 87.472 1.00 34.55 385 LEU A O 1
ATOM 2930 N N . HIS A 1 390 ? -2.713 31.612 85.843 1.00 34.80 387 HIS A N 1
ATOM 2931 C CA . HIS A 1 390 ? -2.374 33.008 85.536 1.00 35.00 387 HIS A CA 1
ATOM 2932 C C . HIS A 1 390 ? -3.317 34.001 86.195 1.00 37.05 387 HIS A C 1
ATOM 2933 O O . HIS A 1 390 ? -2.885 35.071 86.642 1.00 38.32 387 HIS A O 1
ATOM 2940 N N . TYR A 1 391 ? -4.606 33.661 86.216 1.00 37.62 388 TYR A N 1
ATOM 2941 C CA . TYR A 1 391 ? -5.614 34.489 86.873 1.00 37.07 388 TYR A CA 1
ATOM 2942 C C . TYR A 1 391 ? -5.276 34.637 88.350 1.00 34.87 388 TYR A C 1
ATOM 2943 O O . TYR A 1 391 ? -5.276 35.744 88.896 1.00 35.99 388 TYR A O 1
ATOM 2952 N N . GLN A 1 392 ? -4.973 33.508 88.983 1.00 28.02 389 GLN A N 1
ATOM 2953 C CA . GLN A 1 392 ? -4.664 33.489 90.393 1.00 30.46 389 GLN A CA 1
ATOM 2954 C C . GLN A 1 392 ? -3.409 34.302 90.656 1.00 35.86 389 GLN A C 1
ATOM 2955 O O . GLN A 1 392 ? -3.406 35.148 91.532 1.00 39.59 389 GLN A O 1
ATOM 2961 N N . VAL A 1 393 ? -2.348 34.071 89.886 1.00 36.92 390 VAL A N 1
ATOM 2962 C CA . VAL A 1 393 ? -1.111 34.811 90.114 1.00 32.50 390 VAL A CA 1
ATOM 2963 C C . VAL A 1 393 ? -1.300 36.328 89.960 1.00 35.15 390 VAL A C 1
ATOM 2964 O O . VAL A 1 393 ? -0.960 37.090 90.849 1.00 35.92 390 VAL A O 1
ATOM 2968 N N . PHE A 1 394 ? -1.853 36.782 88.843 1.00 34.86 391 PHE A N 1
ATOM 2969 C CA . PHE A 1 394 ? -1.901 38.232 88.614 1.00 34.50 391 PHE A CA 1
ATOM 2970 C C . PHE A 1 394 ? -2.949 39.018 89.415 1.00 37.31 391 PHE A C 1
ATOM 2971 O O . PHE A 1 394 ? -2.754 40.196 89.729 1.00 39.64 391 PHE A O 1
ATOM 2979 N N . GLU A 1 395 ? -4.035 38.367 89.795 1.00 34.88 392 GLU A N 1
ATOM 2980 C CA . GLU A 1 395 ? -4.939 39.012 90.746 1.00 41.36 392 GLU A CA 1
ATOM 2981 C C . GLU A 1 395 ? -4.285 39.224 92.096 1.00 39.44 392 GLU A C 1
ATOM 2982 O O . GLU A 1 395 ? -4.426 40.283 92.710 1.00 40.83 392 GLU A O 1
ATOM 2988 N N . TRP A 1 396 ? -3.544 38.224 92.548 1.00 32.05 393 TRP A N 1
ATOM 2989 C CA . TRP A 1 396 ? -2.856 38.345 93.820 1.00 33.63 393 TRP A CA 1
ATOM 2990 C C . TRP A 1 396 ? -1.781 39.428 93.765 1.00 33.43 393 TRP A C 1
ATOM 2991 O O . TRP A 1 396 ? -1.623 40.227 94.689 1.00 37.24 393 TRP A O 1
ATOM 3002 N N . LEU A 1 397 ? -1.024 39.448 92.683 1.00 33.45 394 LEU A N 1
ATOM 3003 C CA . LEU A 1 397 ? 0.177 40.282 92.634 1.00 39.74 394 LEU A CA 1
ATOM 3004 C C . LEU A 1 397 ? -0.211 41.741 92.440 1.00 44.08 394 LEU A C 1
ATOM 3005 O O . LEU A 1 397 ? 0.440 42.650 92.956 1.00 48.64 394 LEU A O 1
ATOM 3010 N N . ASN A 1 398 ? -1.286 41.961 91.694 1.00 48.36 395 ASN A N 1
ATOM 3011 C CA . ASN A 1 398 ? -1.803 43.309 91.515 1.00 50.45 395 ASN A CA 1
ATOM 3012 C C . ASN A 1 398 ? -2.249 43.847 92.864 1.00 53.60 395 ASN A C 1
ATOM 3013 O O . ASN A 1 398 ? -1.977 44.999 93.215 1.00 59.34 395 ASN A O 1
ATOM 3018 N N . HIS A 1 399 ? -2.914 42.996 93.635 1.00 47.64 396 HIS A N 1
ATOM 3019 C CA . HIS A 1 399 ? -3.310 43.369 94.978 1.00 47.55 396 HIS A CA 1
ATOM 3020 C C . HIS A 1 399 ? -2.112 43.687 95.882 1.00 48.76 396 HIS A C 1
ATOM 3021 O O . HIS A 1 399 ? -2.127 44.667 96.626 1.00 49.00 396 HIS A O 1
ATOM 3028 N N . ILE A 1 400 ? -1.081 42.849 95.833 1.00 43.54 397 ILE A N 1
ATOM 3029 C CA . ILE A 1 400 ? 0.083 43.063 96.674 1.00 42.63 397 ILE A CA 1
ATOM 3030 C C . ILE A 1 400 ? 0.828 44.339 96.275 1.00 48.74 397 ILE A C 1
ATOM 3031 O O . ILE A 1 400 ? 1.337 45.071 97.128 1.00 53.48 397 ILE A O 1
ATOM 3036 N N . PHE A 1 401 ? 0.867 44.614 94.976 1.00 51.54 398 PHE A N 1
ATOM 3037 C CA . PHE A 1 401 ? 1.635 45.734 94.435 1.00 53.63 398 PHE A CA 1
ATOM 3038 C C . PHE A 1 401 ? 0.861 47.049 94.264 1.00 61.16 398 PHE A C 1
ATOM 3039 O O . PHE A 1 401 ? 1.464 48.102 94.108 1.00 67.31 398 PHE A O 1
ATOM 3047 N N . LYS A 1 402 ? -0.464 47.012 94.274 1.00 63.51 399 LYS A N 1
ATOM 3048 C CA . LYS A 1 402 ? -1.206 48.273 94.243 1.00 70.03 399 LYS A CA 1
ATOM 3049 C C . LYS A 1 402 ? -1.664 48.677 95.642 1.00 72.06 399 LYS A C 1
ATOM 3050 O O . LYS A 1 402 ? -0.861 48.721 96.587 1.00 72.62 399 LYS A O 1
ATOM 3056 N N . GLN B 1 14 ? -11.282 12.636 61.065 1.00 101.27 11 GLN B N 1
ATOM 3057 C CA . GLN B 1 14 ? -11.065 12.131 62.391 1.00 104.97 11 GLN B CA 1
ATOM 3058 C C . GLN B 1 14 ? -10.896 10.605 62.375 1.00 112.04 11 GLN B C 1
ATOM 3059 O O . GLN B 1 14 ? -11.901 9.914 62.293 1.00 113.54 11 GLN B O 1
ATOM 3065 N N . ASP B 1 15 ? -9.688 10.034 62.495 1.00 112.78 12 ASP B N 1
ATOM 3066 C CA . ASP B 1 15 ? -9.717 8.565 62.535 1.00 113.42 12 ASP B CA 1
ATOM 3067 C C . ASP B 1 15 ? -8.620 7.896 63.384 1.00 108.65 12 ASP B C 1
ATOM 3068 O O . ASP B 1 15 ? -7.887 7.015 62.916 1.00 110.56 12 ASP B O 1
ATOM 3073 N N . TYR B 1 16 ? -8.506 8.368 64.626 1.00 98.86 13 TYR B N 1
ATOM 3074 C CA . TYR B 1 16 ? -7.793 7.722 65.728 1.00 87.69 13 TYR B CA 1
ATOM 3075 C C . TYR B 1 16 ? -8.432 8.376 66.938 1.00 73.77 13 TYR B C 1
ATOM 3076 O O . TYR B 1 16 ? -8.911 9.490 66.819 1.00 71.11 13 TYR B O 1
ATOM 3085 N N . LYS B 1 17 ? -8.480 7.704 68.080 1.00 60.77 14 LYS B N 1
ATOM 3086 C CA . LYS B 1 17 ? -9.288 8.214 69.167 1.00 53.90 14 LYS B CA 1
ATOM 3087 C C . LYS B 1 17 ? -8.535 9.153 70.082 1.00 51.64 14 LYS B C 1
ATOM 3088 O O . LYS B 1 17 ? -7.355 9.071 70.199 1.00 57.04 14 LYS B O 1
ATOM 3094 N N . ILE B 1 18 ? -9.250 10.077 70.691 1.00 44.88 15 ILE B N 1
ATOM 3095 C CA . ILE B 1 18 ? -8.762 10.898 71.776 1.00 40.01 15 ILE B CA 1
ATOM 3096 C C . ILE B 1 18 ? -8.977 10.232 73.117 1.00 44.79 15 ILE B C 1
ATOM 3097 O O . ILE B 1 18 ? -8.054 10.087 73.869 1.00 50.56 15 ILE B O 1
ATOM 3102 N N . LYS B 1 19 ? -10.201 9.816 73.395 1.00 37.42 16 LYS B N 1
ATOM 3103 C CA . LYS B 1 19 ? -10.525 9.165 74.644 1.00 41.64 16 LYS B CA 1
ATOM 3104 C C . LYS B 1 19 ? -11.505 8.017 74.591 1.00 44.52 16 LYS B C 1
ATOM 3105 O O . LYS B 1 19 ? -11.334 7.062 75.285 1.00 48.35 16 LYS B O 1
ATOM 3111 N N . PHE B 1 20 ? -12.545 8.121 73.791 1.00 39.02 17 PHE B N 1
ATOM 3112 C CA . PHE B 1 20 ? -13.591 7.115 73.773 1.00 34.15 17 PHE B CA 1
ATOM 3113 C C . PHE B 1 20 ? -13.553 6.248 72.529 1.00 37.25 17 PHE B C 1
ATOM 3114 O O . PHE B 1 20 ? -13.184 6.687 71.483 1.00 36.73 17 PHE B O 1
ATOM 3122 N N . ASN B 1 21 ? -13.958 5.004 72.663 1.00 42.14 18 ASN B N 1
ATOM 3123 C CA . ASN B 1 21 ? -14.212 4.155 71.510 1.00 41.89 18 ASN B CA 1
ATOM 3124 C C . ASN B 1 21 ? -15.511 4.418 70.756 1.00 44.17 18 ASN B C 1
ATOM 3125 O O . ASN B 1 21 ? -15.576 4.279 69.569 1.00 45.49 18 ASN B O 1
ATOM 3130 N N . ASN B 1 22 ? -16.538 4.812 71.463 1.00 36.91 19 ASN B N 1
ATOM 3131 C CA . ASN B 1 22 ? -17.751 5.316 70.824 1.00 36.16 19 ASN B CA 1
ATOM 3132 C C . ASN B 1 22 ? -17.428 6.550 70.006 1.00 38.15 19 ASN B C 1
ATOM 3133 O O . ASN B 1 22 ? -16.991 7.570 70.557 1.00 37.15 19 ASN B O 1
ATOM 3138 N N . LYS B 1 23 ? -17.664 6.467 68.700 1.00 39.36 20 LYS B N 1
ATOM 3139 C CA . LYS B 1 23 ? -17.169 7.475 67.756 1.00 40.77 20 LYS B CA 1
ATOM 3140 C C . LYS B 1 23 ? -17.866 8.816 67.875 1.00 40.32 20 LYS B C 1
ATOM 3141 O O . LYS B 1 23 ? -17.225 9.864 67.786 1.00 38.46 20 LYS B O 1
ATOM 3147 N N . ASP B 1 24 ? -19.187 8.783 68.053 1.00 35.33 21 ASP B N 1
ATOM 3148 C CA . ASP B 1 24 ? -19.935 10.008 68.293 1.00 35.11 21 ASP B CA 1
ATOM 3149 C C . ASP B 1 24 ? -19.431 10.708 69.559 1.00 32.75 21 ASP B C 1
ATOM 3150 O O . ASP B 1 24 ? -19.169 11.919 69.568 1.00 34.20 21 ASP B O 1
ATOM 3163 N N . ASP B 1 26 ? -16.530 10.364 71.153 1.00 30.37 23 ASP B N 1
ATOM 3164 C CA . ASP B 1 26 ? -15.163 10.828 70.972 1.00 34.34 23 ASP B CA 1
ATOM 3165 C C . ASP B 1 26 ? -15.097 12.093 70.133 1.00 35.97 23 ASP B C 1
ATOM 3166 O O . ASP B 1 26 ? -14.338 13.006 70.467 1.00 32.96 23 ASP B O 1
ATOM 3171 N N . PHE B 1 27 ? -15.892 12.153 69.056 1.00 30.13 24 PHE B N 1
ATOM 3172 C CA . PHE B 1 27 ? -15.955 13.371 68.242 1.00 32.33 24 PHE B CA 1
ATOM 3173 C C . PHE B 1 27 ? -16.407 14.588 69.032 1.00 30.20 24 PHE B C 1
ATOM 3174 O O . PHE B 1 27 ? -15.794 15.671 68.967 1.00 30.18 24 PHE B O 1
ATOM 3182 N N A CYS B 1 28 ? -17.501 14.424 69.771 0.60 31.61 25 CYS B N 1
ATOM 3183 N N B CYS B 1 28 ? -17.482 14.421 69.782 0.40 31.32 25 CYS B N 1
ATOM 3184 C CA A CYS B 1 28 ? -17.949 15.468 70.685 0.60 29.64 25 CYS B CA 1
ATOM 3185 C CA B CYS B 1 28 ? -17.937 15.487 70.652 0.40 29.77 25 CYS B CA 1
ATOM 3186 C C A CYS B 1 28 ? -16.829 15.875 71.638 0.60 27.04 25 CYS B C 1
ATOM 3187 C C B CYS B 1 28 ? -16.877 15.871 71.686 0.40 27.01 25 CYS B C 1
ATOM 3188 O O A CYS B 1 28 ? -16.579 17.074 71.853 0.60 26.30 25 CYS B O 1
ATOM 3189 O O B CYS B 1 28 ? -16.695 17.060 71.981 0.40 25.95 25 CYS B O 1
ATOM 3194 N N . PHE B 1 29 ? -16.166 14.876 72.216 1.00 24.77 26 PHE B N 1
ATOM 3195 C CA . PHE B 1 29 ? -15.133 15.156 73.217 1.00 23.21 26 PHE B CA 1
ATOM 3196 C C . PHE B 1 29 ? -14.015 15.962 72.535 1.00 29.07 26 PHE B C 1
ATOM 3197 O O . PHE B 1 29 ? -13.564 16.974 73.054 1.00 28.12 26 PHE B O 1
ATOM 3205 N N . ASN B 1 30 ? -13.604 15.506 71.347 1.00 26.26 27 ASN B N 1
ATOM 3206 C CA . ASN B 1 30 ? -12.611 16.212 70.553 1.00 30.23 27 ASN B CA 1
ATOM 3207 C C . ASN B 1 30 ? -13.005 17.660 70.309 1.00 32.47 27 ASN B C 1
ATOM 3208 O O . ASN B 1 30 ? -12.201 18.591 70.441 1.00 32.30 27 ASN B O 1
ATOM 3213 N N . TRP B 1 31 ? -14.265 17.834 69.957 1.00 32.16 28 TRP B N 1
ATOM 3214 C CA . TRP B 1 31 ? -14.845 19.141 69.730 1.00 24.77 28 TRP B CA 1
ATOM 3215 C C . TRP B 1 31 ? -14.858 20.002 70.995 1.00 27.76 28 TRP B C 1
ATOM 3216 O O . TRP B 1 31 ? -14.515 21.189 70.962 1.00 28.24 28 TRP B O 1
ATOM 3235 N N . LEU B 1 33 ? -12.819 19.733 73.488 1.00 34.06 30 LEU B N 1
ATOM 3236 C CA . LEU B 1 33 ? -11.421 20.124 73.683 1.00 29.52 30 LEU B CA 1
ATOM 3237 C C . LEU B 1 33 ? -11.072 21.325 72.841 1.00 30.60 30 LEU B C 1
ATOM 3238 O O . LEU B 1 33 ? -10.437 22.254 73.323 1.00 34.13 30 LEU B O 1
ATOM 3243 N N . GLY B 1 34 ? -11.457 21.279 71.562 1.00 26.75 31 GLY B N 1
ATOM 3244 C CA . GLY B 1 34 ? -11.159 22.353 70.641 1.00 28.44 31 GLY B CA 1
ATOM 3245 C C . GLY B 1 34 ? -11.663 23.697 71.110 1.00 36.72 31 GLY B C 1
ATOM 3246 O O . GLY B 1 34 ? -10.955 24.695 71.019 1.00 36.87 31 GLY B O 1
ATOM 3247 N N . ILE B 1 35 ? -12.888 23.732 71.627 1.00 41.22 32 ILE B N 1
ATOM 3248 C CA . ILE B 1 35 ? -13.433 24.956 72.208 1.00 36.47 32 ILE B CA 1
ATOM 3249 C C . ILE B 1 35 ? -12.534 25.573 73.289 1.00 45.88 32 ILE B C 1
ATOM 3250 O O . ILE B 1 35 ? -12.420 26.798 73.401 1.00 44.30 32 ILE B O 1
ATOM 3255 N N . GLY B 1 36 ? -11.909 24.721 74.097 1.00 46.11 33 GLY B N 1
ATOM 3256 C CA . GLY B 1 36 ? -11.134 25.205 75.220 1.00 41.27 33 GLY B CA 1
ATOM 3257 C C . GLY B 1 36 ? -9.906 25.946 74.739 1.00 46.01 33 GLY B C 1
ATOM 3258 O O . GLY B 1 36 ? -9.302 26.729 75.461 1.00 45.56 33 GLY B O 1
ATOM 3259 N N . GLN B 1 37 ? -9.516 25.694 73.499 1.00 49.28 34 GLN B N 1
ATOM 3260 C CA . GLN B 1 37 ? -8.406 26.420 72.933 1.00 47.41 34 GLN B CA 1
ATOM 3261 C C . GLN B 1 37 ? -8.757 27.905 72.784 1.00 46.91 34 GLN B C 1
ATOM 3262 O O . GLN B 1 37 ? -7.874 28.757 72.767 1.00 50.60 34 GLN B O 1
ATOM 3268 N N . ILE B 1 38 ? -10.044 28.210 72.663 1.00 49.52 35 ILE B N 1
ATOM 3269 C CA . ILE B 1 38 ? -10.489 29.585 72.406 1.00 50.31 35 ILE B CA 1
ATOM 3270 C C . ILE B 1 38 ? -11.016 30.291 73.643 1.00 51.50 35 ILE B C 1
ATOM 3271 O O . ILE B 1 38 ? -10.589 31.401 73.947 1.00 52.38 35 ILE B O 1
ATOM 3276 N N . ILE B 1 39 ? -11.972 29.657 74.323 1.00 56.05 36 ILE B N 1
ATOM 3277 C CA . ILE B 1 39 ? -12.512 30.131 75.606 1.00 52.19 36 ILE B CA 1
ATOM 3278 C C . ILE B 1 39 ? -12.889 28.950 76.466 1.00 49.55 36 ILE B C 1
ATOM 3279 O O . ILE B 1 39 ? -13.149 27.858 75.962 1.00 45.00 36 ILE B O 1
ATOM 3284 N N . GLY B 1 40 ? -12.945 29.173 77.771 1.00 49.19 37 GLY B N 1
ATOM 3285 C CA . GLY B 1 40 ? -13.478 28.166 78.658 1.00 44.17 37 GLY B CA 1
ATOM 3286 C C . GLY B 1 40 ? -12.492 27.122 79.129 1.00 41.49 37 GLY B C 1
ATOM 3287 O O . GLY B 1 40 ? -11.373 27.434 79.547 1.00 46.37 37 GLY B O 1
ATOM 3296 N N . SER B 1 42 ? -10.032 24.110 80.215 1.00 34.08 39 SER B N 1
ATOM 3297 C CA . SER B 1 42 ? -8.726 23.584 79.840 1.00 38.25 39 SER B CA 1
ATOM 3298 C C . SER B 1 42 ? -8.859 22.111 79.560 1.00 32.57 39 SER B C 1
ATOM 3299 O O . SER B 1 42 ? -9.857 21.470 79.935 1.00 33.60 39 SER B O 1
ATOM 3302 N N . ALA B 1 43 ? -7.839 21.566 78.924 1.00 32.86 40 ALA B N 1
ATOM 3303 C CA . ALA B 1 43 ? -7.798 20.139 78.669 1.00 37.54 40 ALA B CA 1
ATOM 3304 C C . ALA B 1 43 ? -7.850 19.403 80.001 1.00 46.32 40 ALA B C 1
ATOM 3305 O O . ALA B 1 43 ? -8.371 18.291 80.074 1.00 46.69 40 ALA B O 1
ATOM 3307 N N . GLY B 1 44 ? -7.282 20.032 81.035 1.00 43.54 41 GLY B N 1
ATOM 3308 C CA . GLY B 1 44 ? -7.296 19.519 82.393 1.00 32.45 41 GLY B CA 1
ATOM 3309 C C . GLY B 1 44 ? -8.693 19.285 82.917 1.00 36.85 41 GLY B C 1
ATOM 3310 O O . GLY B 1 44 ? -8.992 18.187 83.396 1.00 38.03 41 GLY B O 1
ATOM 3311 N N . GLU B 1 45 ? -9.546 20.311 82.849 1.00 29.27 42 GLU B N 1
ATOM 3312 C CA . GLU B 1 45 ? -10.929 20.151 83.258 1.00 32.18 42 GLU B CA 1
ATOM 3313 C C . GLU B 1 45 ? -11.582 19.068 82.442 1.00 28.19 42 GLU B C 1
ATOM 3314 O O . GLU B 1 45 ? -12.285 18.237 82.966 1.00 32.03 42 GLU B O 1
ATOM 3320 N N . LEU B 1 46 ? -11.315 19.051 81.147 1.00 30.12 43 LEU B N 1
ATOM 3321 C CA . LEU B 1 46 ? -12.006 18.115 80.268 1.00 31.73 43 LEU B CA 1
ATOM 3322 C C . LEU B 1 46 ? -11.652 16.670 80.523 1.00 31.71 43 LEU B C 1
ATOM 3323 O O . LEU B 1 46 ? -12.532 15.817 80.567 1.00 26.70 43 LEU B O 1
ATOM 3328 N N . PHE B 1 47 ? -10.371 16.377 80.728 1.00 29.23 44 PHE B N 1
ATOM 3329 C CA . PHE B 1 47 ? -10.040 15.013 81.116 1.00 29.71 44 PHE B CA 1
ATOM 3330 C C . PHE B 1 47 ? -10.519 14.648 82.524 1.00 29.81 44 PHE B C 1
ATOM 3331 O O . PHE B 1 47 ? -10.848 13.492 82.793 1.00 31.91 44 PHE B O 1
ATOM 3339 N N . TYR B 1 48 ? -10.611 15.639 83.401 1.00 29.33 45 TYR B N 1
ATOM 3340 C CA . TYR B 1 48 ? -11.129 15.371 84.734 1.00 28.29 45 TYR B CA 1
ATOM 3341 C C . TYR B 1 48 ? -12.599 14.943 84.585 1.00 32.20 45 TYR B C 1
ATOM 3342 O O . TYR B 1 48 ? -13.023 13.927 85.113 1.00 34.26 45 TYR B O 1
ATOM 3351 N N . ILE B 1 49 ? -13.371 15.745 83.871 1.00 31.35 46 ILE B N 1
ATOM 3352 C CA . ILE B 1 49 ? -14.782 15.463 83.652 1.00 27.50 46 ILE B CA 1
ATOM 3353 C C . ILE B 1 49 ? -14.931 14.082 83.003 1.00 32.91 46 ILE B C 1
ATOM 3354 O O . ILE B 1 49 ? -15.772 13.288 83.429 1.00 32.94 46 ILE B O 1
ATOM 3359 N N . ALA B 1 50 ? -14.086 13.785 82.005 1.00 30.30 47 ALA B N 1
ATOM 3360 C CA . ALA B 1 50 ? -14.224 12.557 81.228 1.00 26.91 47 ALA B CA 1
ATOM 3361 C C . ALA B 1 50 ? -13.809 11.328 82.022 1.00 29.92 47 ALA B C 1
ATOM 3362 O O . ALA B 1 50 ? -14.141 10.198 81.679 1.00 33.00 47 ALA B O 1
ATOM 3364 N N . SER B 1 51 ? -13.096 11.522 83.109 1.00 29.90 48 SER B N 1
ATOM 3365 C CA . SER B 1 51 ? -12.710 10.349 83.864 1.00 28.98 48 SER B CA 1
ATOM 3366 C C . SER B 1 51 ? -13.907 9.748 84.585 1.00 32.13 48 SER B C 1
ATOM 3367 O O . SER B 1 51 ? -13.816 8.645 85.110 1.00 39.20 48 SER B O 1
ATOM 3370 N N . GLY B 1 52 ? -15.028 10.466 84.626 1.00 33.20 49 GLY B N 1
ATOM 3371 C CA . GLY B 1 52 ? -16.251 9.942 85.248 1.00 28.62 49 GLY B CA 1
ATOM 3372 C C . GLY B 1 52 ? -17.274 9.438 84.235 1.00 33.99 49 GLY B C 1
ATOM 3373 O O . GLY B 1 52 ? -18.424 9.168 84.592 1.00 32.01 49 GLY B O 1
ATOM 3374 N N . ILE B 1 53 ? -16.857 9.304 82.970 1.00 25.80 50 ILE B N 1
ATOM 3375 C CA . ILE B 1 53 ? -17.782 8.950 81.879 1.00 26.72 50 ILE B CA 1
ATOM 3376 C C . ILE B 1 53 ? -17.480 7.564 81.286 1.00 29.27 50 ILE B C 1
ATOM 3377 O O . ILE B 1 53 ? -16.451 7.354 80.651 1.00 33.07 50 ILE B O 1
ATOM 3382 N N . ARG B 1 54 ? -18.372 6.609 81.486 1.00 31.37 51 ARG B N 1
ATOM 3383 C CA . ARG B 1 54 ? -18.195 5.316 80.834 1.00 35.16 51 ARG B CA 1
ATOM 3384 C C . ARG B 1 54 ? -18.423 5.438 79.316 1.00 33.55 51 ARG B C 1
ATOM 3385 O O . ARG B 1 54 ? -19.255 6.233 78.840 1.00 34.29 51 ARG B O 1
ATOM 3393 N N . ASP B 1 55 ? -17.654 4.678 78.549 1.00 34.74 52 ASP B N 1
ATOM 3394 C CA . ASP B 1 55 ? -17.689 4.776 77.087 1.00 32.07 52 ASP B CA 1
ATOM 3395 C C . ASP B 1 55 ? -19.140 4.596 76.555 1.00 36.15 52 ASP B C 1
ATOM 3396 O O . ASP B 1 55 ? -19.841 3.650 76.920 1.00 39.31 52 ASP B O 1
ATOM 3401 N N . GLY B 1 56 ? -19.597 5.518 75.715 1.00 37.89 53 GLY B N 1
ATOM 3402 C CA . GLY B 1 56 ? -20.920 5.400 75.145 1.00 37.63 53 GLY B CA 1
ATOM 3403 C C . GLY B 1 56 ? -22.069 5.555 76.131 1.00 38.07 53 GLY B C 1
ATOM 3404 O O . GLY B 1 56 ? -23.178 5.144 75.832 1.00 39.49 53 GLY B O 1
ATOM 3405 N N . ASN B 1 57 ? -21.808 6.142 77.301 1.00 39.01 54 ASN B N 1
ATOM 3406 C CA . ASN B 1 57 ? -22.850 6.378 78.306 1.00 31.38 54 ASN B CA 1
ATOM 3407 C C . ASN B 1 57 ? -23.248 7.853 78.347 1.00 34.15 54 ASN B C 1
ATOM 3408 O O . ASN B 1 57 ? -22.553 8.662 78.945 1.00 36.84 54 ASN B O 1
ATOM 3413 N N . PRO B 1 58 ? -24.368 8.207 77.682 1.00 38.42 55 PRO B N 1
ATOM 3414 C CA . PRO B 1 58 ? -24.835 9.597 77.579 1.00 35.50 55 PRO B CA 1
ATOM 3415 C C . PRO B 1 58 ? -25.282 10.144 78.915 1.00 32.59 55 PRO B C 1
ATOM 3416 O O . PRO B 1 58 ? -25.191 11.348 79.175 1.00 34.66 55 PRO B O 1
ATOM 3420 N N . THR B 1 59 ? -25.773 9.266 79.773 1.00 28.68 56 THR B N 1
ATOM 3421 C CA . THR B 1 59 ? -26.206 9.645 81.110 1.00 34.95 56 THR B CA 1
ATOM 3422 C C . THR B 1 59 ? -25.057 10.100 82.013 1.00 34.26 56 THR B C 1
ATOM 3423 O O . THR B 1 59 ? -25.163 11.111 82.632 1.00 32.83 56 THR B O 1
ATOM 3427 N N . ASP B 1 60 ? -23.973 9.339 82.054 1.00 37.62 57 ASP B N 1
ATOM 3428 C CA . ASP B 1 60 ? -22.724 9.769 82.729 1.00 32.89 57 ASP B CA 1
ATOM 3429 C C . ASP B 1 60 ? -22.229 11.087 82.139 1.00 27.87 57 ASP B C 1
ATOM 3430 O O . ASP B 1 60 ? -21.793 11.972 82.874 1.00 26.73 57 ASP B O 1
ATOM 3435 N N . TRP B 1 61 ? -22.271 11.196 80.802 1.00 24.15 58 TRP B N 1
ATOM 3436 C CA . TRP B 1 61 ? -21.775 12.401 80.110 1.00 26.66 58 TRP B CA 1
ATOM 3437 C C . TRP B 1 61 ? -22.468 13.680 80.610 1.00 29.36 58 TRP B C 1
ATOM 3438 O O . TRP B 1 61 ? -21.804 14.652 80.999 1.00 26.66 58 TRP B O 1
ATOM 3449 N N . CYS B 1 62 ? -23.797 13.675 80.540 1.00 28.01 59 CYS B N 1
ATOM 3450 C CA . CYS B 1 62 ? -24.651 14.766 81.051 1.00 28.47 59 CYS B CA 1
ATOM 3451 C C . CYS B 1 62 ? -24.427 15.058 82.519 1.00 26.35 59 CYS B C 1
ATOM 3452 O O . CYS B 1 62 ? -24.290 16.209 82.916 1.00 31.50 59 CYS B O 1
ATOM 3455 N N . LYS B 1 63 ? -24.375 14.009 83.327 1.00 26.76 60 LYS B N 1
ATOM 3456 C CA . LYS B 1 63 ? -24.190 14.169 84.752 1.00 27.53 60 LYS B CA 1
ATOM 3457 C C . LYS B 1 63 ? -22.859 14.868 85.052 1.00 36.17 60 LYS B C 1
ATOM 3458 O O . LYS B 1 63 ? -22.834 15.829 85.837 1.00 33.85 60 LYS B O 1
ATOM 3464 N N . ARG B 1 64 ? -21.761 14.402 84.428 1.00 31.69 61 ARG B N 1
ATOM 3465 C CA . ARG B 1 64 ? -20.436 14.948 84.732 1.00 30.71 61 ARG B CA 1
ATOM 3466 C C . ARG B 1 64 ? -20.327 16.376 84.220 1.00 26.93 61 ARG B C 1
ATOM 3467 O O . ARG B 1 64 ? -19.729 17.223 84.862 1.00 30.04 61 ARG B O 1
ATOM 3475 N N . PHE B 1 65 ? -20.898 16.655 83.060 1.00 25.82 62 PHE B N 1
ATOM 3476 C CA . PHE B 1 65 ? -20.772 18.004 82.502 1.00 26.72 62 PHE B CA 1
ATOM 3477 C C . PHE B 1 65 ? -21.673 19.019 83.245 1.00 29.71 62 PHE B C 1
ATOM 3478 O O . PHE B 1 65 ? -21.240 20.131 83.539 1.00 31.27 62 PHE B O 1
ATOM 3486 N N . ASN B 1 66 ? -22.902 18.624 83.561 1.00 24.49 63 ASN B N 1
ATOM 3487 C CA . ASN B 1 66 ? -23.777 19.406 84.442 1.00 26.46 63 ASN B CA 1
ATOM 3488 C C . ASN B 1 66 ? -23.178 19.687 85.837 1.00 28.57 63 ASN B C 1
ATOM 3489 O O . ASN B 1 66 ? -23.296 20.800 86.349 1.00 31.33 63 ASN B O 1
ATOM 3494 N N . GLU B 1 67 ? -22.531 18.694 86.442 1.00 30.16 64 GLU B N 1
ATOM 3495 C CA . GLU B 1 67 ? -21.886 18.903 87.746 1.00 32.11 64 GLU B CA 1
ATOM 3496 C C . GLU B 1 67 ? -20.700 19.844 87.656 1.00 35.24 64 GLU B C 1
ATOM 3497 O O . GLU B 1 67 ? -20.480 20.654 88.550 1.00 34.23 64 GLU B O 1
ATOM 3503 N N . HIS B 1 68 ? -19.920 19.740 86.582 1.00 29.96 65 HIS B N 1
ATOM 3504 C CA . HIS B 1 68 ? -18.805 20.657 86.449 1.00 33.51 65 HIS B CA 1
ATOM 3505 C C . HIS B 1 68 ? -19.312 22.084 86.397 1.00 28.48 65 HIS B C 1
ATOM 3506 O O . HIS B 1 68 ? -18.692 22.969 86.959 1.00 31.41 65 HIS B O 1
ATOM 3513 N N . ALA B 1 69 ? -20.438 22.300 85.721 1.00 28.22 66 ALA B N 1
ATOM 3514 C CA . ALA B 1 69 ? -21.041 23.639 85.642 1.00 29.31 66 ALA B CA 1
ATOM 3515 C C . ALA B 1 69 ? -21.400 24.156 87.035 1.00 37.53 66 ALA B C 1
ATOM 3516 O O . ALA B 1 69 ? -21.156 25.329 87.362 1.00 42.68 66 ALA B O 1
ATOM 3518 N N . ASP B 1 70 ? -21.958 23.272 87.857 1.00 34.61 67 ASP B N 1
ATOM 3519 C CA . ASP B 1 70 ? -22.235 23.598 89.257 1.00 37.48 67 ASP B CA 1
ATOM 3520 C C . ASP B 1 70 ? -21.015 24.022 90.051 1.00 37.30 67 ASP B C 1
ATOM 3521 O O . ASP B 1 70 ? -21.072 24.997 90.795 1.00 37.85 67 ASP B O 1
ATOM 3526 N N . TYR B 1 71 ? -19.936 23.263 89.913 1.00 35.42 68 TYR B N 1
ATOM 3527 C CA . TYR B 1 71 ? -18.677 23.574 90.572 1.00 36.91 68 TYR B CA 1
ATOM 3528 C C . TYR B 1 71 ? -18.234 24.976 90.173 1.00 33.92 68 TYR B C 1
ATOM 3529 O O . TYR B 1 71 ? -17.859 25.801 91.018 1.00 37.22 68 TYR B O 1
ATOM 3538 N N . LEU B 1 72 ? -18.352 25.267 88.888 1.00 31.40 69 LEU B N 1
ATOM 3539 C CA . LEU B 1 72 ? -17.878 26.549 88.370 1.00 38.25 69 LEU B CA 1
ATOM 3540 C C . LEU B 1 72 ? -18.704 27.748 88.850 1.00 37.67 69 LEU B C 1
ATOM 3541 O O . LEU B 1 72 ? -18.137 28.791 89.191 1.00 40.93 69 LEU B O 1
ATOM 3546 N N . GLU B 1 73 ? -20.029 27.593 88.901 1.00 39.93 70 GLU B N 1
ATOM 3547 C CA . GLU B 1 73 ? -20.901 28.603 89.520 1.00 46.82 70 GLU B CA 1
ATOM 3548 C C . GLU B 1 73 ? -20.583 28.803 91.005 1.00 52.45 70 GLU B C 1
ATOM 3549 O O . GLU B 1 73 ? -20.703 29.916 91.530 1.00 53.81 70 GLU B O 1
ATOM 3555 N N . ASP B 1 74 ? -20.204 27.724 91.687 1.00 51.64 71 ASP B N 1
ATOM 3556 C CA . ASP B 1 74 ? -19.799 27.839 93.077 1.00 54.02 71 ASP B CA 1
ATOM 3557 C C . ASP B 1 74 ? -18.515 28.627 93.173 1.00 49.03 71 ASP B C 1
ATOM 3558 O O . ASP B 1 74 ? -18.376 29.425 94.087 1.00 47.69 71 ASP B O 1
ATOM 3563 N N . GLU B 1 75 ? -17.592 28.414 92.225 1.00 48.12 72 GLU B N 1
ATOM 3564 C CA . GLU B 1 75 ? -16.345 29.196 92.187 1.00 48.07 72 GLU B CA 1
ATOM 3565 C C . GLU B 1 75 ? -16.650 30.667 91.994 1.00 46.94 72 GLU B C 1
ATOM 3566 O O . GLU B 1 75 ? -16.069 31.519 92.669 1.00 46.54 72 GLU B O 1
ATOM 3572 N N . VAL B 1 76 ? -17.516 30.974 91.030 1.00 43.69 73 VAL B N 1
ATOM 3573 C CA . VAL B 1 76 ? -17.926 32.357 90.820 1.00 48.60 73 VAL B CA 1
ATOM 3574 C C . VAL B 1 76 ? -18.378 33.004 92.140 1.00 54.26 73 VAL B C 1
ATOM 3575 O O . VAL B 1 76 ? -18.021 34.147 92.424 1.00 57.51 73 VAL B O 1
ATOM 3579 N N . GLU B 1 77 ? -19.087 32.267 92.963 1.00 57.68 74 GLU B N 1
ATOM 3580 C CA . GLU B 1 77 ? -19.539 32.811 94.223 1.00 66.81 74 GLU B CA 1
ATOM 3581 C C . GLU B 1 77 ? -18.430 33.027 95.219 1.00 62.79 74 GLU B C 1
ATOM 3582 O O . GLU B 1 77 ? -18.467 33.967 95.955 1.00 59.64 74 GLU B O 1
ATOM 3588 N N . ARG B 1 78 ? -17.397 32.222 95.209 1.00 66.19 75 ARG B N 1
ATOM 3589 C CA . ARG B 1 78 ? -16.294 32.472 96.107 1.00 72.93 75 ARG B CA 1
ATOM 3590 C C . ARG B 1 78 ? -15.456 33.629 95.644 1.00 78.10 75 ARG B C 1
ATOM 3591 O O . ARG B 1 78 ? -15.055 34.469 96.409 1.00 80.87 75 ARG B O 1
ATOM 3599 N N . VAL B 1 79 ? -15.168 33.654 94.369 1.00 80.72 76 VAL B N 1
ATOM 3600 C CA . VAL B 1 79 ? -14.264 34.661 93.841 1.00 82.79 76 VAL B CA 1
ATOM 3601 C C . VAL B 1 79 ? -14.945 36.011 93.766 1.00 87.45 76 VAL B C 1
ATOM 3602 O O . VAL B 1 79 ? -14.285 37.045 93.701 1.00 92.08 76 VAL B O 1
ATOM 3606 N N . LYS B 1 80 ? -16.253 36.040 93.763 1.00 88.77 77 LYS B N 1
ATOM 3607 C CA . LYS B 1 80 ? -16.836 37.339 93.647 1.00 94.51 77 LYS B CA 1
ATOM 3608 C C . LYS B 1 80 ? -16.280 38.141 94.804 1.00 104.89 77 LYS B C 1
ATOM 3609 O O . LYS B 1 80 ? -15.888 39.284 94.658 1.00 107.42 77 LYS B O 1
ATOM 3615 N N . LYS B 1 81 ? -16.184 37.501 95.951 1.00 109.97 78 LYS B N 1
ATOM 3616 C CA . LYS B 1 81 ? -15.908 38.213 97.193 1.00 114.56 78 LYS B CA 1
ATOM 3617 C C . LYS B 1 81 ? -14.641 39.053 97.077 1.00 116.96 78 LYS B C 1
ATOM 3618 O O . LYS B 1 81 ? -14.232 39.713 98.033 1.00 123.39 78 LYS B O 1
ATOM 3624 N N . VAL B 1 82 ? -14.023 39.025 95.901 1.00 111.50 79 VAL B N 1
ATOM 3625 C CA . VAL B 1 82 ? -12.824 39.815 95.646 1.00 111.61 79 VAL B CA 1
ATOM 3626 C C . VAL B 1 82 ? -12.895 40.499 94.285 1.00 113.55 79 VAL B C 1
ATOM 3627 O O . VAL B 1 82 ? -11.925 41.112 93.837 1.00 112.36 79 VAL B O 1
ATOM 3631 N N . GLY B 1 83 ? -14.047 40.391 93.632 1.00 116.94 80 GLY B N 1
ATOM 3632 C CA . GLY B 1 83 ? -14.254 41.018 92.340 1.00 120.20 80 GLY B CA 1
ATOM 3633 C C . GLY B 1 83 ? -13.056 40.866 91.423 1.00 125.74 80 GLY B C 1
ATOM 3634 O O . GLY B 1 83 ? -12.578 41.841 90.844 1.00 129.57 80 GLY B O 1
ATOM 3635 N N . TYR B 1 84 ? -12.569 39.636 91.293 1.00 125.92 81 TYR B N 1
ATOM 3636 C CA . TYR B 1 84 ? -11.616 39.296 90.243 1.00 124.54 81 TYR B CA 1
ATOM 3637 C C . TYR B 1 84 ? -12.289 39.272 88.875 1.00 112.46 81 TYR B C 1
ATOM 3638 O O . TYR B 1 84 ? -12.626 38.207 88.357 1.00 107.09 81 TYR B O 1
ATOM 3647 N N . ARG B 1 85 ? -12.481 40.452 88.294 1.00 108.52 82 ARG B N 1
ATOM 3648 C CA . ARG B 1 85 ? -13.344 40.601 87.128 1.00 106.81 82 ARG B CA 1
ATOM 3649 C C . ARG B 1 85 ? -12.941 39.637 86.017 1.00 98.91 82 ARG B C 1
ATOM 3650 O O . ARG B 1 85 ? -13.745 38.820 85.569 1.00 90.79 82 ARG B O 1
ATOM 3658 N N . ASP B 1 86 ? -11.691 39.738 85.578 1.00 95.08 83 ASP B N 1
ATOM 3659 C CA . ASP B 1 86 ? -11.173 38.862 84.533 1.00 81.33 83 ASP B CA 1
ATOM 3660 C C . ASP B 1 86 ? -11.620 37.420 84.750 1.00 60.91 83 ASP B C 1
ATOM 3661 O O . ASP B 1 86 ? -12.067 36.752 83.818 1.00 51.55 83 ASP B O 1
ATOM 3666 N N . LEU B 1 87 ? -11.497 36.947 85.986 1.00 55.51 84 LEU B N 1
ATOM 3667 C CA . LEU B 1 87 ? -11.653 35.528 86.282 1.00 48.55 84 LEU B CA 1
ATOM 3668 C C . LEU B 1 87 ? -13.117 35.108 86.211 1.00 52.90 84 LEU B C 1
ATOM 3669 O O . LEU B 1 87 ? -13.434 33.995 85.790 1.00 46.82 84 LEU B O 1
ATOM 3674 N N . ILE B 1 88 ? -14.006 36.005 86.625 1.00 56.03 85 ILE B N 1
ATOM 3675 C CA . ILE B 1 88 ? -15.432 35.702 86.679 1.00 53.60 85 ILE B CA 1
ATOM 3676 C C . ILE B 1 88 ? -15.992 35.435 85.287 1.00 48.33 85 ILE B C 1
ATOM 3677 O O . ILE B 1 88 ? -16.828 34.550 85.102 1.00 45.50 85 ILE B O 1
ATOM 3682 N N . SER B 1 89 ? -15.527 36.206 84.309 1.00 42.90 86 SER B N 1
ATOM 3683 C CA . SER B 1 89 ? -15.956 36.036 82.936 1.00 43.52 86 SER B CA 1
ATOM 3684 C C . SER B 1 89 ? -15.519 34.657 82.418 1.00 46.05 86 SER B C 1
ATOM 3685 O O . SER B 1 89 ? -16.300 33.969 81.764 1.00 43.28 86 SER B O 1
ATOM 3688 N N . HIS B 1 90 ? -14.286 34.255 82.739 1.00 44.71 87 HIS B N 1
ATOM 3689 C CA . HIS B 1 90 ? -13.722 32.990 82.247 1.00 38.47 87 HIS B CA 1
ATOM 3690 C C . HIS B 1 90 ? -14.468 31.801 82.837 1.00 37.67 87 HIS B C 1
ATOM 3691 O O . HIS B 1 90 ? -14.830 30.867 82.116 1.00 36.80 87 HIS B O 1
ATOM 3698 N N . LEU B 1 91 ? -14.700 31.841 84.146 1.00 33.25 88 LEU B N 1
ATOM 3699 C CA . LEU B 1 91 ? -15.499 30.810 84.808 1.00 40.11 88 LEU B CA 1
ATOM 3700 C C . LEU B 1 91 ? -16.933 30.725 84.262 1.00 40.93 88 LEU B C 1
ATOM 3701 O O . LEU B 1 91 ? -17.444 29.639 84.018 1.00 44.06 88 LEU B O 1
ATOM 3706 N N . TYR B 1 92 ? -17.582 31.863 84.066 1.00 37.71 89 TYR B N 1
ATOM 3707 C CA . TYR B 1 92 ? -18.895 31.851 83.434 1.00 41.01 89 TYR B CA 1
ATOM 3708 C C . TYR B 1 92 ? -18.899 31.252 82.011 1.00 42.87 89 TYR B C 1
ATOM 3709 O O . TYR B 1 92 ? -19.816 30.512 81.662 1.00 44.04 89 TYR B O 1
ATOM 3718 N N . PHE B 1 93 ? -17.905 31.586 81.185 1.00 40.75 90 PHE B N 1
ATOM 3719 C CA . PHE B 1 93 ? -17.802 30.993 79.858 1.00 36.12 90 PHE B CA 1
ATOM 3720 C C . PHE B 1 93 ? -17.622 29.488 79.986 1.00 37.72 90 PHE B C 1
ATOM 3721 O O . PHE B 1 93 ? -18.187 28.717 79.215 1.00 39.52 90 PHE B O 1
ATOM 3729 N N . SER B 1 94 ? -16.800 29.066 80.945 1.00 37.88 91 SER B N 1
ATOM 3730 C CA . SER B 1 94 ? -16.495 27.644 81.090 1.00 33.55 91 SER B CA 1
ATOM 3731 C C . SER B 1 94 ? -17.734 26.889 81.511 1.00 33.25 91 SER B C 1
ATOM 3732 O O . SER B 1 94 ? -18.002 25.792 81.015 1.00 31.72 91 SER B O 1
ATOM 3735 N N . ALA B 1 95 ? -18.477 27.479 82.441 1.00 32.59 92 ALA B N 1
ATOM 3736 C CA . ALA B 1 95 ? -19.719 26.876 82.921 1.00 33.35 92 ALA B CA 1
ATOM 3737 C C . ALA B 1 95 ? -20.733 26.769 81.780 1.00 33.51 92 ALA B C 1
ATOM 3738 O O . ALA B 1 95 ? -21.370 25.744 81.594 1.00 38.34 92 ALA B O 1
ATOM 3740 N N . CYS B 1 96 ? -20.888 27.855 81.035 1.00 35.54 93 CYS B N 1
ATOM 3741 C CA . CYS B 1 96 ? -21.730 27.883 79.855 1.00 31.96 93 CYS B CA 1
ATOM 3742 C C . CYS B 1 96 ? -21.422 26.729 78.867 1.00 27.37 93 CYS B C 1
ATOM 3743 O O . CYS B 1 96 ? -22.320 25.962 78.460 1.00 29.14 93 CYS B O 1
ATOM 3746 N N . PHE B 1 97 ? -20.155 26.592 78.482 1.00 31.36 94 PHE B N 1
ATOM 3747 C CA . PHE B 1 97 ? -19.802 25.540 77.516 1.00 32.71 94 PHE B CA 1
ATOM 3748 C C . PHE B 1 97 ? -19.804 24.150 78.143 1.00 32.29 94 PHE B C 1
ATOM 3749 O O . PHE B 1 97 ? -19.910 23.148 77.456 1.00 27.11 94 PHE B O 1
ATOM 3757 N N . SER B 1 98 ? -19.817 24.108 79.474 1.00 30.03 95 SER B N 1
ATOM 3758 C CA . SER B 1 98 ? -19.936 22.836 80.140 1.00 24.16 95 SER B CA 1
ATOM 3759 C C . SER B 1 98 ? -21.396 22.329 80.041 1.00 29.51 95 SER B C 1
ATOM 3760 O O . SER B 1 98 ? -21.666 21.152 79.785 1.00 28.62 95 SER B O 1
ATOM 3763 N N . ILE B 1 99 ? -22.341 23.235 80.217 1.00 29.83 96 ILE B N 1
ATOM 3764 C CA . ILE B 1 99 ? -23.740 22.920 79.996 1.00 28.47 96 ILE B CA 1
ATOM 3765 C C . ILE B 1 99 ? -23.991 22.621 78.524 1.00 28.59 96 ILE B C 1
ATOM 3766 O O . ILE B 1 99 ? -24.697 21.680 78.188 1.00 30.12 96 ILE B O 1
ATOM 3771 N N . ARG B 1 100 ? -23.353 23.384 77.645 1.00 30.82 97 ARG B N 1
ATOM 3772 C CA . ARG B 1 100 ? -23.476 23.113 76.219 1.00 31.70 97 ARG B CA 1
ATOM 3773 C C . ARG B 1 100 ? -23.026 21.682 75.903 1.00 30.12 97 ARG B C 1
ATOM 3774 O O . ARG B 1 100 ? -23.685 20.957 75.166 1.00 27.31 97 ARG B O 1
ATOM 3782 N N . ALA B 1 101 ? -21.917 21.252 76.485 1.00 29.14 98 ALA B N 1
ATOM 3783 C CA . ALA B 1 101 ? -21.478 19.874 76.275 1.00 25.21 98 ALA B CA 1
ATOM 3784 C C . ALA B 1 101 ? -22.544 18.855 76.729 1.00 27.26 98 ALA B C 1
ATOM 3785 O O . ALA B 1 101 ? -22.901 17.918 75.981 1.00 25.80 98 ALA B O 1
ATOM 3787 N N . ALA B 1 102 ? -23.063 19.041 77.942 1.00 24.57 99 ALA B N 1
ATOM 3788 C CA . ALA B 1 102 ? -24.134 18.180 78.442 1.00 25.14 99 ALA B CA 1
ATOM 3789 C C . ALA B 1 102 ? -25.351 18.143 77.499 1.00 30.60 99 ALA B C 1
ATOM 3790 O O . ALA B 1 102 ? -25.900 17.089 77.247 1.00 30.33 99 ALA B O 1
ATOM 3792 N N . LEU B 1 103 ? -25.759 19.304 77.004 1.00 27.92 100 LEU B N 1
ATOM 3793 C CA . LEU B 1 103 ? -26.877 19.395 76.068 1.00 31.17 100 LEU B CA 1
ATOM 3794 C C . LEU B 1 103 ? -26.704 18.550 74.815 1.00 32.53 100 LEU B C 1
ATOM 3795 O O . LEU B 1 103 ? -27.682 18.037 74.265 1.00 30.76 100 LEU B O 1
ATOM 3800 N N . GLN B 1 104 ? -25.466 18.399 74.357 1.00 31.99 101 GLN B N 1
ATOM 3801 C CA . GLN B 1 104 ? -25.235 17.682 73.112 1.00 32.48 101 GLN B CA 1
ATOM 3802 C C . GLN B 1 104 ? -25.800 16.272 73.174 1.00 29.69 101 GLN B C 1
ATOM 3803 O O . GLN B 1 104 ? -26.201 15.719 72.162 1.00 31.87 101 GLN B O 1
ATOM 3809 N N . PHE B 1 105 ? -25.804 15.696 74.366 1.00 29.26 102 PHE B N 1
ATOM 3810 C CA . PHE B 1 105 ? -26.303 14.341 74.573 1.00 28.27 102 PHE B CA 1
ATOM 3811 C C . PHE B 1 105 ? -27.517 14.288 75.488 1.00 27.58 102 PHE B C 1
ATOM 3812 O O . PHE B 1 105 ? -27.797 13.270 76.125 1.00 29.84 102 PHE B O 1
ATOM 3820 N N . THR B 1 106 ? -28.238 15.397 75.548 1.00 30.69 103 THR B N 1
ATOM 3821 C CA . THR B 1 106 ? -29.507 15.439 76.263 1.00 29.06 103 THR B CA 1
ATOM 3822 C C . THR B 1 106 ? -30.680 15.273 75.274 1.00 32.39 103 THR B C 1
ATOM 3823 O O . THR B 1 106 ? -30.761 15.946 74.244 1.00 29.27 103 THR B O 1
ATOM 3827 N N . ASP B 1 107 ? -31.586 14.366 75.611 1.00 37.12 104 ASP B N 1
ATOM 3828 C CA . ASP B 1 107 ? -32.768 14.089 74.815 1.00 36.80 104 ASP B CA 1
ATOM 3829 C C . ASP B 1 107 ? -33.749 15.240 74.953 1.00 36.44 104 ASP B C 1
ATOM 3830 O O . ASP B 1 107 ? -34.008 15.712 76.040 1.00 39.70 104 ASP B O 1
ATOM 3835 N N . PRO B 1 108 ? -34.294 15.701 73.833 1.00 43.38 105 PRO B N 1
ATOM 3836 C CA . PRO B 1 108 ? -35.253 16.807 73.834 1.00 42.86 105 PRO B CA 1
ATOM 3837 C C . PRO B 1 108 ? -36.482 16.474 74.668 1.00 38.83 105 PRO B C 1
ATOM 3838 O O . PRO B 1 108 ? -37.164 17.410 75.045 1.00 41.44 105 PRO B O 1
ATOM 3842 N N . LYS B 1 109 ? -36.746 15.194 74.941 1.00 38.51 106 LYS B N 1
ATOM 3843 C CA . LYS B 1 109 ? -37.917 14.775 75.718 1.00 47.84 106 LYS B CA 1
ATOM 3844 C C . LYS B 1 109 ? -37.616 14.818 77.214 1.00 53.32 106 LYS B C 1
ATOM 3845 O O . LYS B 1 109 ? -38.451 14.468 78.042 1.00 55.05 106 LYS B O 1
ATOM 3851 N N . ASP B 1 110 ? -36.400 15.201 77.564 1.00 51.52 107 ASP B N 1
ATOM 3852 C CA . ASP B 1 110 ? -36.004 15.244 78.963 1.00 47.05 107 ASP B CA 1
ATOM 3853 C C . ASP B 1 110 ? -36.482 16.575 79.564 1.00 37.68 107 ASP B C 1
ATOM 3854 O O . ASP B 1 110 ? -36.451 17.605 78.910 1.00 40.90 107 ASP B O 1
ATOM 3859 N N . SER B 1 111 ? -36.946 16.576 80.797 1.00 45.00 108 SER B N 1
ATOM 3860 C CA . SER B 1 111 ? -37.525 17.809 81.315 1.00 55.50 108 SER B CA 1
ATOM 3861 C C . SER B 1 111 ? -36.391 18.779 81.544 1.00 56.20 108 SER B C 1
ATOM 3862 O O . SER B 1 111 ? -36.572 19.996 81.544 1.00 64.61 108 SER B O 1
ATOM 3865 N N . GLU B 1 112 ? -35.203 18.213 81.680 1.00 46.91 109 GLU B N 1
ATOM 3866 C CA . GLU B 1 112 ? -34.001 18.979 81.891 1.00 52.17 109 GLU B CA 1
ATOM 3867 C C . GLU B 1 112 ? -33.575 19.767 80.661 1.00 45.21 109 GLU B C 1
ATOM 3868 O O . GLU B 1 112 ? -32.851 20.748 80.765 1.00 38.82 109 GLU B O 1
ATOM 3874 N N . PHE B 1 113 ? -34.028 19.344 79.490 1.00 45.79 110 PHE B N 1
ATOM 3875 C CA . PHE B 1 113 ? -33.516 19.916 78.261 1.00 38.96 110 PHE B CA 1
ATOM 3876 C C . PHE B 1 113 ? -33.620 21.455 78.191 1.00 39.08 110 PHE B C 1
ATOM 3877 O O . PHE B 1 113 ? -32.589 22.149 78.100 1.00 35.65 110 PHE B O 1
ATOM 3893 N N . GLU B 1 115 ? -34.727 23.632 80.522 1.00 36.21 112 GLU B N 1
ATOM 3894 C CA . GLU B 1 115 ? -34.136 24.146 81.760 1.00 35.42 112 GLU B CA 1
ATOM 3895 C C . GLU B 1 115 ? -32.655 24.410 81.523 1.00 37.11 112 GLU B C 1
ATOM 3896 O O . GLU B 1 115 ? -32.155 25.520 81.716 1.00 41.37 112 GLU B O 1
ATOM 3902 N N . ASN B 1 116 ? -31.957 23.374 81.094 1.00 30.25 113 ASN B N 1
ATOM 3903 C CA . ASN B 1 116 ? -30.536 23.485 80.849 1.00 30.74 113 ASN B CA 1
ATOM 3904 C C . ASN B 1 116 ? -30.189 24.363 79.681 1.00 29.53 113 ASN B C 1
ATOM 3905 O O . ASN B 1 116 ? -29.151 25.020 79.697 1.00 31.14 113 ASN B O 1
ATOM 3910 N N . PHE B 1 117 ? -31.063 24.418 78.679 1.00 34.19 114 PHE B N 1
ATOM 3911 C CA . PHE B 1 117 ? -30.763 25.262 77.541 1.00 35.56 114 PHE B CA 1
ATOM 3912 C C . PHE B 1 117 ? -30.822 26.728 77.962 1.00 33.72 114 PHE B C 1
ATOM 3913 O O . PHE B 1 117 ? -30.000 27.544 77.558 1.00 35.52 114 PHE B O 1
ATOM 3921 N N . ARG B 1 118 ? -31.799 27.054 78.791 1.00 33.27 115 ARG B N 1
ATOM 3922 C CA . ARG B 1 118 ? -31.909 28.401 79.318 1.00 37.45 115 ARG B CA 1
ATOM 3923 C C . ARG B 1 118 ? -30.768 28.694 80.284 1.00 38.75 115 ARG B C 1
ATOM 3924 O O . ARG B 1 118 ? -30.185 29.776 80.253 1.00 39.64 115 ARG B O 1
ATOM 3932 N N . ARG B 1 119 ? -30.421 27.724 81.120 1.00 37.81 116 ARG B N 1
ATOM 3933 C CA . ARG B 1 119 ? -29.254 27.887 81.986 1.00 35.37 116 ARG B CA 1
ATOM 3934 C C . ARG B 1 119 ? -27.965 28.205 81.188 1.00 35.88 116 ARG B C 1
ATOM 3935 O O . ARG B 1 119 ? -27.202 29.102 81.558 1.00 39.19 116 ARG B O 1
ATOM 3951 N N . GLU B 1 121 ? -27.844 29.690 78.369 1.00 39.62 118 GLU B N 1
ATOM 3952 C CA . GLU B 1 121 ? -27.987 31.023 77.787 1.00 39.26 118 GLU B CA 1
ATOM 3953 C C . GLU B 1 121 ? -27.693 32.080 78.822 1.00 40.27 118 GLU B C 1
ATOM 3954 O O . GLU B 1 121 ? -26.985 33.041 78.541 1.00 43.50 118 GLU B O 1
ATOM 3960 N N . LYS B 1 122 ? -28.245 31.907 80.022 1.00 41.25 119 LYS B N 1
ATOM 3961 C CA . LYS B 1 122 ? -28.002 32.868 81.094 1.00 42.38 119 LYS B CA 1
ATOM 3962 C C . LYS B 1 122 ? -26.515 32.965 81.414 1.00 42.73 119 LYS B C 1
ATOM 3963 O O . LYS B 1 122 ? -25.987 34.053 81.660 1.00 48.75 119 LYS B O 1
ATOM 3969 N N . LEU B 1 123 ? -25.836 31.829 81.430 1.00 41.90 120 LEU B N 1
ATOM 3970 C CA . LEU B 1 123 ? -24.409 31.846 81.745 1.00 40.48 120 LEU B CA 1
ATOM 3971 C C . LEU B 1 123 ? -23.606 32.555 80.672 1.00 41.58 120 LEU B C 1
ATOM 3972 O O . LEU B 1 123 ? -22.674 33.303 80.978 1.00 39.13 120 LEU B O 1
ATOM 3977 N N . PHE B 1 124 ? -23.980 32.339 79.410 1.00 42.65 121 PHE B N 1
ATOM 3978 C CA . PHE B 1 124 ? -23.308 33.028 78.332 1.00 37.77 121 PHE B CA 1
ATOM 3979 C C . PHE B 1 124 ? -23.397 34.542 78.516 1.00 42.58 121 PHE B C 1
ATOM 3980 O O . PHE B 1 124 ? -22.383 35.239 78.413 1.00 44.20 121 PHE B O 1
ATOM 3996 N N . LEU B 1 126 ? -23.898 36.137 81.296 1.00 47.09 123 LEU B N 1
ATOM 3997 C CA . LEU B 1 126 ? -23.150 36.542 82.478 1.00 45.26 123 LEU B CA 1
ATOM 3998 C C . LEU B 1 126 ? -21.651 36.645 82.171 1.00 47.22 123 LEU B C 1
ATOM 3999 O O . LEU B 1 126 ? -20.962 37.504 82.711 1.00 51.34 123 LEU B O 1
ATOM 4004 N N . ALA B 1 127 ? -21.145 35.773 81.302 1.00 41.17 124 ALA B N 1
ATOM 4005 C CA . ALA B 1 127 ? -19.726 35.825 80.944 1.00 39.79 124 ALA B CA 1
ATOM 4006 C C . ALA B 1 127 ? -19.509 37.123 80.194 1.00 46.37 124 ALA B C 1
ATOM 4007 O O . ALA B 1 127 ? -18.588 37.875 80.478 1.00 46.90 124 ALA B O 1
ATOM 4009 N N . VAL B 1 128 ? -20.403 37.401 79.256 1.00 50.38 125 VAL B N 1
ATOM 4010 C CA . VAL B 1 128 ? -20.334 38.620 78.468 1.00 54.88 125 VAL B CA 1
ATOM 4011 C C . VAL B 1 128 ? -20.497 39.882 79.340 1.00 61.20 125 VAL B C 1
ATOM 4012 O O . VAL B 1 128 ? -19.808 40.881 79.129 1.00 64.95 125 VAL B O 1
ATOM 4016 N N . ASP B 1 129 ? -21.393 39.824 80.323 1.00 59.10 126 ASP B N 1
ATOM 4017 C CA . ASP B 1 129 ? -21.583 40.926 81.265 1.00 58.19 126 ASP B CA 1
ATOM 4018 C C . ASP B 1 129 ? -20.276 41.290 81.956 1.00 62.20 126 ASP B C 1
ATOM 4019 O O . ASP B 1 129 ? -20.031 42.462 82.250 1.00 66.31 126 ASP B O 1
ATOM 4024 N N . ASN B 1 130 ? -19.447 40.284 82.227 1.00 60.38 127 ASN B N 1
ATOM 4025 C CA . ASN B 1 130 ? -18.213 40.490 82.987 1.00 58.28 127 ASN B CA 1
ATOM 4026 C C . ASN B 1 130 ? -17.005 40.610 82.092 1.00 61.49 127 ASN B C 1
ATOM 4027 O O . ASN B 1 130 ? -15.864 40.683 82.560 1.00 62.02 127 ASN B O 1
ATOM 4032 N N . SER B 1 131 ? -17.259 40.616 80.797 1.00 61.33 128 SER B N 1
ATOM 4033 C CA . SER B 1 131 ? -16.186 40.705 79.837 1.00 60.72 128 SER B CA 1
ATOM 4034 C C . SER B 1 131 ? -16.183 42.108 79.273 1.00 66.89 128 SER B C 1
ATOM 4035 O O . SER B 1 131 ? -17.101 42.899 79.531 1.00 64.61 128 SER B O 1
ATOM 4038 N N . LYS B 1 132 ? -15.143 42.403 78.502 1.00 71.13 129 LYS B N 1
ATOM 4039 C CA . LYS B 1 132 ? -15.003 43.686 77.847 1.00 78.79 129 LYS B CA 1
ATOM 4040 C C . LYS B 1 132 ? -15.456 43.547 76.396 1.00 77.36 129 LYS B C 1
ATOM 4041 O O . LYS B 1 132 ? -15.160 44.390 75.547 1.00 81.26 129 LYS B O 1
ATOM 4047 N N . ILE B 1 133 ? -16.170 42.463 76.116 1.00 71.83 130 ILE B N 1
ATOM 4048 C CA . ILE B 1 133 ? -16.787 42.271 74.813 1.00 65.15 130 ILE B CA 1
ATOM 4049 C C . ILE B 1 133 ? -18.179 42.902 74.819 1.00 65.42 130 ILE B C 1
ATOM 4050 O O . ILE B 1 133 ? -18.987 42.642 75.719 1.00 65.84 130 ILE B O 1
ATOM 4055 N N . PRO B 1 134 ? -18.446 43.762 73.824 1.00 66.28 131 PRO B N 1
ATOM 4056 C CA . PRO B 1 134 ? -19.714 44.474 73.606 1.00 66.19 131 PRO B CA 1
ATOM 4057 C C . PRO B 1 134 ? -20.792 43.607 72.946 1.00 65.08 131 PRO B C 1
ATOM 4058 O O . PRO B 1 134 ? -21.614 44.132 72.192 1.00 69.78 131 PRO B O 1
ATOM 4062 N N . LEU B 1 135 ? -20.797 42.307 73.218 1.00 58.89 132 LEU B N 1
ATOM 4063 C CA . LEU B 1 135 ? -21.775 41.421 72.591 1.00 54.57 132 LEU B CA 1
ATOM 4064 C C . LEU B 1 135 ? -23.172 41.716 73.106 1.00 54.24 132 LEU B C 1
ATOM 4065 O O . LEU B 1 135 ? -23.348 41.951 74.293 1.00 54.36 132 LEU B O 1
ATOM 4070 N N . LYS B 1 136 ? -24.163 41.701 72.221 1.00 55.08 133 LYS B N 1
ATOM 4071 C CA . LYS B 1 136 ? -25.555 41.860 72.651 1.00 61.89 133 LYS B CA 1
ATOM 4072 C C . LYS B 1 136 ? -26.464 40.773 72.090 1.00 59.73 133 LYS B C 1
ATOM 4073 O O . LYS B 1 136 ? -26.233 40.255 70.990 1.00 62.76 133 LYS B O 1
ATOM 4079 N N . SER B 1 137 ? -27.501 40.441 72.848 1.00 54.80 134 SER B N 1
ATOM 4080 C CA . SER B 1 137 ? -28.544 39.542 72.380 1.00 56.30 134 SER B CA 1
ATOM 4081 C C . SER B 1 137 ? -29.420 40.272 71.375 1.00 58.27 134 SER B C 1
ATOM 4082 O O . SER B 1 137 ? -29.704 41.455 71.546 1.00 63.32 134 SER B O 1
ATOM 4085 N N . ILE B 1 138 ? -29.837 39.578 70.321 1.00 58.60 135 ILE B N 1
ATOM 4086 C CA . ILE B 1 138 ? -30.780 40.148 69.356 1.00 58.48 135 ILE B CA 1
ATOM 4087 C C . ILE B 1 138 ? -31.842 39.142 68.950 1.00 60.86 135 ILE B C 1
ATOM 4088 O O . ILE B 1 138 ? -31.706 37.932 69.183 1.00 58.83 135 ILE B O 1
ATOM 4093 N N . GLU B 1 139 ? -32.891 39.661 68.321 1.00 64.75 136 GLU B N 1
ATOM 4094 C CA . GLU B 1 139 ? -33.969 38.845 67.791 1.00 68.19 136 GLU B CA 1
ATOM 4095 C C . GLU B 1 139 ? -34.282 39.358 66.393 1.00 65.24 136 GLU B C 1
ATOM 4096 O O . GLU B 1 139 ? -34.602 40.527 66.222 1.00 63.92 136 GLU B O 1
ATOM 4102 N N . VAL B 1 140 ? -34.153 38.490 65.394 1.00 62.29 137 VAL B N 1
ATOM 4103 C CA . VAL B 1 140 ? -34.406 38.869 64.012 1.00 60.76 137 VAL B CA 1
ATOM 4104 C C . VAL B 1 140 ? -35.793 38.407 63.604 1.00 64.96 137 VAL B C 1
ATOM 4105 O O . VAL B 1 140 ? -36.119 37.228 63.698 1.00 70.22 137 VAL B O 1
ATOM 4109 N N . PRO B 1 141 ? -36.623 39.346 63.149 1.00 65.01 138 PRO B N 1
ATOM 4110 C CA . PRO B 1 141 ? -38.022 39.059 62.824 1.00 68.42 138 PRO B CA 1
ATOM 4111 C C . PRO B 1 141 ? -38.107 38.165 61.596 1.00 68.33 138 PRO B C 1
ATOM 4112 O O . PRO B 1 141 ? -37.475 38.471 60.583 1.00 65.89 138 PRO B O 1
ATOM 4116 N N . PHE B 1 142 ? -38.885 37.091 61.669 1.00 69.36 139 PHE B N 1
ATOM 4117 C CA . PHE B 1 142 ? -38.986 36.185 60.532 1.00 69.36 139 PHE B CA 1
ATOM 4118 C C . PHE B 1 142 ? -40.218 35.293 60.598 1.00 71.31 139 PHE B C 1
ATOM 4119 O O . PHE B 1 142 ? -40.454 34.634 61.597 1.00 68.24 139 PHE B O 1
ATOM 4127 N N . GLU B 1 143 ? -41.006 35.269 59.529 1.00 82.78 140 GLU B N 1
ATOM 4128 C CA . GLU B 1 143 ? -42.152 34.360 59.481 1.00 88.25 140 GLU B CA 1
ATOM 4129 C C . GLU B 1 143 ? -43.066 34.517 60.692 1.00 86.69 140 GLU B C 1
ATOM 4130 O O . GLU B 1 143 ? -43.490 33.523 61.285 1.00 85.91 140 GLU B O 1
ATOM 4136 N N . GLY B 1 144 ? -43.356 35.755 61.071 1.00 84.76 141 GLY B N 1
ATOM 4137 C CA . GLY B 1 144 ? -44.161 35.993 62.251 1.00 82.35 141 GLY B CA 1
ATOM 4138 C C . GLY B 1 144 ? -43.391 35.992 63.562 1.00 77.69 141 GLY B C 1
ATOM 4139 O O . GLY B 1 144 ? -43.667 36.804 64.440 1.00 75.62 141 GLY B O 1
ATOM 4140 N N . GLU B 1 145 ? -42.422 35.092 63.702 1.00 79.34 142 GLU B N 1
ATOM 4141 C CA . GLU B 1 145 ? -41.661 34.977 64.953 1.00 77.65 142 GLU B CA 1
ATOM 4142 C C . GLU B 1 145 ? -40.344 35.766 64.990 1.00 73.26 142 GLU B C 1
ATOM 4143 O O . GLU B 1 145 ? -40.038 36.557 64.086 1.00 76.29 142 GLU B O 1
ATOM 4149 N N . LEU B 1 146 ? -39.566 35.534 66.049 1.00 64.82 143 LEU B N 1
ATOM 4150 C CA . LEU B 1 146 ? -38.252 36.163 66.209 1.00 60.01 143 LEU B CA 1
ATOM 4151 C C . LEU B 1 146 ? -37.146 35.118 66.326 1.00 55.87 143 LEU B C 1
ATOM 4152 O O . LEU B 1 146 ? -37.233 34.230 67.162 1.00 56.55 143 LEU B O 1
ATOM 4157 N N . LEU B 1 147 ? -36.104 35.219 65.503 1.00 48.62 144 LEU B N 1
ATOM 4158 C CA . LEU B 1 147 ? -34.992 34.281 65.607 1.00 44.48 144 LEU B CA 1
ATOM 4159 C C . LEU B 1 147 ? -33.964 34.858 66.563 1.00 45.48 144 LEU B C 1
ATOM 4160 O O . LEU B 1 147 ? -33.574 36.009 66.409 1.00 52.21 144 LEU B O 1
ATOM 4165 N N . PRO B 1 148 ? -33.489 34.052 67.530 1.00 47.84 145 PRO B N 1
ATOM 4166 C CA . PRO B 1 148 ? -32.495 34.466 68.532 1.00 46.32 145 PRO B CA 1
ATOM 4167 C C . PRO B 1 148 ? -31.084 34.533 67.940 1.00 55.28 145 PRO B C 1
ATOM 4168 O O . PRO B 1 148 ? -30.689 33.707 67.110 1.00 56.33 145 PRO B O 1
ATOM 4172 N N . GLY B 1 149 ? -30.309 35.507 68.380 1.00 52.09 146 GLY B N 1
ATOM 4173 C CA . GLY B 1 149 ? -28.987 35.653 67.830 1.00 53.17 146 GLY B CA 1
ATOM 4174 C C . GLY B 1 149 ? -28.137 36.537 68.697 1.00 49.83 146 GLY B C 1
ATOM 4175 O O . GLY B 1 149 ? -28.629 37.186 69.628 1.00 48.95 146 GLY B O 1
ATOM 4176 N N . TYR B 1 150 ? -26.852 36.563 68.387 1.00 43.93 147 TYR B N 1
ATOM 4177 C CA . TYR B 1 150 ? -25.974 37.508 69.037 1.00 49.18 147 TYR B CA 1
ATOM 4178 C C . TYR B 1 150 ? -25.417 38.428 67.972 1.00 48.29 147 TYR B C 1
ATOM 4179 O O . TYR B 1 150 ? -25.344 38.068 66.801 1.00 44.40 147 TYR B O 1
ATOM 4188 N N . ALA B 1 151 ? -25.039 39.625 68.386 1.00 47.95 148 ALA B N 1
ATOM 4189 C CA . ALA B 1 151 ? -24.504 40.602 67.467 1.00 48.00 148 ALA B CA 1
ATOM 4190 C C . ALA B 1 151 ? -23.367 41.320 68.155 1.00 50.87 148 ALA B C 1
ATOM 4191 O O . ALA B 1 151 ? -23.444 41.648 69.335 1.00 49.70 148 ALA B O 1
ATOM 4193 N N . ILE B 1 152 ? -22.281 41.542 67.439 1.00 53.86 149 ILE B N 1
ATOM 4194 C CA . ILE B 1 152 ? -21.291 42.433 67.996 1.00 57.14 149 ILE B CA 1
ATOM 4195 C C . ILE B 1 152 ? -20.831 43.489 66.988 1.00 61.93 149 ILE B C 1
ATOM 4196 O O . ILE B 1 152 ? -20.351 43.193 65.890 1.00 62.51 149 ILE B O 1
ATOM 4201 N N . ILE B 1 153 ? -21.057 44.736 67.381 1.00 61.65 150 ILE B N 1
ATOM 4202 C CA . ILE B 1 153 ? -21.068 45.855 66.461 1.00 67.34 150 ILE B CA 1
ATOM 4203 C C . ILE B 1 153 ? -20.542 47.065 67.196 1.00 71.60 150 ILE B C 1
ATOM 4204 O O . ILE B 1 153 ? -21.146 47.491 68.185 1.00 64.01 150 ILE B O 1
ATOM 4209 N N . SER B 1 154 ? -19.419 47.619 66.736 1.00 78.00 151 SER B N 1
ATOM 4210 C CA . SER B 1 154 ? -18.895 48.830 67.369 1.00 86.10 151 SER B CA 1
ATOM 4211 C C . SER B 1 154 ? -19.739 50.027 66.939 1.00 89.31 151 SER B C 1
ATOM 4212 O O . SER B 1 154 ? -20.130 50.138 65.773 1.00 88.18 151 SER B O 1
ATOM 4215 N N . GLU B 1 155 ? -20.025 50.909 67.891 1.00 92.05 152 GLU B N 1
ATOM 4216 C CA . GLU B 1 155 ? -20.885 52.061 67.646 1.00 98.99 152 GLU B CA 1
ATOM 4217 C C . GLU B 1 155 ? -20.160 53.166 66.867 1.00 102.59 152 GLU B C 1
ATOM 4218 O O . GLU B 1 155 ? -20.793 53.994 66.213 1.00 103.04 152 GLU B O 1
ATOM 4224 N N . ASP B 1 156 ? -18.831 53.155 66.921 1.00 105.59 153 ASP B N 1
ATOM 4225 C CA . ASP B 1 156 ? -18.019 54.277 66.450 1.00 108.87 153 ASP B CA 1
ATOM 4226 C C . ASP B 1 156 ? -17.271 54.041 65.136 1.00 109.29 153 ASP B C 1
ATOM 4227 O O . ASP B 1 156 ? -16.706 54.973 64.569 1.00 111.22 153 ASP B O 1
ATOM 4232 N N . LYS B 1 157 ? -17.247 52.802 64.660 1.00 107.96 154 LYS B N 1
ATOM 4233 C CA . LYS B 1 157 ? -16.520 52.493 63.433 1.00 107.36 154 LYS B CA 1
ATOM 4234 C C . LYS B 1 157 ? -17.378 51.729 62.432 1.00 103.81 154 LYS B C 1
ATOM 4235 O O . LYS B 1 157 ? -18.017 50.733 62.773 1.00 101.47 154 LYS B O 1
ATOM 4241 N N . ALA B 1 158 ? -17.389 52.200 61.192 1.00 104.88 155 ALA B N 1
ATOM 4242 C CA . ALA B 1 158 ? -18.046 51.467 60.120 1.00 105.35 155 ALA B CA 1
ATOM 4243 C C . ALA B 1 158 ? -17.158 50.307 59.673 1.00 100.01 155 ALA B C 1
ATOM 4244 O O . ALA B 1 158 ? -16.216 50.487 58.901 1.00 96.70 155 ALA B O 1
ATOM 4246 N N . GLN B 1 159 ? -17.460 49.114 60.171 1.00 95.09 156 GLN B N 1
ATOM 4247 C CA . GLN B 1 159 ? -16.640 47.948 59.883 1.00 86.74 156 GLN B CA 1
ATOM 4248 C C . GLN B 1 159 ? -17.336 47.027 58.903 1.00 79.44 156 GLN B C 1
ATOM 4249 O O . GLN B 1 159 ? -18.556 47.046 58.771 1.00 79.07 156 GLN B O 1
ATOM 4255 N N . ASP B 1 160 ? -16.550 46.220 58.211 1.00 75.12 157 ASP B N 1
ATOM 4256 C CA . ASP B 1 160 ? -17.107 45.198 57.345 1.00 74.58 157 ASP B CA 1
ATOM 4257 C C . ASP B 1 160 ? -17.803 44.137 58.207 1.00 68.61 157 ASP B C 1
ATOM 4258 O O . ASP B 1 160 ? -17.401 43.882 59.341 1.00 67.92 157 ASP B O 1
ATOM 4263 N N . THR B 1 161 ? -18.838 43.510 57.669 1.00 62.98 158 THR B N 1
ATOM 4264 C CA . THR B 1 161 ? -19.591 42.545 58.449 1.00 59.31 158 THR B CA 1
ATOM 4265 C C . THR B 1 161 ? -19.355 41.090 58.056 1.00 59.71 158 THR B C 1
ATOM 4266 O O . THR B 1 161 ? -19.151 40.765 56.881 1.00 60.88 158 THR B O 1
ATOM 4270 N N . LEU B 1 162 ? -19.386 40.231 59.071 1.00 55.90 159 LEU B N 1
ATOM 4271 C CA . LEU B 1 162 ? -19.309 38.787 58.919 1.00 53.37 159 LEU B CA 1
ATOM 4272 C C . LEU B 1 162 ? -20.510 38.142 59.612 1.00 53.97 159 LEU B C 1
ATOM 4273 O O . LEU B 1 162 ? -20.759 38.350 60.805 1.00 47.17 159 LEU B O 1
ATOM 4278 N N . ILE B 1 163 ? -21.281 37.383 58.850 1.00 57.13 160 ILE B N 1
ATOM 4279 C CA . ILE B 1 163 ? -22.409 36.667 59.418 1.00 51.11 160 ILE B CA 1
ATOM 4280 C C . ILE B 1 163 ? -22.045 35.205 59.526 1.00 50.65 160 ILE B C 1
ATOM 4281 O O . ILE B 1 163 ? -21.531 34.614 58.577 1.00 50.47 160 ILE B O 1
ATOM 4286 N N . VAL B 1 164 ? -22.304 34.612 60.680 1.00 46.98 161 VAL B N 1
ATOM 4287 C CA . VAL B 1 164 ? -21.899 33.231 60.891 1.00 48.47 161 VAL B CA 1
ATOM 4288 C C . VAL B 1 164 ? -23.133 32.360 60.970 1.00 44.48 161 VAL B C 1
ATOM 4289 O O . VAL B 1 164 ? -24.035 32.681 61.702 1.00 43.90 161 VAL B O 1
ATOM 4293 N N . VAL B 1 165 ? -23.148 31.255 60.225 1.00 45.96 162 VAL B N 1
ATOM 4294 C CA . VAL B 1 165 ? -24.292 30.337 60.192 1.00 46.47 162 VAL B CA 1
ATOM 4295 C C . VAL B 1 165 ? -23.822 28.912 60.516 1.00 45.93 162 VAL B C 1
ATOM 4296 O O . VAL B 1 165 ? -22.834 28.428 59.943 1.00 47.92 162 VAL B O 1
ATOM 4300 N N . GLY B 1 166 ? -24.511 28.246 61.441 1.00 41.13 163 GLY B N 1
ATOM 4301 C CA . GLY B 1 166 ? -24.138 26.899 61.854 1.00 35.33 163 GLY B CA 1
ATOM 4302 C C . GLY B 1 166 ? -24.872 25.814 61.066 1.00 38.02 163 GLY B C 1
ATOM 4303 O O . GLY B 1 166 ? -25.508 26.098 60.071 1.00 37.43 163 GLY B O 1
ATOM 4304 N N . GLY B 1 167 ? -24.749 24.566 61.502 1.00 40.23 164 GLY B N 1
ATOM 4305 C CA . GLY B 1 167 ? -25.406 23.447 60.861 1.00 38.48 164 GLY B CA 1
ATOM 4306 C C . GLY B 1 167 ? -26.495 22.871 61.753 1.00 38.28 164 GLY B C 1
ATOM 4307 O O . GLY B 1 167 ? -27.333 23.594 62.274 1.00 45.89 164 GLY B O 1
ATOM 4308 N N . GLY B 1 168 ? -26.509 21.561 61.926 1.00 37.09 165 GLY B N 1
ATOM 4309 C CA . GLY B 1 168 ? -27.596 20.953 62.670 1.00 37.10 165 GLY B CA 1
ATOM 4310 C C . GLY B 1 168 ? -27.274 20.711 64.130 1.00 42.40 165 GLY B C 1
ATOM 4311 O O . GLY B 1 168 ? -28.131 20.248 64.881 1.00 41.15 165 GLY B O 1
ATOM 4312 N N . ASP B 1 169 ? -26.038 21.016 64.533 1.00 41.46 166 ASP B N 1
ATOM 4313 C CA . ASP B 1 169 ? -25.608 20.791 65.914 1.00 43.07 166 ASP B CA 1
ATOM 4314 C C . ASP B 1 169 ? -25.048 22.032 66.564 1.00 42.74 166 ASP B C 1
ATOM 4315 O O . ASP B 1 169 ? -24.078 21.941 67.274 1.00 45.87 166 ASP B O 1
ATOM 4320 N N . THR B 1 170 ? -25.640 23.191 66.314 1.00 47.21 167 THR B N 1
ATOM 4321 C CA . THR B 1 170 ? -25.105 24.435 66.851 1.00 46.18 167 THR B CA 1
ATOM 4322 C C . THR B 1 170 ? -26.211 25.380 67.316 1.00 45.62 167 THR B C 1
ATOM 4323 O O . THR B 1 170 ? -27.317 25.383 66.768 1.00 46.48 167 THR B O 1
ATOM 4327 N N . SER B 1 171 ? -25.899 26.191 68.321 1.00 41.67 168 SER B N 1
ATOM 4328 C CA . SER B 1 171 ? -26.706 27.364 68.644 1.00 40.11 168 SER B CA 1
ATOM 4329 C C . SER B 1 171 ? -25.850 28.627 68.501 1.00 36.22 168 SER B C 1
ATOM 4330 O O . SER B 1 171 ? -24.636 28.559 68.257 1.00 44.18 168 SER B O 1
ATOM 4333 N N . ARG B 1 172 ? -26.464 29.783 68.681 1.00 33.20 169 ARG B N 1
ATOM 4334 C CA . ARG B 1 172 ? -25.736 31.043 68.542 1.00 37.90 169 ARG B CA 1
ATOM 4335 C C . ARG B 1 172 ? -24.462 31.042 69.404 1.00 34.73 169 ARG B C 1
ATOM 4336 O O . ARG B 1 172 ? -23.460 31.637 69.018 1.00 36.64 169 ARG B O 1
ATOM 4344 N N . GLU B 1 173 ? -24.519 30.373 70.562 1.00 32.52 170 GLU B N 1
ATOM 4345 C CA . GLU B 1 173 ? -23.373 30.234 71.465 1.00 31.00 170 GLU B CA 1
ATOM 4346 C C . GLU B 1 173 ? -22.169 29.569 70.800 1.00 34.93 170 GLU B C 1
ATOM 4347 O O . GLU B 1 173 ? -21.024 29.948 71.050 1.00 37.55 170 GLU B O 1
ATOM 4353 N N . ASP B 1 174 ? -22.426 28.554 69.981 1.00 38.09 171 ASP B N 1
ATOM 4354 C CA . ASP B 1 174 ? -21.341 27.880 69.264 1.00 36.87 171 ASP B CA 1
ATOM 4355 C C . ASP B 1 174 ? -20.703 28.805 68.244 1.00 33.13 171 ASP B C 1
ATOM 4356 O O . ASP B 1 174 ? -19.481 28.833 68.099 1.00 36.59 171 ASP B O 1
ATOM 4361 N N . LEU B 1 175 ? -21.535 29.582 67.562 1.00 35.67 172 LEU B N 1
ATOM 4362 C CA . LEU B 1 175 ? -21.063 30.475 66.512 1.00 36.01 172 LEU B CA 1
ATOM 4363 C C . LEU B 1 175 ? -20.077 31.468 67.092 1.00 40.24 172 LEU B C 1
ATOM 4364 O O . LEU B 1 175 ? -19.253 32.033 66.379 1.00 45.23 172 LEU B O 1
ATOM 4369 N N . PHE B 1 176 ? -20.180 31.685 68.397 1.00 35.51 173 PHE B N 1
ATOM 4370 C CA . PHE B 1 176 ? -19.345 32.663 69.057 1.00 40.45 173 PHE B CA 1
ATOM 4371 C C . PHE B 1 176 ? -17.874 32.236 68.983 1.00 42.64 173 PHE B C 1
ATOM 4372 O O . PHE B 1 176 ? -17.033 32.957 68.446 1.00 49.17 173 PHE B O 1
ATOM 4380 N N . TYR B 1 177 ? -17.566 31.060 69.515 1.00 40.92 174 TYR B N 1
ATOM 4381 C CA . TYR B 1 177 ? -16.185 30.577 69.512 1.00 43.57 174 TYR B CA 1
ATOM 4382 C C . TYR B 1 177 ? -15.746 30.042 68.138 1.00 44.74 174 TYR B C 1
ATOM 4383 O O . TYR B 1 177 ? -14.546 30.046 67.816 1.00 49.89 174 TYR B O 1
ATOM 4400 N N . LEU B 1 179 ? -16.279 31.331 65.111 1.00 39.25 176 LEU B N 1
ATOM 4401 C CA . LEU B 1 179 ? -15.788 32.391 64.236 1.00 46.26 176 LEU B CA 1
ATOM 4402 C C . LEU B 1 179 ? -16.068 33.805 64.756 1.00 49.83 176 LEU B C 1
ATOM 4403 O O . LEU B 1 179 ? -15.255 34.714 64.565 1.00 47.55 176 LEU B O 1
ATOM 4408 N N . GLY B 1 180 ? -17.216 33.986 65.407 1.00 47.22 177 GLY B N 1
ATOM 4409 C CA . GLY B 1 180 ? -17.716 35.318 65.712 1.00 50.73 177 GLY B CA 1
ATOM 4410 C C . GLY B 1 180 ? -16.799 36.173 66.567 1.00 53.64 177 GLY B C 1
ATOM 4411 O O . GLY B 1 180 ? -16.577 37.350 66.288 1.00 58.16 177 GLY B O 1
ATOM 4412 N N . TYR B 1 181 ? -16.276 35.569 67.622 1.00 49.17 178 TYR B N 1
ATOM 4413 C CA . TYR B 1 181 ? -15.374 36.235 68.538 1.00 51.82 178 TYR B CA 1
ATOM 4414 C C . TYR B 1 181 ? -14.111 36.633 67.776 1.00 51.84 178 TYR B C 1
ATOM 4415 O O . TYR B 1 181 ? -13.698 37.800 67.758 1.00 51.60 178 TYR B O 1
ATOM 4424 N N . SER B 1 182 ? -13.497 35.638 67.157 1.00 46.26 179 SER B N 1
ATOM 4425 C CA . SER B 1 182 ? -12.354 35.869 66.298 1.00 49.28 179 SER B CA 1
ATOM 4426 C C . SER B 1 182 ? -12.646 36.947 65.238 1.00 54.33 179 SER B C 1
ATOM 4427 O O . SER B 1 182 ? -11.780 37.760 64.920 1.00 56.04 179 SER B O 1
ATOM 4430 N N . GLY B 1 183 ? -13.862 36.960 64.697 1.00 51.62 180 GLY B N 1
ATOM 4431 C CA . GLY B 1 183 ? -14.231 37.951 63.699 1.00 49.25 180 GLY B CA 1
ATOM 4432 C C . GLY B 1 183 ? -14.193 39.346 64.279 1.00 55.67 180 GLY B C 1
ATOM 4433 O O . GLY B 1 183 ? -13.699 40.293 63.656 1.00 60.93 180 GLY B O 1
ATOM 4434 N N . TRP B 1 184 ? -14.719 39.467 65.492 1.00 53.43 181 TRP B N 1
ATOM 4435 C CA . TRP B 1 184 ? -14.691 40.710 66.231 1.00 53.08 181 TRP B CA 1
ATOM 4436 C C . TRP B 1 184 ? -13.269 41.144 66.561 1.00 57.58 181 TRP B C 1
ATOM 4437 O O . TRP B 1 184 ? -12.940 42.324 66.460 1.00 61.75 181 TRP B O 1
ATOM 4448 N N . GLU B 1 185 ? -12.437 40.198 66.983 1.00 56.12 182 GLU B N 1
ATOM 4449 C CA . GLU B 1 185 ? -11.041 40.492 67.297 1.00 60.07 182 GLU B CA 1
ATOM 4450 C C . GLU B 1 185 ? -10.237 40.956 66.075 1.00 60.54 182 GLU B C 1
ATOM 4451 O O . GLU B 1 185 ? -9.171 41.548 66.224 1.00 56.00 182 GLU B O 1
ATOM 4457 N N . HIS B 1 186 ? -10.752 40.686 64.878 1.00 56.87 183 HIS B N 1
ATOM 4458 C CA . HIS B 1 186 ? -10.125 41.152 63.652 1.00 59.05 183 HIS B CA 1
ATOM 4459 C C . HIS B 1 186 ? -10.890 42.361 63.117 1.00 65.60 183 HIS B C 1
ATOM 4460 O O . HIS B 1 186 ? -10.805 42.689 61.935 1.00 69.66 183 HIS B O 1
ATOM 4467 N N . ASP B 1 187 ? -11.658 43.008 63.986 1.00 62.54 184 ASP B N 1
ATOM 4468 C CA . ASP B 1 187 ? -12.367 44.235 63.625 1.00 63.80 184 ASP B CA 1
ATOM 4469 C C . ASP B 1 187 ? -13.441 44.104 62.549 1.00 59.16 184 ASP B C 1
ATOM 4470 O O . ASP B 1 187 ? -13.605 45.003 61.727 1.00 50.98 184 ASP B O 1
ATOM 4475 N N . TYR B 1 188 ? -14.184 43.001 62.566 1.00 63.26 185 TYR B N 1
ATOM 4476 C CA . TYR B 1 188 ? -15.414 42.917 61.777 1.00 62.81 185 TYR B CA 1
ATOM 4477 C C . TYR B 1 188 ? -16.621 43.055 62.692 1.00 62.20 185 TYR B C 1
ATOM 4478 O O . TYR B 1 188 ? -16.588 42.627 63.846 1.00 64.61 185 TYR B O 1
ATOM 4487 N N . ASN B 1 189 ? -17.681 43.668 62.184 1.00 59.44 186 ASN B N 1
ATOM 4488 C CA . ASN B 1 189 ? -18.980 43.515 62.810 1.00 59.67 186 ASN B CA 1
ATOM 4489 C C . ASN B 1 189 ? -19.449 42.090 62.565 1.00 60.59 186 ASN B C 1
ATOM 4490 O O . ASN B 1 189 ? -19.314 41.573 61.450 1.00 61.91 186 ASN B O 1
ATOM 4495 N N . VAL B 1 190 ? -19.986 41.454 63.602 1.00 56.66 187 VAL B N 1
ATOM 4496 C CA . VAL B 1 190 ? -20.314 40.033 63.550 1.00 53.41 187 VAL B CA 1
ATOM 4497 C C . VAL B 1 190 ? -21.747 39.763 63.950 1.00 54.36 187 VAL B C 1
ATOM 4498 O O . VAL B 1 190 ? -22.187 40.191 65.011 1.00 54.50 187 VAL B O 1
ATOM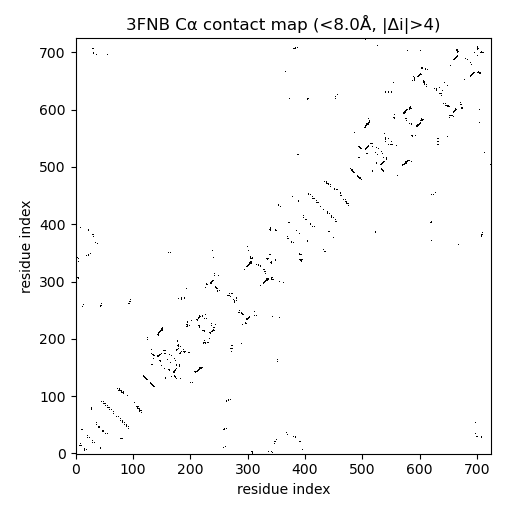 4502 N N . LEU B 1 191 ? -22.467 39.035 63.108 1.00 54.56 188 LEU B N 1
ATOM 4503 C CA . LEU B 1 191 ? -23.798 38.552 63.461 1.00 54.33 188 LEU B CA 1
ATOM 4504 C C . LEU B 1 191 ? -23.794 37.034 63.446 1.00 54.28 188 LEU B C 1
ATOM 4505 O O . LEU B 1 191 ? -23.275 36.410 62.512 1.00 51.96 188 LEU B O 1
ATOM 4518 N N . VAL B 1 193 ? -26.797 34.285 64.070 1.00 46.78 190 VAL B N 1
ATOM 4519 C CA . VAL B 1 193 ? -28.220 34.124 64.302 1.00 42.84 190 VAL B CA 1
ATOM 4520 C C . VAL B 1 193 ? -28.597 32.678 64.072 1.00 44.13 190 VAL B C 1
ATOM 4521 O O . VAL B 1 193 ? -28.031 32.021 63.216 1.00 45.85 190 VAL B O 1
ATOM 4525 N N . ASP B 1 194 ? -29.555 32.179 64.833 1.00 45.56 191 ASP B N 1
ATOM 4526 C CA . ASP B 1 194 ? -30.028 30.818 64.635 1.00 45.60 191 ASP B CA 1
ATOM 4527 C C . ASP B 1 194 ? -31.205 30.809 63.682 1.00 44.33 191 ASP B C 1
ATOM 4528 O O . ASP B 1 194 ? -32.211 31.477 63.922 1.00 45.20 191 ASP B O 1
ATOM 4533 N N . LEU B 1 195 ? -31.055 30.064 62.589 1.00 41.62 192 LEU B N 1
ATOM 4534 C CA . LEU B 1 195 ? -32.107 29.885 61.610 1.00 39.80 192 LEU B CA 1
ATOM 4535 C C . LEU B 1 195 ? -33.042 28.817 62.156 1.00 45.39 192 LEU B C 1
ATOM 4536 O O . LEU B 1 195 ? -32.693 28.120 63.106 1.00 46.56 192 LEU B O 1
ATOM 4541 N N . PRO B 1 196 ? -34.240 28.688 61.563 1.00 46.86 193 PRO B N 1
ATOM 4542 C CA . PRO B 1 196 ? -35.186 27.655 62.011 1.00 45.32 193 PRO B CA 1
ATOM 4543 C C . PRO B 1 196 ? -34.557 26.260 61.936 1.00 41.71 193 PRO B C 1
ATOM 4544 O O . PRO B 1 196 ? -33.872 25.925 60.962 1.00 41.63 193 PRO B O 1
ATOM 4548 N N . GLY B 1 197 ? -34.814 25.449 62.950 1.00 37.59 194 GLY B N 1
ATOM 4549 C CA . GLY B 1 197 ? -34.190 24.151 63.069 1.00 35.76 194 GLY B CA 1
ATOM 4550 C C . GLY B 1 197 ? -33.005 24.189 64.032 1.00 36.27 194 GLY B C 1
ATOM 4551 O O . GLY B 1 197 ? -32.613 23.165 64.575 1.00 35.39 194 GLY B O 1
ATOM 4552 N N . GLN B 1 198 ? -32.440 25.372 64.254 1.00 37.43 195 GLN B N 1
ATOM 4553 C CA . GLN B 1 198 ? -31.198 25.488 65.007 1.00 38.36 195 GLN B CA 1
ATOM 4554 C C . GLN B 1 198 ? -31.405 26.046 66.406 1.00 37.32 195 GLN B C 1
ATOM 4555 O O . GLN B 1 198 ? -32.339 26.806 66.656 1.00 37.87 195 GLN B O 1
ATOM 4561 N N . GLY B 1 199 ? -30.526 25.675 67.330 1.00 40.09 196 GLY B N 1
ATOM 4562 C CA . GLY B 1 199 ? -30.639 26.152 68.706 1.00 36.34 196 GLY B CA 1
ATOM 4563 C C . GLY B 1 199 ? -31.976 25.805 69.329 1.00 41.01 196 GLY B C 1
ATOM 4564 O O . GLY B 1 199 ? -32.356 24.639 69.334 1.00 43.05 196 GLY B O 1
ATOM 4565 N N . LYS B 1 200 ? -32.679 26.812 69.856 1.00 39.75 197 LYS B N 1
ATOM 4566 C CA . LYS B 1 200 ? -33.974 26.601 70.502 1.00 48.34 197 LYS B CA 1
ATOM 4567 C C . LYS B 1 200 ? -35.159 26.965 69.596 1.00 45.61 197 LYS B C 1
ATOM 4568 O O . LYS B 1 200 ? -36.288 27.030 70.067 1.00 48.17 197 LYS B O 1
ATOM 4574 N N . ASN B 1 201 ? -34.909 27.220 68.314 1.00 41.81 198 ASN B N 1
ATOM 4575 C CA . ASN B 1 201 ? -36.027 27.528 67.410 1.00 45.96 198 ASN B CA 1
ATOM 4576 C C . ASN B 1 201 ? -37.077 26.436 67.315 1.00 42.14 198 ASN B C 1
ATOM 4577 O O . ASN B 1 201 ? -38.256 26.751 67.178 1.00 48.60 198 ASN B O 1
ATOM 4582 N N . PRO B 1 202 ? -36.666 25.151 67.377 1.00 37.98 199 PRO B N 1
ATOM 4583 C CA . PRO B 1 202 ? -37.673 24.081 67.283 1.00 44.15 199 PRO B CA 1
ATOM 4584 C C . PRO B 1 202 ? -38.653 24.121 68.452 1.00 46.84 199 PRO B C 1
ATOM 4585 O O . PRO B 1 202 ? -39.818 23.708 68.336 1.00 48.69 199 PRO B O 1
ATOM 4589 N N . ASN B 1 203 ? -38.170 24.659 69.561 1.00 43.95 200 ASN B N 1
ATOM 4590 C CA . ASN B 1 203 ? -38.976 24.828 70.736 1.00 44.99 200 ASN B CA 1
ATOM 4591 C C . ASN B 1 203 ? -40.129 25.832 70.536 1.00 49.25 200 ASN B C 1
ATOM 4592 O O . ASN B 1 203 ? -41.106 25.830 71.311 1.00 49.53 200 ASN B O 1
ATOM 4597 N N . GLN B 1 204 ? -40.029 26.679 69.509 1.00 45.23 201 GLN B N 1
ATOM 4598 C CA . GLN B 1 204 ? -41.132 27.581 69.169 1.00 42.01 201 GLN B CA 1
ATOM 4599 C C . GLN B 1 204 ? -41.748 27.298 67.788 1.00 45.10 201 GLN B C 1
ATOM 4600 O O . GLN B 1 204 ? -42.475 28.119 67.205 1.00 46.24 201 GLN B O 1
ATOM 4606 N N . GLY B 1 205 ? -41.492 26.102 67.282 1.00 46.99 202 GLY B N 1
ATOM 4607 C CA . GLY B 1 205 ? -42.168 25.653 66.084 1.00 43.36 202 GLY B CA 1
ATOM 4608 C C . GLY B 1 205 ? -41.416 26.014 64.835 1.00 46.90 202 GLY B C 1
ATOM 4609 O O . GLY B 1 205 ? -41.959 25.880 63.739 1.00 49.57 202 GLY B O 1
ATOM 4610 N N . LEU B 1 206 ? -40.175 26.477 65.005 1.00 45.07 203 LEU B N 1
ATOM 4611 C CA . LEU B 1 206 ? -39.311 26.854 63.886 1.00 44.28 203 LEU B CA 1
ATOM 4612 C C . LEU B 1 206 ? -38.331 25.734 63.547 1.00 45.15 203 LEU B C 1
ATOM 4613 O O . LEU B 1 206 ? -37.213 25.669 64.071 1.00 39.34 203 LEU B O 1
ATOM 4618 N N . HIS B 1 207 ? -38.766 24.857 62.651 1.00 49.00 204 HIS B N 1
ATOM 4619 C CA . HIS B 1 207 ? -38.002 23.679 62.272 1.00 50.79 204 HIS B CA 1
ATOM 4620 C C . HIS B 1 207 ? -37.193 23.916 61.007 1.00 49.61 204 HIS B C 1
ATOM 4621 O O . HIS B 1 207 ? -37.328 24.962 60.353 1.00 40.73 204 HIS B O 1
ATOM 4628 N N . PHE B 1 208 ? -36.324 22.965 60.668 1.00 48.71 205 PHE B N 1
ATOM 4629 C CA . PHE B 1 208 ? -35.586 23.107 59.416 1.00 51.04 205 PHE B CA 1
ATOM 4630 C C . PHE B 1 208 ? -36.564 23.345 58.270 1.00 51.16 205 PHE B C 1
ATOM 4631 O O . PHE B 1 208 ? -37.600 22.688 58.190 1.00 47.08 205 PHE B O 1
ATOM 4639 N N . GLU B 1 209 ? -36.232 24.292 57.399 1.00 57.08 206 GLU B N 1
ATOM 4640 C CA . GLU B 1 209 ? -37.060 24.593 56.227 1.00 62.12 206 GLU B CA 1
ATOM 4641 C C . GLU B 1 209 ? -36.318 24.344 54.906 1.00 64.95 206 GLU B C 1
ATOM 4642 O O . GLU B 1 209 ? -35.086 24.304 54.866 1.00 63.65 206 GLU B O 1
ATOM 4648 N N . VAL B 1 210 ? -37.080 24.188 53.829 1.00 66.63 207 VAL B N 1
ATOM 4649 C CA . VAL B 1 210 ? -36.540 23.782 52.533 1.00 64.08 207 VAL B CA 1
ATOM 4650 C C . VAL B 1 210 ? -35.479 24.740 51.996 1.00 64.55 207 VAL B C 1
ATOM 4651 O O . VAL B 1 210 ? -34.480 24.321 51.386 1.00 60.95 207 VAL B O 1
ATOM 4655 N N . ASP B 1 211 ? -35.705 26.031 52.200 1.00 64.20 208 ASP B N 1
ATOM 4656 C CA . ASP B 1 211 ? -34.802 27.016 51.641 1.00 69.73 208 ASP B CA 1
ATOM 4657 C C . ASP B 1 211 ? -34.444 28.060 52.667 1.00 65.96 208 ASP B C 1
ATOM 4658 O O . ASP B 1 211 ? -35.316 28.703 53.245 1.00 61.31 208 ASP B O 1
ATOM 4663 N N . ALA B 1 212 ? -33.140 28.204 52.888 1.00 65.39 209 ALA B N 1
ATOM 4664 C CA . ALA B 1 212 ? -32.608 29.028 53.966 1.00 59.59 209 ALA B CA 1
ATOM 4665 C C . ALA B 1 212 ? -32.433 30.462 53.488 1.00 62.36 209 ALA B C 1
ATOM 4666 O O . ALA B 1 212 ? -32.065 31.351 54.262 1.00 60.74 209 ALA B O 1
ATOM 4668 N N . ARG B 1 213 ? -32.707 30.691 52.207 1.00 62.95 210 ARG B N 1
ATOM 4669 C CA . ARG B 1 213 ? -32.453 32.002 51.632 1.00 69.23 210 ARG B CA 1
ATOM 4670 C C . ARG B 1 213 ? -33.277 33.048 52.361 1.00 71.61 210 ARG B C 1
ATOM 4671 O O . ARG B 1 213 ? -32.755 34.089 52.759 1.00 72.42 210 ARG B O 1
ATOM 4679 N N . ALA B 1 214 ? -34.559 32.753 52.551 1.00 68.55 211 ALA B N 1
ATOM 4680 C CA . ALA B 1 214 ? -35.478 33.690 53.175 1.00 66.04 211 ALA B CA 1
ATOM 4681 C C . ALA B 1 214 ? -34.976 34.144 54.548 1.00 59.77 211 ALA B C 1
ATOM 4682 O O . ALA B 1 214 ? -34.869 35.343 54.815 1.00 55.61 211 ALA B O 1
ATOM 4684 N N . ALA B 1 215 ? -34.665 33.178 55.410 1.00 58.47 212 ALA B N 1
ATOM 4685 C CA . ALA B 1 215 ? -34.213 33.471 56.775 1.00 54.10 212 ALA B CA 1
ATOM 4686 C C . ALA B 1 215 ? -32.976 34.340 56.738 1.00 55.42 212 ALA B C 1
ATOM 4687 O O . ALA B 1 215 ? -32.874 35.338 57.450 1.00 58.21 212 ALA B O 1
ATOM 4689 N N . ILE B 1 216 ? -32.042 33.960 55.881 1.00 57.49 213 ILE B N 1
ATOM 4690 C CA . ILE B 1 216 ? -30.794 34.699 55.739 1.00 60.38 213 ILE B CA 1
ATOM 4691 C C . ILE B 1 216 ? -30.986 36.111 55.145 1.00 58.57 213 ILE B C 1
ATOM 4692 O O . ILE B 1 216 ? -30.356 37.074 55.582 1.00 53.28 213 ILE B O 1
ATOM 4697 N N . SER B 1 217 ? -31.860 36.237 54.156 1.00 62.41 214 SER B N 1
ATOM 4698 C CA . SER B 1 217 ? -32.195 37.554 53.651 1.00 67.40 214 SER B CA 1
ATOM 4699 C C . SER B 1 217 ? -32.913 38.345 54.742 1.00 71.60 214 SER B C 1
ATOM 4700 O O . SER B 1 217 ? -32.728 39.556 54.870 1.00 76.90 214 SER B O 1
ATOM 4703 N N . ALA B 1 218 ? -33.725 37.659 55.538 1.00 68.31 215 ALA B N 1
ATOM 4704 C CA . ALA B 1 218 ? -34.379 38.309 56.672 1.00 66.26 215 ALA B CA 1
ATOM 4705 C C . ALA B 1 218 ? -33.339 39.015 57.539 1.00 67.11 215 ALA B C 1
ATOM 4706 O O . ALA B 1 218 ? -33.482 40.191 57.855 1.00 71.07 215 ALA B O 1
ATOM 4708 N N . ILE B 1 219 ? -32.284 38.295 57.901 1.00 62.22 216 ILE B N 1
ATOM 4709 C CA . ILE B 1 219 ? -31.207 38.855 58.702 1.00 61.70 216 ILE B CA 1
ATOM 4710 C C . ILE B 1 219 ? -30.610 40.111 58.087 1.00 63.70 216 ILE B C 1
ATOM 4711 O O . ILE B 1 219 ? -30.381 41.100 58.784 1.00 63.95 216 ILE B O 1
ATOM 4716 N N . LEU B 1 220 ? -30.342 40.063 56.782 1.00 69.43 217 LEU B N 1
ATOM 4717 C CA . LEU B 1 220 ? -29.790 41.210 56.061 1.00 70.76 217 LEU B CA 1
ATOM 4718 C C . LEU B 1 220 ? -30.797 42.354 55.951 1.00 72.32 217 LEU B C 1
ATOM 4719 O O . LEU B 1 220 ? -30.423 43.524 56.031 1.00 73.99 217 LEU B O 1
ATOM 4724 N N . ASP B 1 221 ? -32.068 42.006 55.757 1.00 72.61 218 ASP B N 1
ATOM 4725 C CA . ASP B 1 221 ? -33.131 42.998 55.685 1.00 80.25 218 ASP B CA 1
ATOM 4726 C C . ASP B 1 221 ? -33.077 43.821 56.958 1.00 81.59 218 ASP B C 1
ATOM 4727 O O . ASP B 1 221 ? -33.292 45.033 56.952 1.00 86.47 218 ASP B O 1
ATOM 4732 N N . TRP B 1 222 ? -32.758 43.133 58.047 1.00 75.10 219 TRP B N 1
ATOM 4733 C CA . TRP B 1 222 ? -32.893 43.658 59.394 1.00 73.30 219 TRP B CA 1
ATOM 4734 C C . TRP B 1 222 ? -31.671 44.441 59.845 1.00 73.25 219 TRP B C 1
ATOM 4735 O O . TRP B 1 222 ? -31.751 45.245 60.768 1.00 71.47 219 TRP B O 1
ATOM 4746 N N . TYR B 1 223 ? -30.556 44.183 59.204 1.00 74.09 220 TYR B N 1
ATOM 4747 C CA . TYR B 1 223 ? -29.291 44.684 59.672 1.00 74.69 220 TYR B CA 1
ATOM 4748 C C . TYR B 1 223 ? -28.943 45.914 58.900 1.00 77.36 220 TYR B C 1
ATOM 4749 O O . TYR B 1 223 ? -28.950 45.898 57.699 1.00 79.24 220 TYR B O 1
ATOM 4758 N N A GLN B 1 224 ? -28.668 47.003 59.577 0.50 79.94 221 GLN B N 1
ATOM 4759 N N B GLN B 1 224 ? -28.628 46.980 59.592 0.50 79.85 221 GLN B N 1
ATOM 4760 C CA A GLN B 1 224 ? -28.286 48.184 58.845 0.50 83.95 221 GLN B CA 1
ATOM 4761 C CA B GLN B 1 224 ? -28.261 48.186 58.906 0.50 83.86 221 GLN B CA 1
ATOM 4762 C C A GLN B 1 224 ? -26.808 48.251 58.912 0.50 83.42 221 GLN B C 1
ATOM 4763 C C B GLN B 1 224 ? -26.785 48.245 58.926 0.50 83.39 221 GLN B C 1
ATOM 4764 O O A GLN B 1 224 ? -26.232 48.572 59.928 0.50 83.18 221 GLN B O 1
ATOM 4765 O O B GLN B 1 224 ? -26.184 48.562 59.928 0.50 83.18 221 GLN B O 1
ATOM 4776 N N . ALA B 1 225 ? -26.213 47.920 57.788 1.00 82.25 222 ALA B N 1
ATOM 4777 C CA . ALA B 1 225 ? -24.813 47.642 57.691 1.00 81.11 222 ALA B CA 1
ATOM 4778 C C . ALA B 1 225 ? -23.983 48.871 57.436 1.00 85.58 222 ALA B C 1
ATOM 4779 O O . ALA B 1 225 ? -24.182 49.572 56.479 1.00 84.20 222 ALA B O 1
ATOM 4781 N N . PRO B 1 226 ? -23.023 49.111 58.293 1.00 86.64 223 PRO B N 1
ATOM 4782 C CA . PRO B 1 226 ? -22.120 50.242 58.085 1.00 87.59 223 PRO B CA 1
ATOM 4783 C C . PRO B 1 226 ? -21.611 50.225 56.652 1.00 92.08 223 PRO B C 1
ATOM 4784 O O . PRO B 1 226 ? -21.917 51.125 55.867 1.00 97.68 223 PRO B O 1
ATOM 4788 N N . THR B 1 227 ? -20.850 49.188 56.317 1.00 85.44 224 THR B N 1
ATOM 4789 C CA . THR B 1 227 ? -20.268 49.067 54.996 1.00 85.44 224 THR B CA 1
ATOM 4790 C C . THR B 1 227 ? -21.012 48.009 54.192 1.00 84.71 224 THR B C 1
ATOM 4791 O O . THR B 1 227 ? -21.772 47.217 54.750 1.00 82.74 224 THR B O 1
ATOM 4795 N N . GLU B 1 228 ? -20.793 48.010 52.880 1.00 86.67 225 GLU B N 1
ATOM 4796 C CA . GLU B 1 228 ? -21.385 47.015 51.987 1.00 88.30 225 GLU B CA 1
ATOM 4797 C C . GLU B 1 228 ? -20.561 45.729 51.927 1.00 83.18 225 GLU B C 1
ATOM 4798 O O . GLU B 1 228 ? -21.007 44.719 51.385 1.00 83.68 225 GLU B O 1
ATOM 4804 N N . LYS B 1 229 ? -19.345 45.777 52.457 1.00 75.60 226 LYS B N 1
ATOM 4805 C CA . LYS B 1 229 ? -18.502 44.599 52.479 1.00 72.29 226 LYS B CA 1
ATOM 4806 C C . LYS B 1 229 ? -18.987 43.635 53.562 1.00 72.33 226 LYS B C 1
ATOM 4807 O O . LYS B 1 229 ? -18.643 43.749 54.744 1.00 69.74 226 LYS B O 1
ATOM 4813 N N . ILE B 1 230 ? -19.830 42.704 53.123 1.00 70.43 227 ILE B N 1
ATOM 4814 C CA . ILE B 1 230 ? -20.459 41.720 53.985 1.00 64.15 227 ILE B CA 1
ATOM 4815 C C . ILE B 1 230 ? -20.088 40.304 53.549 1.00 61.20 227 ILE B C 1
ATOM 4816 O O . ILE B 1 230 ? -20.277 39.926 52.391 1.00 65.33 227 ILE B O 1
ATOM 4821 N N . ALA B 1 231 ? -19.556 39.526 54.480 1.00 57.18 228 ALA B N 1
ATOM 4822 C CA . ALA B 1 231 ? -19.206 38.146 54.199 1.00 55.57 228 ALA B CA 1
ATOM 4823 C C . ALA B 1 231 ? -20.110 37.213 54.981 1.00 56.01 228 ALA B C 1
ATOM 4824 O O . ALA B 1 231 ? -20.590 37.563 56.062 1.00 51.56 228 ALA B O 1
ATOM 4826 N N . ILE B 1 232 ? -20.330 36.016 54.446 1.00 54.74 229 ILE B N 1
ATOM 4827 C CA . ILE B 1 232 ? -21.068 34.992 55.184 1.00 51.96 229 ILE B CA 1
ATOM 4828 C C . ILE B 1 232 ? -20.272 33.675 55.308 1.00 48.92 229 ILE B C 1
ATOM 4829 O O . ILE B 1 232 ? -19.600 33.249 54.367 1.00 50.92 229 ILE B O 1
ATOM 4834 N N . ALA B 1 233 ? -20.328 33.034 56.472 1.00 46.89 230 ALA B N 1
ATOM 4835 C CA . ALA B 1 233 ? -19.543 31.806 56.681 1.00 41.51 230 ALA B CA 1
ATOM 4836 C C . ALA B 1 233 ? -20.425 30.700 57.199 1.00 43.92 230 ALA B C 1
ATOM 4837 O O . ALA B 1 233 ? -21.027 30.843 58.257 1.00 38.48 230 ALA B O 1
ATOM 4839 N N . GLY B 1 234 ? -20.498 29.600 56.459 1.00 42.57 231 GLY B N 1
ATOM 4840 C CA . GLY B 1 234 ? -21.357 28.495 56.841 1.00 40.87 231 GLY B CA 1
ATOM 4841 C C . GLY B 1 234 ? -20.607 27.246 57.261 1.00 40.12 231 GLY B C 1
ATOM 4842 O O . GLY B 1 234 ? -19.771 26.748 56.517 1.00 41.49 231 GLY B O 1
ATOM 4843 N N . PHE B 1 235 ? -20.910 26.745 58.454 1.00 41.10 232 PHE B N 1
ATOM 4844 C CA . PHE B 1 235 ? -20.277 25.532 58.959 1.00 41.39 232 PHE B CA 1
ATOM 4845 C C . PHE B 1 235 ? -21.243 24.353 58.930 1.00 46.05 232 PHE B C 1
ATOM 4846 O O . PHE B 1 235 ? -22.419 24.492 59.267 1.00 34.78 232 PHE B O 1
ATOM 4854 N N . SER B 1 236 ? -20.740 23.191 58.526 1.00 39.15 233 SER B N 1
ATOM 4855 C CA . SER B 1 236 ? -21.536 21.970 58.523 1.00 37.13 233 SER B CA 1
ATOM 4856 C C . SER B 1 236 ? -22.786 22.128 57.664 1.00 43.99 233 SER B C 1
ATOM 4857 O O . SER B 1 236 ? -22.698 22.432 56.474 1.00 39.26 233 SER B O 1
ATOM 4860 N N . GLY B 1 237 ? -23.948 21.920 58.275 1.00 47.29 234 GLY B N 1
ATOM 4861 C CA . GLY B 1 237 ? -25.213 22.175 57.612 1.00 46.60 234 GLY B CA 1
ATOM 4862 C C . GLY B 1 237 ? -25.250 23.529 56.933 1.00 38.97 234 GLY B C 1
ATOM 4863 O O . GLY B 1 237 ? -25.879 23.693 55.887 1.00 45.43 234 GLY B O 1
ATOM 4864 N N . GLY B 1 238 ? -24.573 24.504 57.531 1.00 35.14 235 GLY B N 1
ATOM 4865 C CA . GLY B 1 238 ? -24.673 25.883 57.090 1.00 36.10 235 GLY B CA 1
ATOM 4866 C C . GLY B 1 238 ? -23.911 26.138 55.804 1.00 35.39 235 GLY B C 1
ATOM 4867 O O . GLY B 1 238 ? -24.077 27.179 55.169 1.00 38.59 235 GLY B O 1
ATOM 4868 N N . GLY B 1 239 ? -23.071 25.182 55.421 1.00 37.71 236 GLY B N 1
ATOM 4869 C CA . GLY B 1 239 ? -22.432 25.204 54.111 1.00 42.77 236 GLY B CA 1
ATOM 4870 C C . GLY B 1 239 ? -23.454 25.038 52.993 1.00 47.01 236 GLY B C 1
ATOM 4871 O O . GLY B 1 239 ? -23.206 25.405 51.831 1.00 46.66 236 GLY B O 1
ATOM 4872 N N . TYR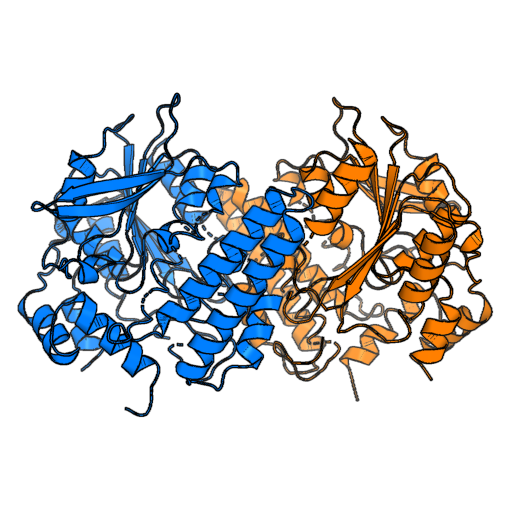 B 1 240 ? -24.605 24.465 53.339 1.00 43.10 237 TYR B N 1
ATOM 4873 C CA . TYR B 1 240 ? -25.686 24.300 52.375 1.00 45.74 237 TYR B CA 1
ATOM 4874 C C . TYR B 1 240 ? -26.547 25.554 52.425 1.00 45.34 237 TYR B C 1
ATOM 4875 O O . TYR B 1 240 ? -26.837 26.162 51.384 1.00 47.73 237 TYR B O 1
ATOM 4884 N N . PHE B 1 241 ? -26.902 25.973 53.639 1.00 40.08 238 PHE B N 1
ATOM 4885 C CA . PHE B 1 241 ? -27.717 27.174 53.819 1.00 43.68 238 PHE B CA 1
ATOM 4886 C C . PHE B 1 241 ? -27.071 28.392 53.169 1.00 41.19 238 PHE B C 1
ATOM 4887 O O . PHE B 1 241 ? -27.733 29.130 52.456 1.00 47.81 238 PHE B O 1
ATOM 4895 N N . THR B 1 242 ? -25.785 28.616 53.415 1.00 41.47 239 THR B N 1
ATOM 4896 C CA . THR B 1 242 ? -25.117 29.756 52.783 1.00 40.26 239 THR B CA 1
ATOM 4897 C C . THR B 1 242 ? -24.952 29.591 51.269 1.00 45.98 239 THR B C 1
ATOM 4898 O O . THR B 1 242 ? -24.990 30.581 50.533 1.00 49.76 239 THR B O 1
ATOM 4902 N N . ALA B 1 243 ? -24.760 28.362 50.789 1.00 44.65 240 ALA B N 1
ATOM 4903 C CA . ALA B 1 243 ? -24.751 28.164 49.345 1.00 48.07 240 ALA B CA 1
ATOM 4904 C C . ALA B 1 243 ? -26.051 28.727 48.777 1.00 55.68 240 ALA B C 1
ATOM 4905 O O . ALA B 1 243 ? -26.050 29.423 47.753 1.00 55.17 240 ALA B O 1
ATOM 4907 N N . GLN B 1 244 ? -27.147 28.437 49.475 1.00 57.40 241 GLN B N 1
ATOM 4908 C CA . GLN B 1 244 ? -28.478 28.861 49.063 1.00 60.71 241 GLN B CA 1
ATOM 4909 C C . GLN B 1 244 ? -28.585 30.375 49.055 1.00 54.02 241 GLN B C 1
ATOM 4910 O O . GLN B 1 244 ? -29.126 30.953 48.134 1.00 51.15 241 GLN B O 1
ATOM 4916 N N . ALA B 1 245 ? -28.085 31.024 50.098 1.00 52.61 242 ALA B N 1
ATOM 4917 C CA . ALA B 1 245 ? -28.228 32.471 50.168 1.00 52.19 242 ALA B CA 1
ATOM 4918 C C . ALA B 1 245 ? -27.391 33.111 49.058 1.00 56.84 242 ALA B C 1
ATOM 4919 O O . ALA B 1 245 ? -27.850 33.995 48.319 1.00 57.81 242 ALA B O 1
ATOM 4921 N N . VAL B 1 246 ? -26.163 32.617 48.943 1.00 53.59 243 VAL B N 1
ATOM 4922 C CA . VAL B 1 246 ? -25.159 33.172 48.057 1.00 56.41 243 VAL B CA 1
ATOM 4923 C C . VAL B 1 246 ? -25.594 33.058 46.575 1.00 62.85 243 VAL B C 1
ATOM 4924 O O . VAL B 1 246 ? -25.231 33.888 45.733 1.00 63.60 243 VAL B O 1
ATOM 4928 N N . GLU B 1 247 ? -26.413 32.054 46.274 1.00 63.43 244 GLU B N 1
ATOM 4929 C CA . GLU B 1 247 ? -26.927 31.878 44.931 1.00 69.70 244 GLU B CA 1
ATOM 4930 C C . GLU B 1 247 ? -27.814 33.048 44.520 1.00 71.71 244 GLU B C 1
ATOM 4931 O O . GLU B 1 247 ? -27.705 33.565 43.407 1.00 71.41 244 GLU B O 1
ATOM 4937 N N . LYS B 1 248 ? -28.682 33.469 45.428 1.00 71.19 245 LYS B N 1
ATOM 4938 C CA . LYS B 1 248 ? -29.766 34.362 45.059 1.00 80.37 245 LYS B CA 1
ATOM 4939 C C . LYS B 1 248 ? -29.650 35.794 45.581 1.00 80.45 245 LYS B C 1
ATOM 4940 O O . LYS B 1 248 ? -30.267 36.708 45.032 1.00 81.74 245 LYS B O 1
ATOM 4946 N N . ASP B 1 249 ? -28.837 35.992 46.608 1.00 76.31 246 ASP B N 1
ATOM 4947 C CA . ASP B 1 249 ? -28.732 37.294 47.259 1.00 76.85 246 ASP B CA 1
ATOM 4948 C C . ASP B 1 249 ? -27.346 37.932 47.082 1.00 74.83 246 ASP B C 1
ATOM 4949 O O . ASP B 1 249 ? -26.332 37.408 47.564 1.00 70.37 246 ASP B O 1
ATOM 4954 N N . LYS B 1 250 ? -27.319 39.089 46.428 1.00 71.87 247 LYS B N 1
ATOM 4955 C CA . LYS B 1 250 ? -26.068 39.661 45.940 1.00 77.08 247 LYS B CA 1
ATOM 4956 C C . LYS B 1 250 ? -25.369 40.688 46.850 1.00 78.68 247 LYS B C 1
ATOM 4957 O O . LYS B 1 250 ? -24.255 41.139 46.544 1.00 75.22 247 LYS B O 1
ATOM 4963 N N . ARG B 1 251 ? -25.990 41.032 47.976 1.00 79.65 248 ARG B N 1
ATOM 4964 C CA . ARG B 1 251 ? -25.325 41.903 48.950 1.00 78.21 248 ARG B CA 1
ATOM 4965 C C . ARG B 1 251 ? -24.301 41.138 49.797 1.00 74.32 248 ARG B C 1
ATOM 4966 O O . ARG B 1 251 ? -23.592 41.722 50.619 1.00 76.28 248 ARG B O 1
ATOM 4974 N N . ILE B 1 252 ? -24.221 39.829 49.589 1.00 66.59 249 ILE B N 1
ATOM 4975 C CA . ILE B 1 252 ? -23.167 39.048 50.210 1.00 61.72 249 ILE B CA 1
ATOM 4976 C C . ILE B 1 252 ? -21.950 39.150 49.318 1.00 62.58 249 ILE B C 1
ATOM 4977 O O . ILE B 1 252 ? -22.022 38.833 48.136 1.00 64.91 249 ILE B O 1
ATOM 4982 N N . LYS B 1 253 ? -20.833 39.604 49.877 1.00 66.94 250 LYS B N 1
ATOM 4983 C CA . LYS B 1 253 ? -19.639 39.901 49.073 1.00 70.76 250 LYS B CA 1
ATOM 4984 C C . LYS B 1 253 ? -18.513 38.864 49.185 1.00 70.16 250 LYS B C 1
ATOM 4985 O O . LYS B 1 253 ? -17.530 38.945 48.460 1.00 75.99 250 LYS B O 1
ATOM 4991 N N . ALA B 1 254 ? -18.641 37.907 50.095 1.00 64.51 251 ALA B N 1
ATOM 4992 C CA . ALA B 1 254 ? -17.666 36.825 50.189 1.00 59.51 251 ALA B CA 1
ATOM 4993 C C . ALA B 1 254 ? -18.288 35.643 50.902 1.00 58.14 251 ALA B C 1
ATOM 4994 O O . ALA B 1 254 ? -19.139 35.801 51.780 1.00 57.13 251 ALA B O 1
ATOM 4996 N N . TRP B 1 255 ? -17.864 34.449 50.524 1.00 53.78 252 TRP B N 1
ATOM 4997 C CA . TRP B 1 255 ? -18.483 33.259 51.072 1.00 49.03 252 TRP B CA 1
ATOM 4998 C C . TRP B 1 255 ? -17.414 32.279 51.546 1.00 46.42 252 TRP B C 1
ATOM 4999 O O . TRP B 1 255 ? -16.511 31.909 50.797 1.00 47.39 252 TRP B O 1
ATOM 5010 N N . ILE B 1 256 ? -17.497 31.935 52.828 1.00 44.77 253 ILE B N 1
ATOM 5011 C CA . ILE B 1 256 ? -16.630 30.966 53.466 1.00 45.25 253 ILE B CA 1
ATOM 5012 C C . ILE B 1 256 ? -17.490 29.773 53.853 1.00 46.34 253 ILE B C 1
ATOM 5013 O O . ILE B 1 256 ? -18.482 29.941 54.523 1.00 44.01 253 ILE B O 1
ATOM 5018 N N . ALA B 1 257 ? -17.125 28.574 53.422 1.00 47.01 254 ALA B N 1
ATOM 5019 C CA . ALA B 1 257 ? -17.938 27.403 53.738 1.00 43.36 254 ALA B CA 1
ATOM 5020 C C . ALA B 1 257 ? -17.078 26.223 54.170 1.00 39.61 254 ALA B C 1
ATOM 5021 O O . ALA B 1 257 ? -16.061 25.898 53.540 1.00 36.36 254 ALA B O 1
ATOM 5023 N N . SER B 1 258 ? -17.534 25.575 55.233 1.00 38.19 255 SER B N 1
ATOM 5024 C CA . SER B 1 258 ? -16.854 24.460 55.870 1.00 37.72 255 SER B CA 1
ATOM 5025 C C . SER B 1 258 ? -17.898 23.362 56.256 1.00 41.57 255 SER B C 1
ATOM 5026 O O . SER B 1 258 ? -18.358 23.314 57.392 1.00 41.77 255 SER B O 1
ATOM 5029 N N . THR B 1 259 ? -18.294 22.522 55.305 1.00 43.65 256 THR B N 1
ATOM 5030 C CA . THR B 1 259 ? -17.945 22.604 53.888 1.00 42.84 256 THR B CA 1
ATOM 5031 C C . THR B 1 259 ? -19.084 23.116 53.002 1.00 48.32 256 THR B C 1
ATOM 5032 O O . THR B 1 259 ? -20.228 23.078 53.391 1.00 38.85 256 THR B O 1
ATOM 5036 N N . PRO B 1 260 ? -18.777 23.559 51.788 1.00 39.13 257 PRO B N 1
ATOM 5037 C CA . PRO B 1 260 ? -19.853 24.033 50.927 1.00 40.44 257 PRO B CA 1
ATOM 5038 C C . PRO B 1 260 ? -20.660 22.834 50.440 1.00 48.62 257 PRO B C 1
ATOM 5039 O O . PRO B 1 260 ? -20.078 21.796 50.120 1.00 52.95 257 PRO B O 1
ATOM 5043 N N . ILE B 1 261 ? -21.978 22.976 50.386 1.00 46.50 258 ILE B N 1
ATOM 5044 C CA . ILE B 1 261 ? -22.841 21.898 49.927 1.00 47.84 258 ILE B CA 1
ATOM 5045 C C . ILE B 1 261 ? -23.837 22.438 48.904 1.00 48.15 258 ILE B C 1
ATOM 5046 O O . ILE B 1 261 ? -24.493 23.444 49.158 1.00 50.76 258 ILE B O 1
ATOM 5051 N N . TYR B 1 262 ? -23.938 21.813 47.727 1.00 48.65 259 TYR B N 1
ATOM 5052 C CA . TYR B 1 262 ? -24.938 22.262 46.759 1.00 47.40 259 TYR B CA 1
ATOM 5053 C C . TYR B 1 262 ? -26.136 21.320 46.652 1.00 52.45 259 TYR B C 1
ATOM 5054 O O . TYR B 1 262 ? -27.158 21.675 46.070 1.00 56.21 259 TYR B O 1
ATOM 5063 N N . ASP B 1 263 ? -25.999 20.126 47.215 1.00 55.83 260 ASP B N 1
ATOM 5064 C CA . ASP B 1 263 ? -27.035 19.109 47.138 1.00 59.76 260 ASP B CA 1
ATOM 5065 C C . ASP B 1 263 ? -27.066 18.284 48.430 1.00 54.81 260 ASP B C 1
ATOM 5066 O O . ASP B 1 263 ? -26.367 17.270 48.523 1.00 56.02 260 ASP B O 1
ATOM 5071 N N . VAL B 1 264 ? -27.842 18.718 49.432 1.00 52.78 261 VAL B N 1
ATOM 5072 C CA . VAL B 1 264 ? -27.933 17.959 50.693 1.00 51.39 261 VAL B CA 1
ATOM 5073 C C . VAL B 1 264 ? -28.573 16.614 50.494 1.00 52.57 261 VAL B C 1
ATOM 5074 O O . VAL B 1 264 ? -28.219 15.655 51.175 1.00 56.96 261 VAL B O 1
ATOM 5078 N N . ALA B 1 265 ? -29.545 16.571 49.589 1.00 52.84 262 ALA B N 1
ATOM 5079 C CA . ALA B 1 265 ? -30.296 15.363 49.319 1.00 55.66 262 ALA B CA 1
ATOM 5080 C C . ALA B 1 265 ? -29.304 14.242 49.141 1.00 59.13 262 ALA B C 1
ATOM 5081 O O . ALA B 1 265 ? -29.434 13.165 49.719 1.00 59.58 262 ALA B O 1
ATOM 5083 N N . GLU B 1 266 ? -28.283 14.532 48.353 1.00 64.83 263 GLU B N 1
ATOM 5084 C CA . GLU B 1 266 ? -27.256 13.562 48.021 1.00 67.95 263 GLU B CA 1
ATOM 5085 C C . GLU B 1 266 ? -26.400 13.212 49.224 1.00 63.59 263 GLU B C 1
ATOM 5086 O O . GLU B 1 266 ? -25.943 12.079 49.349 1.00 67.27 263 GLU B O 1
ATOM 5092 N N . VAL B 1 267 ? -26.174 14.187 50.099 1.00 59.03 264 VAL B N 1
ATOM 5093 C CA . VAL B 1 267 ? -25.401 13.956 51.319 1.00 55.56 264 VAL B CA 1
ATOM 5094 C C . VAL B 1 267 ? -26.137 12.998 52.233 1.00 54.75 264 VAL B C 1
ATOM 5095 O O . VAL B 1 267 ? -25.551 12.074 52.789 1.00 53.52 264 VAL B O 1
ATOM 5099 N N . PHE B 1 268 ? -27.431 13.231 52.389 1.00 60.22 265 PHE B N 1
ATOM 5100 C CA . PHE B 1 268 ? -28.265 12.348 53.201 1.00 62.35 265 PHE B CA 1
ATOM 5101 C C . PHE B 1 268 ? -28.325 10.980 52.545 1.00 62.38 265 PHE B C 1
ATOM 5102 O O . PHE B 1 268 ? -28.051 9.963 53.173 1.00 62.23 265 PHE B O 1
ATOM 5110 N N . ARG B 1 269 ? -28.653 10.978 51.262 1.00 63.49 266 ARG B N 1
ATOM 5111 C CA . ARG B 1 269 ? -28.798 9.742 50.520 1.00 73.58 266 ARG B CA 1
ATOM 5112 C C . ARG B 1 269 ? -27.603 8.829 50.752 1.00 80.97 266 ARG B C 1
ATOM 5113 O O . ARG B 1 269 ? -27.760 7.630 50.973 1.00 84.65 266 ARG B O 1
ATOM 5121 N N . ILE B 1 270 ? -26.408 9.407 50.718 1.00 83.91 267 ILE B N 1
ATOM 5122 C CA . ILE B 1 270 ? -25.186 8.623 50.827 1.00 83.58 267 ILE B CA 1
ATOM 5123 C C . ILE B 1 270 ? -24.967 8.174 52.257 1.00 82.87 267 ILE B C 1
ATOM 5124 O O . ILE B 1 270 ? -24.761 6.990 52.516 1.00 84.24 267 ILE B O 1
ATOM 5129 N N . SER B 1 271 ? -25.026 9.125 53.182 1.00 82.81 268 SER B N 1
ATOM 5130 C CA . SER B 1 271 ? -24.849 8.836 54.606 1.00 81.38 268 SER B CA 1
ATOM 5131 C C . SER B 1 271 ? -25.752 7.707 55.135 1.00 85.58 268 SER B C 1
ATOM 5132 O O . SER B 1 271 ? -25.270 6.716 55.681 1.00 89.16 268 SER B O 1
ATOM 5135 N N . PHE B 1 272 ? -27.059 7.857 54.973 1.00 83.85 269 PHE B N 1
ATOM 5136 C CA . PHE B 1 272 ? -27.992 6.933 55.598 1.00 83.70 269 PHE B CA 1
ATOM 5137 C C . PHE B 1 272 ? -28.525 5.893 54.614 1.00 89.01 269 PHE B C 1
ATOM 5138 O O . PHE B 1 272 ? -29.727 5.621 54.553 1.00 92.65 269 PHE B O 1
ATOM 5146 N N . SER B 1 273 ? -27.606 5.309 53.851 1.00 89.13 270 SER B N 1
ATOM 5147 C CA . SER B 1 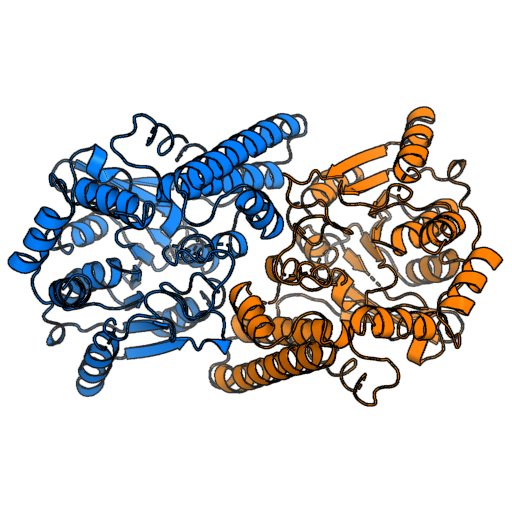273 ? -27.943 4.293 52.864 1.00 91.55 270 SER B CA 1
ATOM 5148 C C . SER B 1 273 ? -28.331 2.974 53.548 1.00 88.92 270 SER B C 1
ATOM 5149 O O . SER B 1 273 ? -27.962 2.714 54.698 1.00 82.67 270 SER B O 1
ATOM 5152 N N . VAL B 1 293 ? -26.377 -1.812 71.164 1.00 76.39 290 VAL B N 1
ATOM 5153 C CA . VAL B 1 293 ? -27.109 -0.555 70.991 1.00 74.81 290 VAL B CA 1
ATOM 5154 C C . VAL B 1 293 ? -26.272 0.698 71.326 1.00 70.66 290 VAL B C 1
ATOM 5155 O O . VAL B 1 293 ? -25.683 0.815 72.408 1.00 71.08 290 VAL B O 1
ATOM 5159 N N . ASN B 1 294 ? -26.248 1.631 70.382 1.00 61.08 291 ASN B N 1
ATOM 5160 C CA . ASN B 1 294 ? -25.539 2.883 70.533 1.00 52.42 291 ASN B CA 1
ATOM 5161 C C . ASN B 1 294 ? -26.455 3.940 71.158 1.00 51.62 291 ASN B C 1
ATOM 5162 O O . ASN B 1 294 ? -27.186 4.651 70.454 1.00 52.07 291 ASN B O 1
ATOM 5167 N N . LYS B 1 295 ? -26.417 4.039 72.484 1.00 50.64 292 LYS B N 1
ATOM 5168 C CA . LYS B 1 295 ? -27.238 5.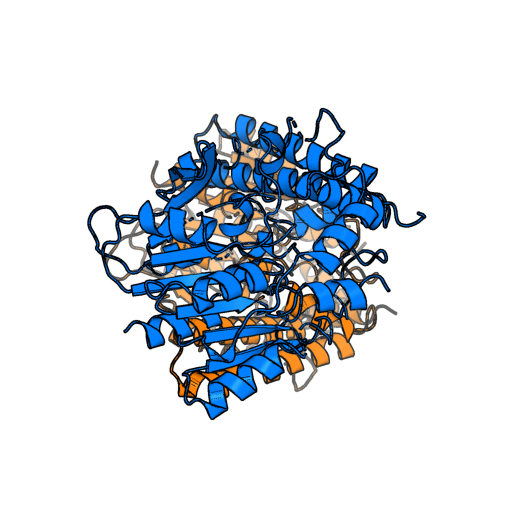012 73.196 1.00 51.82 292 LYS B CA 1
ATOM 5169 C C . LYS B 1 295 ? -26.861 6.446 72.835 1.00 45.14 292 LYS B C 1
ATOM 5170 O O . LYS B 1 295 ? -27.696 7.343 72.875 1.00 43.84 292 LYS B O 1
ATOM 5176 N N . VAL B 1 296 ? -25.603 6.663 72.467 1.00 46.42 293 VAL B N 1
ATOM 5177 C CA . VAL B 1 296 ? -25.177 8.001 72.083 1.00 42.39 293 VAL B CA 1
ATOM 5178 C C . VAL B 1 296 ? -25.803 8.413 70.750 1.00 40.39 293 VAL B C 1
ATOM 5179 O O . VAL B 1 296 ? -26.349 9.505 70.619 1.00 37.18 293 VAL B O 1
ATOM 5183 N N . ALA B 1 297 ? -25.727 7.536 69.762 1.00 45.12 294 ALA B N 1
ATOM 5184 C CA . ALA B 1 297 ? -26.318 7.846 68.457 1.00 49.00 294 ALA B CA 1
ATOM 5185 C C . ALA B 1 297 ? -27.839 8.032 68.594 1.00 43.29 294 ALA B C 1
ATOM 5186 O O . ALA B 1 297 ? -28.415 8.964 68.046 1.00 41.23 294 ALA B O 1
ATOM 5188 N N . GLU B 1 298 ? -28.472 7.159 69.364 1.00 42.46 295 GLU B N 1
ATOM 5189 C CA . GLU B 1 298 ? -29.908 7.258 69.575 1.00 45.06 295 GLU B CA 1
ATOM 5190 C C . GLU B 1 298 ? -30.330 8.672 70.013 1.00 46.00 295 GLU B C 1
ATOM 5191 O O . GLU B 1 298 ? -31.245 9.256 69.419 1.00 46.85 295 GLU B O 1
ATOM 5197 N N . VAL B 1 299 ? -29.662 9.238 71.023 1.00 35.64 296 VAL B N 1
ATOM 5198 C CA . VAL B 1 299 ? -30.055 10.566 71.497 1.00 37.73 296 VAL B CA 1
ATOM 5199 C C . VAL B 1 299 ? -29.789 11.640 70.444 1.00 42.68 296 VAL B C 1
ATOM 5200 O O . VAL B 1 299 ? -30.534 12.610 70.328 1.00 40.19 296 VAL B O 1
ATOM 5204 N N . ASN B 1 300 ? -28.720 11.462 69.674 1.00 43.30 297 ASN B N 1
ATOM 5205 C CA . ASN B 1 300 ? -28.415 12.364 68.579 1.00 44.49 297 ASN B CA 1
ATOM 5206 C C . ASN B 1 300 ? -29.518 12.400 67.534 1.00 40.54 297 ASN B C 1
ATOM 5207 O O . ASN B 1 300 ? -29.947 13.464 67.081 1.00 39.26 297 ASN B O 1
ATOM 5212 N N . LEU B 1 301 ? -29.956 11.218 67.127 1.00 42.17 298 LEU B N 1
ATOM 5213 C CA . LEU B 1 301 ? -30.990 11.105 66.107 1.00 41.63 298 LEU B CA 1
ATOM 5214 C C . LEU B 1 301 ? -32.308 11.719 66.596 1.00 40.99 298 LEU B C 1
ATOM 5215 O O . LEU B 1 301 ? -32.994 12.420 65.851 1.00 37.27 298 LEU B O 1
ATOM 5220 N N . ASN B 1 302 ? -32.646 11.444 67.852 1.00 38.04 299 ASN B N 1
ATOM 5221 C CA . ASN B 1 302 ? -33.827 12.020 68.487 1.00 39.15 299 ASN B CA 1
ATOM 5222 C C . ASN B 1 302 ? -33.789 13.535 68.487 1.00 39.25 299 ASN B C 1
ATOM 5223 O O . ASN B 1 302 ? -34.785 14.185 68.243 1.00 40.68 299 ASN B O 1
ATOM 5228 N N A LYS B 1 303 ? -32.636 14.121 68.793 0.50 39.90 300 LYS B N 1
ATOM 5229 N N B LYS B 1 303 ? -32.611 14.062 68.789 0.50 39.98 300 LYS B N 1
ATOM 5230 C CA A LYS B 1 303 ? -32.540 15.577 68.759 0.50 37.17 300 LYS B CA 1
ATOM 5231 C CA B LYS B 1 303 ? -32.325 15.482 68.773 0.50 37.38 300 LYS B CA 1
ATOM 5232 C C A LYS B 1 303 ? -32.782 16.082 67.334 0.50 39.93 300 LYS B C 1
ATOM 5233 C C B LYS B 1 303 ? -32.677 16.068 67.397 0.50 39.40 300 LYS B C 1
ATOM 5234 O O A LYS B 1 303 ? -33.518 17.059 67.123 0.50 39.91 300 LYS B O 1
ATOM 5235 O O B LYS B 1 303 ? -33.385 17.079 67.288 0.50 40.83 300 LYS B O 1
ATOM 5246 N N . TYR B 1 304 ? -32.187 15.414 66.345 1.00 41.21 301 TYR B N 1
ATOM 5247 C CA . TYR B 1 304 ? -32.472 15.801 64.958 1.00 43.06 301 TYR B CA 1
ATOM 5248 C C . TYR B 1 304 ? -33.953 15.770 64.615 1.00 43.40 301 TYR B C 1
ATOM 5249 O O . TYR B 1 304 ? -34.482 16.706 63.993 1.00 41.66 301 TYR B O 1
ATOM 5258 N N . ALA B 1 305 ? -34.612 14.673 64.967 1.00 47.51 302 ALA B N 1
ATOM 5259 C CA . ALA B 1 305 ? -36.060 14.553 64.745 1.00 47.82 302 ALA B CA 1
ATOM 5260 C C . ALA B 1 305 ? -36.764 15.812 65.263 1.00 46.57 302 ALA B C 1
ATOM 5261 O O . ALA B 1 305 ? -37.558 16.435 64.553 1.00 49.69 302 ALA B O 1
ATOM 5263 N N . TRP B 1 306 ? -36.439 16.179 66.504 1.00 38.86 303 TRP B N 1
ATOM 5264 C CA . TRP B 1 306 ? -36.971 17.375 67.156 1.00 40.05 303 TRP B CA 1
ATOM 5265 C C . TRP B 1 306 ? -36.677 18.643 66.330 1.00 40.79 303 TRP B C 1
ATOM 5266 O O . TRP B 1 306 ? -37.525 19.530 66.215 1.00 37.44 303 TRP B O 1
ATOM 5277 N N . GLN B 1 307 ? -35.485 18.744 65.749 1.00 35.92 304 GLN B N 1
ATOM 5278 C CA . GLN B 1 307 ? -35.156 19.956 65.011 1.00 31.58 304 GLN B CA 1
ATOM 5279 C C . GLN B 1 307 ? -35.906 20.061 63.669 1.00 39.06 304 GLN B C 1
ATOM 5280 O O . GLN B 1 307 ? -36.185 21.175 63.209 1.00 40.60 304 GLN B O 1
ATOM 5286 N N . PHE B 1 308 ? -36.190 18.912 63.045 1.00 36.83 305 PHE B N 1
ATOM 5287 C CA . PHE B 1 308 ? -36.995 18.855 61.818 1.00 42.76 305 PHE B CA 1
ATOM 5288 C C . PHE B 1 308 ? -38.500 18.928 62.119 1.00 46.21 305 PHE B C 1
ATOM 5289 O O . PHE B 1 308 ? -39.296 19.213 61.230 1.00 45.47 305 PHE B O 1
ATOM 5297 N N . GLY B 1 309 ? -38.880 18.638 63.362 1.00 47.14 306 GLY B N 1
ATOM 5298 C CA . GLY B 1 309 ? -40.271 18.682 63.760 1.00 47.64 306 GLY B CA 1
ATOM 5299 C C . GLY B 1 309 ? -41.042 17.436 63.364 1.00 57.24 306 GLY B C 1
ATOM 5300 O O . GLY B 1 309 ? -42.270 17.492 63.153 1.00 59.80 306 GLY B O 1
ATOM 5301 N N . GLN B 1 310 ? -40.331 16.308 63.280 1.00 57.86 307 GLN B N 1
ATOM 5302 C CA . GLN B 1 310 ? -40.937 15.025 62.879 1.00 60.70 307 GLN B CA 1
ATOM 5303 C C . GLN B 1 310 ? -40.860 13.987 64.001 1.00 58.94 307 GLN B C 1
ATOM 5304 O O . GLN B 1 310 ? -40.227 14.233 65.028 1.00 56.03 307 GLN B O 1
ATOM 5310 N N . VAL B 1 311 ? -41.471 12.822 63.800 1.00 55.22 308 VAL B N 1
ATOM 5311 C CA . VAL B 1 311 ? -41.520 11.813 64.871 1.00 57.08 308 VAL B CA 1
ATOM 5312 C C . VAL B 1 311 ? -40.317 10.860 64.857 1.00 60.46 308 VAL B C 1
ATOM 5313 O O . VAL B 1 311 ? -40.028 10.184 65.840 1.00 56.86 308 VAL B O 1
ATOM 5317 N N . ASP B 1 312 ? -39.617 10.837 63.731 1.00 65.29 309 ASP B N 1
ATOM 5318 C CA . ASP B 1 312 ? -38.528 9.908 63.465 1.00 62.76 309 ASP B CA 1
ATOM 5319 C C . ASP B 1 312 ? -37.396 10.684 62.816 1.00 54.34 309 ASP B C 1
ATOM 5320 O O . ASP B 1 312 ? -37.648 11.647 62.071 1.00 48.32 309 ASP B O 1
ATOM 5325 N N . PHE B 1 313 ? -36.160 10.245 63.039 1.00 49.21 310 PHE B N 1
ATOM 5326 C CA . PHE B 1 313 ? -35.058 10.731 62.216 1.00 49.76 310 PHE B CA 1
ATOM 5327 C C . PHE B 1 313 ? -35.270 10.201 60.797 1.00 59.02 310 PHE B C 1
ATOM 5328 O O . PHE B 1 313 ? -34.888 10.811 59.787 1.00 62.74 310 PHE B O 1
ATOM 5336 N N . ILE B 1 314 ? -35.924 9.054 60.734 1.00 61.44 311 ILE B N 1
ATOM 5337 C CA . ILE B 1 314 ? -36.067 8.331 59.496 1.00 59.77 311 ILE B CA 1
ATOM 5338 C C . ILE B 1 314 ? -36.962 9.154 58.591 1.00 57.32 311 ILE B C 1
ATOM 5339 O O . ILE B 1 314 ? -36.683 9.337 57.409 1.00 53.79 311 ILE B O 1
ATOM 5344 N N . THR B 1 315 ? -38.048 9.638 59.184 1.00 54.06 312 THR B N 1
ATOM 5345 C CA . THR B 1 315 ? -39.023 10.466 58.517 1.00 47.93 312 THR B CA 1
ATOM 5346 C C . THR B 1 315 ? -38.397 11.788 58.139 1.00 49.45 312 THR B C 1
ATOM 5347 O O . THR B 1 315 ? -38.686 12.347 57.069 1.00 56.20 312 THR B O 1
ATOM 5351 N N . SER B 1 316 ? -37.545 12.285 59.033 1.00 45.71 313 SER B N 1
ATOM 5352 C CA . SER B 1 316 ? -36.804 13.510 58.793 1.00 48.59 313 SER B CA 1
ATOM 5353 C C . SER B 1 316 ? -35.919 13.375 57.550 1.00 48.34 313 SER B C 1
ATOM 5354 O O . SER B 1 316 ? -35.876 14.281 56.708 1.00 49.89 313 SER B O 1
ATOM 5357 N N . VAL B 1 317 ? -35.220 12.246 57.433 1.00 46.06 314 VAL B N 1
ATOM 5358 C CA . VAL B 1 317 ? -34.382 11.998 56.257 1.00 48.55 314 VAL B CA 1
ATOM 5359 C C . VAL B 1 317 ? -35.207 12.055 54.983 1.00 55.98 314 VAL B C 1
ATOM 5360 O O . VAL B 1 317 ? -34.793 12.656 53.993 1.00 61.31 314 VAL B O 1
ATOM 5364 N N . ASN B 1 318 ? -36.373 11.422 55.008 1.00 54.61 315 ASN B N 1
ATOM 5365 C CA . ASN B 1 318 ? -37.211 11.406 53.834 1.00 62.28 315 ASN B CA 1
ATOM 5366 C C . ASN B 1 318 ? -37.642 12.817 53.497 1.00 65.45 315 ASN B C 1
ATOM 5367 O O . ASN B 1 318 ? -37.600 13.225 52.343 1.00 71.50 315 ASN B O 1
ATOM 5372 N N . GLU B 1 319 ? -38.046 13.567 54.513 1.00 63.46 316 GLU B N 1
ATOM 5373 C CA . GLU B 1 319 ? -38.387 14.960 54.315 1.00 62.98 316 GLU B CA 1
ATOM 5374 C C . GLU B 1 319 ? -37.285 15.638 53.506 1.00 63.00 316 GLU B C 1
ATOM 5375 O O . GLU B 1 319 ? -37.574 16.345 52.543 1.00 67.97 316 GLU B O 1
ATOM 5381 N N . VAL B 1 320 ? -36.024 15.403 53.869 1.00 56.72 317 VAL B N 1
ATOM 5382 C CA . VAL B 1 320 ? -34.897 15.988 53.118 1.00 54.96 317 VAL B CA 1
ATOM 5383 C C . VAL B 1 320 ? -34.861 15.527 51.667 1.00 60.18 317 VAL B C 1
ATOM 5384 O O . VAL B 1 320 ? -34.991 16.354 50.762 1.00 60.67 317 VAL B O 1
ATOM 5388 N N . LEU B 1 321 ? -34.698 14.219 51.448 1.00 61.46 318 LEU B N 1
ATOM 5389 C CA . LEU B 1 321 ? -34.705 13.651 50.089 1.00 64.05 318 LEU B CA 1
ATOM 5390 C C . LEU B 1 321 ? -35.877 14.166 49.263 1.00 66.17 318 LEU B C 1
ATOM 5391 O O . LEU B 1 321 ? -35.781 14.354 48.044 1.00 62.66 318 LEU B O 1
ATOM 5396 N N . GLU B 1 322 ? -36.983 14.396 49.957 1.00 71.21 319 GLU B N 1
ATOM 5397 C CA . GLU B 1 322 ? -38.202 14.894 49.353 1.00 77.37 319 GLU B CA 1
ATOM 5398 C C . GLU B 1 322 ? -38.029 16.302 48.812 1.00 73.02 319 GLU B C 1
ATOM 5399 O O . GLU B 1 322 ? -38.167 16.542 47.612 1.00 72.58 319 GLU B O 1
ATOM 5405 N N . GLN B 1 323 ? -37.752 17.233 49.718 1.00 61.74 320 GLN B N 1
ATOM 5406 C CA . GLN B 1 323 ? -37.949 18.644 49.434 1.00 64.91 320 GLN B CA 1
ATOM 5407 C C . GLN B 1 323 ? -36.690 19.462 49.164 1.00 66.83 320 GLN B C 1
ATOM 5408 O O . GLN B 1 323 ? -36.770 20.522 48.561 1.00 74.58 320 GLN B O 1
ATOM 5414 N N . ALA B 1 324 ? -35.536 18.982 49.605 1.00 64.71 321 ALA B N 1
ATOM 5415 C CA . ALA B 1 324 ? -34.317 19.775 49.494 1.00 69.13 321 ALA B CA 1
ATOM 5416 C C . ALA B 1 324 ? -33.920 19.969 48.027 1.00 77.18 321 ALA B C 1
ATOM 5417 O O . ALA B 1 324 ? -33.834 19.011 47.254 1.00 80.68 321 ALA B O 1
ATOM 5419 N N . GLN B 1 325 ? -33.677 21.219 47.652 1.00 77.59 322 GLN B N 1
ATOM 5420 C CA . GLN B 1 325 ? -33.441 21.540 46.256 1.00 83.69 322 GLN B CA 1
ATOM 5421 C C . GLN B 1 325 ? -32.007 21.958 45.968 1.00 79.69 322 GLN B C 1
ATOM 5422 O O . GLN B 1 325 ? -31.367 22.682 46.741 1.00 74.93 322 GLN B O 1
ATOM 5428 N N . ILE B 1 326 ? -31.519 21.475 44.835 1.00 75.00 323 ILE B N 1
ATOM 5429 C CA . ILE B 1 326 ? -30.127 21.618 44.462 1.00 72.49 323 ILE B CA 1
ATOM 5430 C C . ILE B 1 326 ? -29.784 23.071 44.144 1.00 67.19 323 ILE B C 1
ATOM 5431 O O . ILE B 1 326 ? -30.435 23.699 43.321 1.00 67.76 323 ILE B O 1
ATOM 5436 N N . VAL B 1 327 ? -28.769 23.610 44.813 1.00 61.70 324 VAL B N 1
ATOM 5437 C CA . VAL B 1 327 ? -28.271 24.944 44.467 1.00 61.64 324 VAL B CA 1
ATOM 5438 C C . VAL B 1 327 ? -27.687 25.058 43.022 1.00 60.14 324 VAL B C 1
ATOM 5439 O O . VAL B 1 327 ? -26.876 24.225 42.565 1.00 58.02 324 VAL B O 1
ATOM 5443 N N . ASP B 1 328 ? -28.105 26.095 42.308 1.00 55.18 325 ASP B N 1
ATOM 5444 C CA . ASP B 1 328 ? -27.552 26.350 40.983 1.00 63.26 325 ASP B CA 1
ATOM 5445 C C . ASP B 1 328 ? -26.229 27.096 41.117 1.00 64.86 325 ASP B C 1
ATOM 5446 O O . ASP B 1 328 ? -26.176 28.328 40.996 1.00 63.03 325 ASP B O 1
ATOM 5451 N N . TYR B 1 329 ? -25.163 26.341 41.363 1.00 58.85 326 TYR B N 1
ATOM 5452 C CA . TYR B 1 329 ? -23.894 26.941 41.751 1.00 60.16 326 TYR B CA 1
ATOM 5453 C C . TYR B 1 329 ? -23.236 27.708 40.616 1.00 65.64 326 TYR B C 1
ATOM 5454 O O . TYR B 1 329 ? -22.300 28.474 40.841 1.00 67.98 326 TYR B O 1
ATOM 5463 N N . ASN B 1 330 ? -23.727 27.496 39.398 1.00 66.27 327 ASN B N 1
ATOM 5464 C CA . ASN B 1 330 ? -23.257 28.254 38.247 1.00 65.11 327 ASN B CA 1
ATOM 5465 C C . ASN B 1 330 ? -23.722 29.701 38.349 1.00 67.73 327 ASN B C 1
ATOM 5466 O O . ASN B 1 330 ? -23.270 30.563 37.601 1.00 77.09 327 ASN B O 1
ATOM 5471 N N . LYS B 1 331 ? -24.627 29.958 39.286 1.00 68.13 328 LYS B N 1
ATOM 5472 C CA . LYS B 1 331 ? -25.129 31.301 39.546 1.00 72.78 328 LYS B CA 1
ATOM 5473 C C . LYS B 1 331 ? -24.363 31.994 40.682 1.00 74.62 328 LYS B C 1
ATOM 5474 O O . LYS B 1 331 ? -24.454 33.211 40.838 1.00 78.28 328 LYS B O 1
ATOM 5480 N N . ILE B 1 332 ? -23.629 31.230 41.488 1.00 69.32 329 ILE B N 1
ATOM 5481 C CA . ILE B 1 332 ? -22.762 31.855 42.472 1.00 65.75 329 ILE B CA 1
ATOM 5482 C C . ILE B 1 332 ? -21.641 32.634 41.780 1.00 65.86 329 ILE B C 1
ATOM 5483 O O . ILE B 1 332 ? -20.831 32.066 41.034 1.00 62.38 329 ILE B O 1
ATOM 5488 N N . ASP B 1 333 ? -21.611 33.939 42.024 1.00 71.96 330 ASP B N 1
ATOM 5489 C CA . ASP B 1 333 ? -20.451 34.767 41.702 1.00 77.59 330 ASP B CA 1
ATOM 5490 C C . ASP B 1 333 ? -20.141 35.497 42.989 1.00 75.49 330 ASP B C 1
ATOM 5491 O O . ASP B 1 333 ? -20.771 36.506 43.298 1.00 86.91 330 ASP B O 1
ATOM 5496 N N . VAL B 1 334 ? -19.211 34.961 43.761 1.00 61.38 331 VAL B N 1
ATOM 5497 C CA . VAL B 1 334 ? -18.705 35.658 44.919 1.00 57.12 331 VAL B CA 1
ATOM 5498 C C . VAL B 1 334 ? -17.333 35.053 45.209 1.00 55.52 331 VAL B C 1
ATOM 5499 O O . VAL B 1 334 ? -17.107 33.895 44.900 1.00 54.94 331 VAL B O 1
ATOM 5503 N N . PRO B 1 335 ? -16.390 35.852 45.730 1.00 59.04 332 PRO B N 1
ATOM 5504 C CA . PRO B 1 335 ? -15.130 35.290 46.242 1.00 60.86 332 PRO B CA 1
ATOM 5505 C C . PRO B 1 335 ? -15.372 34.195 47.297 1.00 59.97 332 PRO B C 1
ATOM 5506 O O . PRO B 1 335 ? -16.093 34.417 48.270 1.00 58.81 332 PRO B O 1
ATOM 5510 N N . SER B 1 336 ? -14.775 33.023 47.105 1.00 55.06 333 SER B N 1
ATOM 5511 C CA . SER B 1 336 ? -15.078 31.892 47.972 1.00 53.65 333 SER B CA 1
ATOM 5512 C C . SER B 1 336 ? -13.838 31.224 48.568 1.00 52.17 333 SER B C 1
ATOM 5513 O O . SER B 1 336 ? -12.791 31.075 47.902 1.00 50.06 333 SER B O 1
ATOM 5516 N N . LEU B 1 337 ? -13.979 30.842 49.837 1.00 48.84 334 LEU B N 1
ATOM 5517 C CA . LEU B 1 337 ? -12.979 30.064 50.562 1.00 44.72 334 LEU B CA 1
ATOM 5518 C C . LEU B 1 337 ? -13.619 28.787 51.072 1.00 44.12 334 LEU B C 1
ATOM 5519 O O . LEU B 1 337 ? -14.504 28.839 51.911 1.00 38.29 334 LEU B O 1
ATOM 5524 N N . PHE B 1 338 ? -13.170 27.644 50.568 1.00 39.70 335 PHE B N 1
ATOM 5525 C CA . PHE B 1 338 ? -13.717 26.369 51.012 1.00 40.55 335 PHE B CA 1
ATOM 5526 C C . PHE B 1 338 ? -12.716 25.692 51.923 1.00 39.09 335 PHE B C 1
ATOM 5527 O O . PHE B 1 338 ? -11.546 25.506 51.556 1.00 41.60 335 PHE B O 1
ATOM 5535 N N . LEU B 1 339 ? -13.198 25.322 53.099 1.00 34.84 336 LEU B N 1
ATOM 5536 C CA . LEU B 1 339 ? -12.416 24.656 54.133 1.00 36.91 336 LEU B CA 1
ATOM 5537 C C . LEU B 1 339 ? -12.855 23.205 54.249 1.00 38.94 336 LEU B C 1
ATOM 5538 O O . LEU B 1 339 ? -14.046 22.934 54.505 1.00 38.68 336 LEU B O 1
ATOM 5543 N N . VAL B 1 340 ? -11.916 22.274 54.060 1.00 37.62 337 VAL B N 1
ATOM 5544 C CA . VAL B 1 340 ? -12.260 20.846 54.144 1.00 37.04 337 VAL B CA 1
ATOM 5545 C C . VAL B 1 340 ? -11.167 19.932 54.728 1.00 34.99 337 VAL B C 1
ATOM 5546 O O . VAL B 1 340 ? -10.030 19.931 54.270 1.00 37.79 337 VAL B O 1
ATOM 5550 N N . GLY B 1 341 ? -11.531 19.155 55.747 1.00 40.43 338 GLY B N 1
ATOM 5551 C CA . GLY B 1 341 ? -10.612 18.216 56.376 1.00 39.74 338 GLY B CA 1
ATOM 5552 C C . GLY B 1 341 ? -10.453 16.886 55.657 1.00 45.99 338 GLY B C 1
ATOM 5553 O O . GLY B 1 341 ? -11.354 16.446 54.956 1.00 55.38 338 GLY B O 1
ATOM 5554 N N . ALA B 1 342 ? -9.293 16.249 55.808 1.00 52.26 339 ALA B N 1
ATOM 5555 C CA . ALA B 1 342 ? -9.080 14.885 55.300 1.00 57.60 339 ALA B CA 1
ATOM 5556 C C . ALA B 1 342 ? -9.930 13.820 56.032 1.00 61.03 339 ALA B C 1
ATOM 5557 O O . ALA B 1 342 ? -10.180 12.729 55.493 1.00 52.03 339 ALA B O 1
ATOM 5559 N N . GLY B 1 343 ? -10.355 14.140 57.263 1.00 63.44 340 GLY B N 1
ATOM 5560 C CA . GLY B 1 343 ? -11.293 13.313 58.012 1.00 60.75 340 GLY B CA 1
ATOM 5561 C C . GLY B 1 343 ? -12.731 13.717 57.710 1.00 68.76 340 GLY B C 1
ATOM 5562 O O . GLY B 1 343 ? -13.516 13.997 58.630 1.00 69.40 340 GLY B O 1
ATOM 5563 N N . GLU B 1 344 ? -13.076 13.757 56.420 1.00 66.58 341 GLU B N 1
ATOM 5564 C CA . GLU B 1 344 ? -14.342 14.345 55.981 1.00 65.63 341 GLU B CA 1
ATOM 5565 C C . GLU B 1 344 ? -15.027 13.415 54.994 1.00 63.04 341 GLU B C 1
ATOM 5566 O O . GLU B 1 344 ? -14.377 12.869 54.125 1.00 68.93 341 GLU B O 1
ATOM 5572 N N . ASP B 1 345 ? -16.339 13.239 55.135 1.00 66.49 342 ASP B N 1
ATOM 5573 C CA . ASP B 1 345 ? -17.108 12.363 54.253 1.00 68.99 342 ASP B CA 1
ATOM 5574 C C . ASP B 1 345 ? -16.713 12.601 52.810 1.00 61.71 342 ASP B C 1
ATOM 5575 O O . ASP B 1 345 ? -16.636 13.742 52.360 1.00 56.82 342 ASP B O 1
ATOM 5580 N N . SER B 1 346 ? -16.472 11.527 52.076 1.00 62.66 343 SER B N 1
ATOM 5581 C CA . SER B 1 346 ? -15.975 11.677 50.720 1.00 63.28 343 SER B CA 1
ATOM 5582 C C . SER B 1 346 ? -16.996 12.377 49.797 1.00 68.32 343 SER B C 1
ATOM 5583 O O . SER B 1 346 ? -16.617 12.946 48.774 1.00 69.87 343 SER B O 1
ATOM 5586 N N . GLU B 1 347 ? -18.276 12.354 50.167 1.00 67.92 344 GLU B N 1
ATOM 5587 C CA . GLU B 1 347 ? -19.293 13.069 49.394 1.00 70.46 344 GLU B CA 1
ATOM 5588 C C . GLU B 1 347 ? -19.200 14.576 49.617 1.00 64.81 344 GLU B C 1
ATOM 5589 O O . GLU B 1 347 ? -19.405 15.368 48.685 1.00 63.88 344 GLU B O 1
ATOM 5595 N N . LEU B 1 348 ? -18.893 14.965 50.853 1.00 54.56 345 LEU B N 1
ATOM 5596 C CA . LEU B 1 348 ? -18.644 16.369 51.183 1.00 49.50 345 LEU B CA 1
ATOM 5597 C C . LEU B 1 348 ? -17.429 16.885 50.400 1.00 53.07 345 LEU B C 1
ATOM 5598 O O . LEU B 1 348 ? -17.439 17.986 49.845 1.00 51.75 345 LEU B O 1
ATOM 5611 N N . ARG B 1 350 ? -16.307 15.645 47.642 1.00 48.44 347 ARG B N 1
ATOM 5612 C CA . ARG B 1 350 ? -16.644 15.650 46.231 1.00 52.60 347 ARG B CA 1
ATOM 5613 C C . ARG B 1 350 ? -17.306 16.974 45.831 1.00 52.45 347 ARG B C 1
ATOM 5614 O O . ARG B 1 350 ? -16.838 17.672 44.928 1.00 50.35 347 ARG B O 1
ATOM 5622 N N . GLN B 1 351 ? -18.389 17.318 46.521 1.00 53.42 348 GLN B N 1
ATOM 5623 C CA . GLN B 1 351 ? -19.105 18.552 46.233 1.00 53.51 348 GLN B CA 1
ATOM 5624 C C . GLN B 1 351 ? -18.177 19.761 46.364 1.00 51.97 348 GLN B C 1
ATOM 5625 O O . GLN B 1 351 ? -18.274 20.717 45.598 1.00 56.71 348 GLN B O 1
ATOM 5631 N N . SER B 1 352 ? -17.258 19.709 47.317 1.00 44.95 349 SER B N 1
ATOM 5632 C CA . SER B 1 352 ? -16.288 20.780 47.449 1.00 43.29 349 SER B CA 1
ATOM 5633 C C . SER B 1 352 ? -15.439 20.865 46.199 1.00 41.07 349 SER B C 1
ATOM 5634 O O . SER B 1 352 ? -15.170 21.945 45.712 1.00 42.40 349 SER B O 1
ATOM 5637 N N . GLN B 1 353 ? -15.009 19.718 45.692 1.00 44.15 350 GLN B N 1
ATOM 5638 C CA . GLN B 1 353 ? -14.178 19.694 44.504 1.00 50.20 350 GLN B CA 1
ATOM 5639 C C . GLN B 1 353 ? -14.960 20.174 43.279 1.00 52.69 350 GLN B C 1
ATOM 5640 O O . GLN B 1 353 ? -14.415 20.876 42.422 1.00 51.23 350 GLN B O 1
ATOM 5646 N N . VAL B 1 354 ? -16.232 19.795 43.195 1.00 51.07 351 VAL B N 1
ATOM 5647 C CA . VAL B 1 354 ? -17.061 20.218 42.071 1.00 49.80 351 VAL B CA 1
ATOM 5648 C C . VAL B 1 354 ? -17.134 21.747 42.005 1.00 49.60 351 VAL B C 1
ATOM 5649 O O . VAL B 1 354 ? -16.768 22.373 41.001 1.00 48.69 351 VAL B O 1
ATOM 5653 N N . LEU B 1 355 ? -17.596 22.342 43.089 1.00 46.66 352 LEU B N 1
ATOM 5654 C CA . LEU B 1 355 ? -17.665 23.784 43.187 1.00 49.59 352 LEU B CA 1
ATOM 5655 C C . LEU B 1 355 ? -16.299 24.416 42.923 1.00 56.44 352 LEU B C 1
ATOM 5656 O O . LEU B 1 355 ? -16.210 25.430 42.250 1.00 58.80 352 LEU B O 1
ATOM 5661 N N . TYR B 1 356 ? -15.224 23.836 43.455 1.00 56.16 353 TYR B N 1
ATOM 5662 C CA . TYR B 1 356 ? -13.912 24.416 43.174 1.00 53.16 353 TYR B CA 1
ATOM 5663 C C . TYR B 1 356 ? -13.604 24.422 41.683 1.00 61.60 353 TYR B C 1
ATOM 5664 O O . TYR B 1 356 ? -13.156 25.431 41.128 1.00 64.95 353 TYR B O 1
ATOM 5673 N N . ASP B 1 357 ? -13.824 23.282 41.035 1.00 62.66 354 ASP B N 1
ATOM 5674 C CA . ASP B 1 357 ? -13.509 23.154 39.620 1.00 65.71 354 ASP B CA 1
ATOM 5675 C C . ASP B 1 357 ? -14.373 24.102 38.785 1.00 61.07 354 ASP B C 1
ATOM 5676 O O . ASP B 1 357 ? -13.914 24.679 37.793 1.00 54.38 354 ASP B O 1
ATOM 5681 N N . ASN B 1 358 ? -15.621 24.269 39.207 1.00 56.74 355 ASN B N 1
ATOM 5682 C CA . ASN B 1 358 ? -16.569 25.059 38.446 1.00 55.92 355 ASN B CA 1
ATOM 5683 C C . ASN B 1 358 ? -16.281 26.554 38.572 1.00 52.74 355 ASN B C 1
ATOM 5684 O O . ASN B 1 358 ? -16.285 27.281 37.586 1.00 55.71 355 ASN B O 1
ATOM 5689 N N . PHE B 1 359 ? -16.021 27.007 39.793 1.00 54.22 356 PHE B N 1
ATOM 5690 C CA . PHE B 1 359 ? -15.667 28.405 40.025 1.00 55.04 356 PHE B CA 1
ATOM 5691 C C . PHE B 1 359 ? -14.326 28.767 39.334 1.00 61.51 356 PHE B C 1
ATOM 5692 O O . PHE B 1 359 ? -14.178 29.854 38.775 1.00 62.65 356 PHE B O 1
ATOM 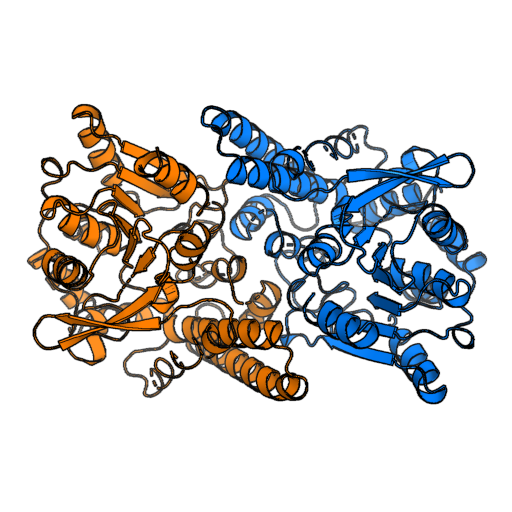5700 N N . LYS B 1 360 ? -13.364 27.852 39.359 1.00 54.95 357 LYS B N 1
ATOM 5701 C CA . LYS B 1 360 ? -12.055 28.099 38.763 1.00 62.11 357 LYS B CA 1
ATOM 5702 C C . LYS B 1 360 ? -12.174 28.250 37.236 1.00 66.71 357 LYS B C 1
ATOM 5703 O O . LYS B 1 360 ? -11.575 29.137 36.607 1.00 65.08 357 LYS B O 1
ATOM 5709 N N . GLN B 1 361 ? -12.938 27.370 36.640 1.00 63.35 358 GLN B N 1
ATOM 5710 C CA . GLN B 1 361 ? -13.179 27.456 35.243 1.00 66.49 358 GLN B CA 1
ATOM 5711 C C . GLN B 1 361 ? -13.722 28.807 34.889 1.00 71.28 358 GLN B C 1
ATOM 5712 O O . GLN B 1 361 ? -13.291 29.407 33.941 1.00 81.01 358 GLN B O 1
ATOM 5718 N N . ARG B 1 362 ? -14.703 29.273 35.636 1.00 66.96 359 ARG B N 1
ATOM 5719 C CA . ARG B 1 362 ? -15.406 30.495 35.340 1.00 68.16 359 ARG B CA 1
ATOM 5720 C C . ARG B 1 362 ? -14.712 31.721 35.828 1.00 69.81 359 ARG B C 1
ATOM 5721 O O . ARG B 1 362 ? -15.256 32.785 35.757 1.00 67.07 359 ARG B O 1
ATOM 5729 N N . GLY B 1 363 ? -13.515 31.570 36.349 1.00 70.17 360 GLY B N 1
ATOM 5730 C CA . GLY B 1 363 ? -12.712 32.692 36.811 1.00 68.10 360 GLY B CA 1
ATOM 5731 C C . GLY B 1 363 ? -13.173 33.373 38.096 1.00 67.19 360 GLY B C 1
ATOM 5732 O O . GLY B 1 363 ? -12.832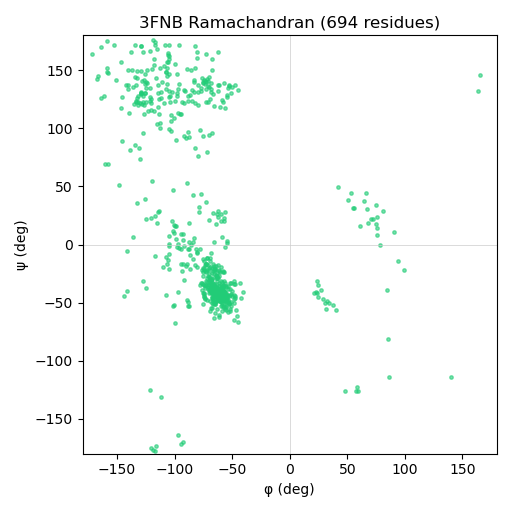 34.533 38.349 1.00 67.85 360 GLY B O 1
ATOM 5733 N N . ILE B 1 364 ? -13.948 32.664 38.914 1.00 62.48 361 ILE B N 1
ATOM 5734 C CA . ILE B 1 364 ? -14.317 33.177 40.227 1.00 57.11 361 ILE B CA 1
ATOM 5735 C C . ILE B 1 364 ? -13.112 33.053 41.139 1.00 56.18 361 ILE B C 1
ATOM 5736 O O . ILE B 1 364 ? -12.396 32.055 41.088 1.00 58.49 361 ILE B O 1
ATOM 5741 N N . ASP B 1 365 ? -12.888 34.065 41.968 1.00 55.78 362 ASP B N 1
ATOM 5742 C CA . ASP B 1 365 ? -11.814 34.023 42.949 1.00 60.04 362 ASP B CA 1
ATOM 5743 C C . ASP B 1 365 ? -12.138 32.961 43.999 1.00 60.56 362 ASP B C 1
ATOM 5744 O O . ASP B 1 365 ? -12.877 33.217 44.965 1.00 63.85 362 ASP B O 1
ATOM 5749 N N . VAL B 1 366 ? -11.588 31.764 43.809 1.00 55.42 363 VAL B N 1
ATOM 5750 C CA . VAL B 1 366 ? -11.897 30.648 44.695 1.00 50.82 363 VAL B CA 1
ATOM 5751 C C . VAL B 1 366 ? -10.634 30.004 45.283 1.00 51.58 363 VAL B C 1
ATOM 5752 O O . VAL B 1 366 ? -9.639 29.810 44.584 1.00 46.20 363 VAL B O 1
ATOM 5756 N N . THR B 1 367 ? -10.700 29.678 46.573 1.00 51.37 364 THR B N 1
ATOM 5757 C CA . THR B 1 367 ? -9.625 28.997 47.281 1.00 54.94 364 THR B CA 1
ATOM 5758 C C . THR B 1 367 ? -10.161 27.739 47.962 1.00 50.63 364 THR B C 1
ATOM 5759 O O . THR B 1 367 ? -11.179 27.778 48.654 1.00 46.28 364 THR B O 1
ATOM 5763 N N . LEU B 1 368 ? -9.484 26.616 47.750 1.00 51.03 365 LEU B N 1
ATOM 5764 C CA . LEU B 1 368 ? -9.840 25.378 48.433 1.00 53.06 365 LEU B CA 1
ATOM 5765 C C . LEU B 1 368 ? -8.701 24.956 49.366 1.00 51.72 365 LEU B C 1
ATOM 5766 O O . LEU B 1 368 ? -7.654 24.471 48.905 1.00 48.83 365 LEU B O 1
ATOM 5771 N N . ARG B 1 369 ? -8.896 25.172 50.666 1.00 42.70 366 ARG B N 1
ATOM 5772 C CA . ARG B 1 369 ? -7.893 24.808 51.673 1.00 45.41 366 ARG B CA 1
ATOM 5773 C C . ARG B 1 369 ? -8.233 23.434 52.244 1.00 44.13 366 ARG B C 1
ATOM 5774 O O . ARG B 1 369 ? -9.263 23.273 52.895 1.00 46.92 366 ARG B O 1
ATOM 5782 N N . LYS B 1 370 ? -7.399 22.438 51.968 1.00 38.86 367 LYS B N 1
ATOM 5783 C CA . LYS B 1 370 ? -7.594 21.115 52.559 1.00 42.60 367 LYS B CA 1
ATOM 5784 C C . LYS B 1 370 ? -6.788 21.058 53.849 1.00 47.04 367 LYS B C 1
ATOM 5785 O O . LYS B 1 370 ? -5.638 21.484 53.868 1.00 50.71 367 LYS B O 1
ATOM 5791 N N . PHE B 1 371 ? -7.402 20.578 54.926 1.00 43.95 368 PHE B N 1
ATOM 5792 C CA . PHE B 1 371 ? -6.694 20.411 56.191 1.00 39.30 368 PHE B CA 1
ATOM 5793 C C . PHE B 1 371 ? -6.299 18.960 56.395 1.00 42.80 368 PHE B C 1
ATOM 5794 O O . PHE B 1 371 ? -7.158 18.105 56.612 1.00 43.87 368 PHE B O 1
ATOM 5802 N N . SER B 1 372 ? -4.994 18.695 56.292 1.00 39.53 369 SER B N 1
ATOM 5803 C CA . SER B 1 372 ? -4.459 17.362 56.502 1.00 36.42 369 SER B CA 1
ATOM 5804 C C . SER B 1 372 ? -4.483 16.999 57.979 1.00 39.16 369 SER B C 1
ATOM 5805 O O . SER B 1 372 ? -4.624 17.868 58.862 1.00 35.55 369 SER B O 1
ATOM 5808 N N . SER B 1 373 ? -4.342 15.705 58.245 1.00 40.68 370 SER B N 1
ATOM 5809 C CA . SER B 1 373 ? -4.249 15.213 59.614 1.00 47.68 370 SER B CA 1
ATOM 5810 C C . SER B 1 373 ? -3.136 15.926 60.373 1.00 43.88 370 SER B C 1
ATOM 5811 O O . SER B 1 373 ? -3.344 16.375 61.498 1.00 42.24 370 SER B O 1
ATOM 5814 N N A GLU B 1 374 ? -1.950 15.986 59.773 0.50 45.51 371 GLU B N 1
ATOM 5815 N N B GLU B 1 374 ? -1.970 16.029 59.733 0.50 45.43 371 GLU B N 1
ATOM 5816 C CA A GLU B 1 374 ? -0.802 16.615 60.417 0.50 44.72 371 GLU B CA 1
ATOM 5817 C CA B GLU B 1 374 ? -0.767 16.619 60.327 0.50 45.31 371 GLU B CA 1
ATOM 5818 C C A GLU B 1 374 ? -1.204 17.981 60.933 0.50 41.22 371 GLU B C 1
ATOM 5819 C C B GLU B 1 374 ? -1.004 18.061 60.753 0.50 42.01 371 GLU B C 1
ATOM 5820 O O A GLU B 1 374 ? -0.827 18.371 62.035 0.50 42.02 371 GLU B O 1
ATOM 5821 O O B GLU B 1 374 ? -0.286 18.595 61.600 0.50 43.91 371 GLU B O 1
ATOM 5832 N N . SER B 1 375 ? -1.995 18.696 60.143 1.00 35.71 372 SER B N 1
ATOM 5833 C CA . SER B 1 375 ? -2.335 20.071 60.481 1.00 39.67 372 SER B CA 1
ATOM 5834 C C . SER B 1 375 ? -3.076 20.117 61.808 1.00 36.77 372 SER B C 1
ATOM 5835 O O . SER B 1 375 ? -3.183 21.175 62.434 1.00 36.33 372 SER B O 1
ATOM 5838 N N . GLY B 1 376 ? -3.638 18.978 62.205 1.00 32.56 373 GLY B N 1
ATOM 5839 C CA . GLY B 1 376 ? -4.417 18.915 63.431 1.00 36.26 373 GLY B CA 1
ATOM 5840 C C . GLY B 1 376 ? -5.798 19.541 63.276 1.00 42.60 373 GLY B C 1
ATOM 5841 O O . GLY B 1 376 ? -6.524 19.691 64.268 1.00 32.20 373 GLY B O 1
ATOM 5842 N N . ALA B 1 377 ? -6.163 19.888 62.041 1.00 38.48 374 ALA B N 1
ATOM 5843 C CA . ALA B 1 377 ? -7.419 20.588 61.779 1.00 38.03 374 ALA B CA 1
ATOM 5844 C C . ALA B 1 377 ? -8.359 19.824 60.839 1.00 36.36 374 ALA B C 1
ATOM 5845 O O . ALA B 1 377 ? -9.234 20.428 60.239 1.00 38.48 374 ALA B O 1
ATOM 5847 N N . ASP B 1 378 ? -8.196 18.508 60.753 1.00 29.39 375 ASP B N 1
ATOM 5848 C CA . ASP B 1 378 ? -8.876 17.696 59.752 1.00 34.74 375 ASP B CA 1
ATOM 5849 C C . ASP B 1 378 ? -10.254 17.199 60.159 1.00 35.27 375 ASP B C 1
ATOM 5850 O O . ASP B 1 378 ? -10.865 16.434 59.420 1.00 42.18 375 ASP B O 1
ATOM 5855 N N . ALA B 1 379 ? -10.727 17.579 61.332 1.00 30.73 376 ALA B N 1
ATOM 5856 C CA . ALA B 1 379 ? -12.045 17.125 61.793 1.00 31.26 376 ALA B CA 1
ATOM 5857 C C . ALA B 1 379 ? -13.121 18.041 61.230 1.00 34.32 376 ALA B C 1
ATOM 5858 O O . ALA B 1 379 ? -12.799 19.148 60.787 1.00 33.04 376 ALA B O 1
ATOM 5860 N N A HIS B 1 380 ? -14.354 17.604 61.233 0.50 37.10 377 HIS B N 1
ATOM 5861 N N B HIS B 1 380 ? -14.376 17.619 61.251 0.50 37.03 377 HIS B N 1
ATOM 5862 C CA A HIS B 1 380 ? -15.418 18.414 60.719 0.50 37.34 377 HIS B CA 1
ATOM 5863 C CA B HIS B 1 380 ? -15.477 18.445 60.778 0.50 37.72 377 HIS B CA 1
ATOM 5864 C C A HIS B 1 380 ? -15.413 19.771 61.342 0.50 36.45 377 HIS B C 1
ATOM 5865 C C B HIS B 1 380 ? -15.355 19.793 61.343 0.50 36.43 377 HIS B C 1
ATOM 5866 O O A HIS B 1 380 ? -15.217 19.878 62.507 0.50 36.74 377 HIS B O 1
ATOM 5867 O O B HIS B 1 380 ? -15.125 19.913 62.498 0.50 37.18 377 HIS B O 1
ATOM 5880 N N . CYS B 1 381 ? -15.606 20.808 60.550 1.00 29.16 378 CYS B N 1
ATOM 5881 C CA . CYS B 1 381 ? -15.607 22.188 61.076 1.00 31.97 378 CYS B CA 1
ATOM 5882 C C . CYS B 1 381 ? -14.330 22.616 61.776 1.00 32.34 378 CYS B C 1
ATOM 5883 O O . CYS B 1 381 ? -14.342 23.602 62.506 1.00 30.32 378 CYS B O 1
ATOM 5886 N N . GLN B 1 382 ? -13.243 21.878 61.529 1.00 31.98 379 GLN B N 1
ATOM 5887 C CA . GLN B 1 382 ? -11.917 22.240 62.007 1.00 35.97 379 GLN B CA 1
ATOM 5888 C C . GLN B 1 382 ? -11.883 22.425 63.534 1.00 38.45 379 GLN B C 1
ATOM 5889 O O . GLN B 1 382 ? -11.106 23.238 64.054 1.00 38.75 379 GLN B O 1
ATOM 5895 N N . VAL B 1 383 ? -12.731 21.665 64.236 1.00 42.24 380 VAL B N 1
ATOM 5896 C CA . VAL B 1 383 ? -12.876 21.761 65.695 1.00 33.75 380 VAL B CA 1
ATOM 5897 C C . VAL B 1 383 ? -11.597 21.362 66.457 1.00 31.46 380 VAL B C 1
ATOM 5898 O O . VAL B 1 383 ? -11.395 21.785 67.577 1.00 37.26 380 VAL B O 1
ATOM 5902 N N . ASN B 1 384 ? -10.776 20.512 65.858 1.00 30.43 381 ASN B N 1
ATOM 5903 C CA . ASN B 1 384 ? -9.557 20.056 66.504 1.00 29.90 381 ASN B CA 1
ATOM 5904 C C . ASN B 1 384 ? -8.416 21.069 66.391 1.00 33.13 381 ASN B C 1
ATOM 5905 O O . ASN B 1 384 ? -7.369 20.897 66.998 1.00 41.26 381 ASN B O 1
ATOM 5910 N N . ASN B 1 385 ? -8.638 22.141 65.635 1.00 29.75 382 ASN B N 1
ATOM 5911 C CA . ASN B 1 385 ? -7.704 23.257 65.564 1.00 23.12 382 ASN B CA 1
ATOM 5912 C C . ASN B 1 385 ? -8.391 24.546 65.105 1.00 30.34 382 ASN B C 1
ATOM 5913 O O . ASN B 1 385 ? -8.158 25.031 63.988 1.00 33.35 382 ASN B O 1
ATOM 5918 N N . PHE B 1 386 ? -9.252 25.097 65.952 1.00 32.88 383 PHE B N 1
ATOM 5919 C CA . PHE B 1 386 ? -9.937 26.345 65.621 1.00 37.33 383 PHE B CA 1
ATOM 5920 C C . PHE B 1 386 ? -8.966 27.498 65.284 1.00 46.45 383 PHE B C 1
ATOM 5921 O O . PHE B 1 386 ? -9.191 28.290 64.368 1.00 46.94 383 PHE B O 1
ATOM 5929 N N . ARG B 1 387 ? -7.893 27.586 66.054 1.00 47.15 384 ARG B N 1
ATOM 5930 C CA . ARG B 1 387 ? -6.935 28.667 65.934 1.00 41.87 384 ARG B CA 1
ATOM 5931 C C . ARG B 1 387 ? -6.356 28.704 64.523 1.00 41.54 384 ARG B C 1
ATOM 5932 O O . ARG B 1 387 ? -6.284 29.765 63.893 1.00 46.98 384 ARG B O 1
ATOM 5940 N N . LEU B 1 388 ? -5.946 27.549 64.011 1.00 38.48 385 LEU B N 1
ATOM 5941 C CA . LEU B 1 388 ? -5.456 27.496 62.631 1.00 45.16 385 LEU B CA 1
ATOM 5942 C C . LEU B 1 388 ? -6.507 28.014 61.653 1.00 47.38 385 LEU B C 1
ATOM 5943 O O . LEU B 1 388 ? -6.229 28.903 60.864 1.00 48.51 385 LEU B O 1
ATOM 5956 N N . HIS B 1 390 ? -9.102 29.897 62.024 1.00 48.13 387 HIS B N 1
ATOM 5957 C CA . HIS B 1 390 ? -9.294 31.336 62.184 1.00 47.50 387 HIS B CA 1
ATOM 5958 C C . HIS B 1 390 ? -8.231 32.119 61.382 1.00 45.45 387 HIS B C 1
ATOM 5959 O O . HIS B 1 390 ? -8.564 33.033 60.612 1.00 46.72 387 HIS B O 1
ATOM 5966 N N . TYR B 1 391 ? -6.958 31.770 61.564 1.00 41.18 388 TYR B N 1
ATOM 5967 C CA . TYR B 1 391 ? -5.887 32.435 60.808 1.00 45.39 388 TYR B CA 1
ATOM 5968 C C . TYR B 1 391 ? -6.143 32.309 59.319 1.00 53.57 388 TYR B C 1
ATOM 5969 O O . TYR B 1 391 ? -6.060 33.291 58.572 1.00 54.94 388 TYR B O 1
ATOM 5978 N N . GLN B 1 392 ? -6.454 31.097 58.872 1.00 54.39 389 GLN B N 1
ATOM 5979 C CA . GLN B 1 392 ? -6.716 30.917 57.452 1.00 49.87 389 GLN B CA 1
ATOM 5980 C C . GLN B 1 392 ? -7.820 31.869 57.027 1.00 48.16 389 GLN B C 1
ATOM 5981 O O . GLN B 1 392 ? -7.652 32.641 56.102 1.00 47.72 389 GLN B O 1
ATOM 5987 N N . VAL B 1 393 ? -8.947 31.827 57.723 1.00 42.63 390 VAL B N 1
ATOM 5988 C CA . VAL B 1 393 ? -10.109 32.592 57.294 1.00 46.05 390 VAL B CA 1
ATOM 5989 C C . VAL B 1 393 ? -9.832 34.091 57.230 1.00 50.58 390 VAL B C 1
ATOM 5990 O O . VAL B 1 393 ? -10.153 34.774 56.243 1.00 50.42 390 VAL B O 1
ATOM 5994 N N . PHE B 1 394 ? -9.253 34.615 58.300 1.00 53.59 391 PHE B N 1
ATOM 5995 C CA . PHE B 1 394 ? -9.057 36.048 58.372 1.00 56.14 391 PHE B CA 1
ATOM 5996 C C . PHE B 1 394 ? -7.888 36.573 57.533 1.00 55.97 391 PHE B C 1
ATOM 5997 O O . PHE B 1 394 ? -7.980 37.666 56.985 1.00 63.07 391 PHE B O 1
ATOM 6005 N N . GLU B 1 395 ? -6.819 35.796 57.378 1.00 49.26 392 GLU B N 1
ATOM 6006 C CA . GLU B 1 395 ? -5.781 36.190 56.415 1.00 53.81 392 GLU B CA 1
ATOM 6007 C C . GLU B 1 395 ? -6.425 36.344 55.022 1.00 54.91 392 GLU B C 1
ATOM 6008 O O . GLU B 1 395 ? -6.189 37.326 54.302 1.00 52.34 392 GLU B O 1
ATOM 6014 N N . TRP B 1 396 ? -7.267 35.377 54.668 1.00 52.92 393 TRP B N 1
ATOM 6015 C CA . TRP B 1 396 ? -7.955 35.387 53.381 1.00 51.80 393 TRP B CA 1
ATOM 6016 C C . TRP B 1 396 ? -8.948 36.523 53.312 1.00 46.35 393 TRP B C 1
ATOM 6017 O O . TRP B 1 396 ? -8.947 37.283 52.349 1.00 49.55 393 TRP B O 1
ATOM 6028 N N . LEU B 1 397 ? -9.801 36.647 54.324 1.00 50.86 394 LEU B N 1
ATOM 6029 C CA . LEU B 1 397 ? -10.843 37.689 54.295 1.00 58.27 394 LEU B CA 1
ATOM 6030 C C . LEU B 1 397 ? -10.285 39.119 54.292 1.00 62.47 394 LEU B C 1
ATOM 6031 O O . LEU B 1 397 ? -10.828 39.997 53.623 1.00 58.45 394 LEU B O 1
ATOM 6036 N N . ASN B 1 398 ? -9.215 39.343 55.056 1.00 65.60 395 ASN B N 1
ATOM 6037 C CA . ASN B 1 398 ? -8.519 40.622 55.051 1.00 67.26 395 ASN B CA 1
ATOM 6038 C C . ASN B 1 398 ? -8.090 40.984 53.640 1.00 69.48 395 ASN B C 1
ATOM 6039 O O . ASN B 1 398 ? -8.316 42.102 53.171 1.00 72.35 395 ASN B O 1
ATOM 6044 N N . HIS B 1 399 ? -7.482 40.021 52.958 1.00 65.92 396 HIS B N 1
ATOM 6045 C CA . HIS B 1 399 ? -7.084 40.225 51.577 1.00 72.96 396 HIS B CA 1
ATOM 6046 C C . HIS B 1 399 ? -8.275 40.620 50.697 1.00 68.93 396 HIS B C 1
ATOM 6047 O O . HIS B 1 399 ? -8.216 41.627 49.980 1.00 70.96 396 HIS B O 1
ATOM 6054 N N . ILE B 1 400 ? -9.348 39.835 50.757 1.00 58.09 397 ILE B N 1
ATOM 6055 C CA . ILE B 1 400 ? -10.516 40.049 49.901 1.00 61.66 397 ILE B CA 1
ATOM 6056 C C . ILE B 1 400 ? -11.168 41.423 50.094 1.00 67.64 397 ILE B C 1
ATOM 6057 O O . ILE B 1 400 ? -11.574 42.051 49.126 1.00 68.41 397 ILE B O 1
ATOM 6062 N N . PHE B 1 401 ? -11.257 41.883 51.343 1.00 71.18 398 PHE B N 1
ATOM 6063 C CA . PHE B 1 401 ? -12.061 43.061 51.701 1.00 76.38 398 PHE B CA 1
ATOM 6064 C C . PHE B 1 401 ? -11.259 44.340 51.862 1.00 85.42 398 PHE B C 1
ATOM 6065 O O . PHE B 1 401 ? -11.412 45.266 51.077 1.00 87.51 398 PHE B O 1
ATOM 6073 N N . LYS B 1 402 ? -10.427 44.386 52.898 1.00 94.24 399 LYS B N 1
ATOM 6074 C CA . LYS B 1 402 ? -9.504 45.493 53.100 1.00 97.63 399 LYS B CA 1
ATOM 6075 C C . LYS B 1 402 ? -8.841 45.772 51.770 1.00 101.04 399 LYS B C 1
ATOM 6076 O O . LYS B 1 402 ? -8.982 46.857 51.209 1.00 104.94 399 LYS B O 1
ATOM 6082 N N . LYS B 1 403 ? -8.127 44.771 51.264 1.00 102.04 400 LYS B N 1
ATOM 6083 C CA . LYS B 1 403 ? -7.495 44.857 49.953 1.00 107.10 400 LYS B CA 1
ATOM 6084 C C . LYS B 1 403 ? -8.515 44.603 48.847 1.00 100.31 400 LYS B C 1
ATOM 6085 O O . LYS B 1 403 ? -9.404 45.422 48.618 1.00 95.92 400 LYS B O 1
#

Sequence (725 aa):
LKRQDYYKIKFNNKDDFCCFNWLGIGQIIGSAGELFYIASGIRDGNPTDWCKRFNEHADYLEDEVERVKKVGYRDLISHLYFSACFSIRAALQFTDPKDSEFENFRREKLFLAVDNSKIPLKSIEVPFEGELLPGYAIISEDKAQDTLIVVGGGDTSREDLFYLGYSGWEHDYNVLVDLPGQGKNPNQGLHFEVDARRAAISAILDWYQAPTEKIAIAGFSGGGYFTAQAVEKDKRIKAWIASTPIYDVAEVFRISFSSVNKKVAEVNLNKYAWQFGQVDFITSVNEVLEQAQIVDYNKIDVPSLFLVGAGEDSELRQSQVLYDNFKQRGIDVTLRKFSSESGADAHCQVNNFRLHYQVFEWLNHIFKQDYKIKFNNKDDFCCFNWLGIGQIIGSAGELFYIASGIRDGNPTDWCKRFNEHADYLEDEVERVKKVGYRDLISHLYFSACFSIRAALQFTDPKDSEFENFRREKLFLAVDNSKIPLKSIEVPFEGELLPGYAIISEDKAQDTLIVVGGGDTSREDLFYLGYSGWEHDYNVLVDLPGQGKNPNQGLHFEVDARAAISAILDWYQQAPTEKIAIAGFSGGGYFTAQAVEKDKRIKAWIASTPIYDVAEVFRISFSVNKVAEVNLNKKYAWQFGQVDFITSVNEVLEQAQIVDYNKIDVPSLFLVGAGEDSELRQSQVLYDNFKQRGIDVTLRKFSSEESGADAHHCQVNNFRLHYQVFEWLNHIFKK

Foldseek 3Di:
DAFFDDQDPAPLVVSQLLLLCLLVVLAQHVVLSVVLCVQDDHLDLVSQLVSLQVVLVVLVVVLVVCVVPPPLLVNLRSLRNSLVSLLRNCLLDFPVDPVVCSLVCCVSPNSVVSDDQPKDWDWFDDPNGTWIKIWGDDPPDQAEAEEEAEAQSDDNSVSCSLVVLCVVLRHIYMGAAFLDRCNLVVVRADDQALQRVVVSVVVRDDHSDLAYAYEYFDRRLCNVLSNLLPDPSHAEYEYLAHFQQVLVVLCVVPCPPSSRVVSNQSSNCSRRVHPGNVVVSVCCNPRHDGRPLLSRAHQYEHEAAPGHDPVSVRRVVSQVSCVVVVHNYYYDYQYVVNLQRGGVSSRHSPVSVVVSVVSVVSVD/DPDADDAPQPLSQLLLLCLLVVQAAHVVLSVVLCVQPDHLDLPSQLVSLQVVLVVLVVVLVVCVVPPPLVVNLRSLLNSLVSLLSNCLQDFPPDPVVCSLVCCVSPNSCVSDPFPKDWDWQDDPNGTWIKIWGDDPPDQFEEEEEEEAQSDFNSVSCSLFVLCVVLPHTYMGYAQLDRCNLVVVRADDQALQRVVVSVVVPDDHSDLRYAYEYFDRGLCNVLRNLLPPDSHAEYEYLAHDQQVLVVLVVVPCVNSRVVSNLSSSCSRRVHDGSVVVNVVRNPRHDGRPLLSRAHAYEHEAAPQDDPVSVRRVVSVVNCVVVVHNYHYDYQYVVNLQRRGVSSSHSPVSCVVCVVSCVSPVD

InterPro domains:
  IPR002471 Peptidase S9, serine active site [PS00708] (208-238)
  IPR022742 Alpha/beta hydrolase domain-containing protein 17C-like [PF12146] (182-358)
  IPR029058 Alpha/Beta hydrolase fold [G3DSA:3.40.50.1820] (133-402)
  IPR029058 Alpha/Beta hydrolase fold [SSF53474] (22-399)

Solvent-accessible surface area: 28386 Å² total

CATH classification: 1.20.1440.110 (+1 more: 3.40.50.1820)

Nearest PDB structures (foldseek):
  3fnb-assembly1_A  TM=1.002E+00  e=5.784E-67  Streptococcus mutans UA159
  3fnb-assembly1_B  TM=9.964E-01  e=3.235E-60  Streptococcus mutans UA159
  4ywf-assembly1_A  TM=7.316E-01  e=4.000E-10  Micromonospora maris
  3fcy-assembly1_A  TM=4.843E-01  e=4.522E-06  Thermoanaerobacterium saccharolyticum JW/SL-YS485
  7xmj-assembly1_A  TM=4.881E-01  e=5.409E-05  Lactococcus lactis subsp. lactis KF147

=== Feature glossary ===
The record interleaves many kinds of information about one protein. Here is each kind framed as the question it answers.

Q: What does the local fold look like, residue by residue?
A: A 3Di character summarizes, for each residue, the relative orientation of the Cα frame of its nearest spatial neighbor. Because it encodes fold topology rather than chemistry, 3Di alignments detect remote structural similarity that sequence alignment misses.

Q: Which residues are in helices, strands, or loops?
A: Secondary structure is the local, repeating backbone conformation. DSSP classifies it into eight states by reading the hydrogen-bond network: three helix types (H, G, I), two β types (E, B), two non-regular types (T, S), and unstructured coil (-).

Q: How big and how compact is the whole molecule?
A: Three whole-structure scalars: the radius of gyration (RMS distance of Cα from centroid, in Å), the count of Cα–Cα contacts (pairs closer than 8 Å and separated by more than four residues in sequence — i.e. tertiary, not local, contacts), and the bounding-box dimensions. Together they distinguish compact globular folds from extended fibres or disordered chains.

Q: How confident is the AlphaFold model at each residue?
A: For AlphaFold models, the B-factor field carries pLDDT — the model's own estimate of local accuracy on a 0–100 scale. Regions with pLDDT<50 should be treated as essentially unmodeled; they often correspond to intrinsically disordered segments.

Q: What family and function is it annotated with?
A: Functional annotations link the protein to curated databases. InterPro entries identify conserved domains and families by matching the sequence against member-database signatures (Pfam, PROSITE, CDD, …). Gene Ontology (GO) terms describe molecular function, biological process, and cellular component in a controlled vocabulary. CATH places the structure in a hierarchical fold classification (Class/Architecture/Topology/Homologous-superfamily). The organism is the source species.

Q: What known structures does this most resemble?
A: Nearest PDB neighbors are the top structural matches found by Foldseek when searching this structure against the entire Protein Data Bank. Each hit reports a TM-score (0 to 1; >0.5 almost always implies the same fold) and an E-value. These are *structural* homologs — they may share no detectable sequence similarity.

Q: Which residues are buried vs exposed?
A: Solvent-accessible surface area (SASA) is the area in Å² traced out by the centre of a 1.4 Å probe sphere (a water molecule) rolled over the protein's van der Waals surface (Shrake–Rupley / Lee–Richards construction). Buried residues have near-zero SASA; fully exposed residues can exceed 200 Å². The total SASA scales roughly with the number of surface residues.

Q: What are the backbone torsion angles?
A: φ (phi) and ψ (psi) are the two rotatable backbone dihedrals per residue: φ is the C(i-1)–N–Cα–C torsion, ψ is the N–Cα–C–N(i+1) torsion, both in degrees on (−180°, 180°]. α-helical residues cluster near (−60°, −45°); β-strand residues near (−120°, +130°). A Ramachandran plot is simply a scatter of (φ, ψ) for every residue.

Q: Are the domains correctly placed relative to each other?
A: Predicted aligned error is AlphaFold's pairwise confidence. Unlike pLDDT (per-residue), PAE is per-residue-pair and captures whether two parts of the structure are correctly placed relative to each other. Units are ångströms of expected positional error.

Q: What if only a Cα trace is available?
A: P-SEA three-state annotation labels each residue as helix, strand, or coil based purely on the geometry of the Cα trace. It serves as a fallback when the full backbone (and thus DSSP) is unavailable.

Q: What is the amino-acid chain?
A: This is the polypeptide sequence — one letter per residue, N-terminus first. Length ranges from a few dozen residues for small domains to over a thousand for large multi-domain proteins.

Q: What do the rendered images show?
A: The six renders are orthographic views along the three Cartesian axes in both directions. Representation (cartoon, sticks, or surface) and color scheme (sequence-rainbow or by-chain) vary across proteins so the training set covers all the common visualization conventions.

Q: What do the diagnostic plots show?
A: Plot images: a contact map (which residues are close in 3D, as an N×N binary image), a Ramachandran scatter (backbone torsion angles, revealing secondary-structure composition at a glance), and — for AlphaFold structures — a PAE heatmap (pairwise prediction confidence).

Q: How mobile is each atom in the crystal?
A: B-factor (Debye–Waller factor) reflects atomic displacement in the crystal lattice. It is an experimental observable (units Å²), not a prediction; low values mean the atom is pinned down, high values mean it moves or is heterogeneous across the crystal.

Q: Where is each backbone atom in 3D?
A: The mmCIF table is the protein's shape written out atom by atom. For each backbone N, Cα, C, and carbonyl O, it records an (x, y, z) coordinate triple in Å plus the residue type, chain letter, and residue number.